Protein AF-0000000086883323 (afdb_homodimer)

Secondary structure (DSSP, 8-state):
-HHHHHHHHHHHHHHHHHHHHHHHHHHHHHHHHHTT--HHHHHSPEETTTTEE--HHHHHHHHHHHHHHHHHHHHHHHHHHHHHHHT--SHHHHHHHHHHHHHTTS-HHHHHHHHIIIIIIIT---SSHHHHHHHHHHHHHHHHHHHHHHHHHTS-HHHHHHHHHTT--HHHHIIIIIHHHHHHHHHHHHHHHHHHHHT--HHHHHHTB-S--SS--SSTTS-B--HHHHHHHHHHHS-GGGHHHHHHHHHHHHHHHHHHHHHHHHHHHHHHHHHHT-/-HHHHHHHHHHHHHHHHHHHHHHHHHHHHHHHHHTT--HHHHHSPEETTTTEE--HHHHHHHHHHHHHHHHHHHHHHHHHHHHHHHT--SHHHHHHHHHHHHHTTS-HHHHHHHHIIIIIIIT---SSHHHHHHHHHHHHHHHHHHHHHHHHHTS-HHHHHHHHHTT--HHHHIIIIIHHHHHHHHHHHHHHHHHHHHT--HHHHHHTB-S--SS--SSTTS-B--HHHHHHHHHHHS-GGGHHHHHHHHHHHHHHHHHHHHHHHHHHHHHHHHHHT-

Organism: NCBI:txid2108365

Radius of gyration: 24.14 Å; Cα contacts (8 Å, |Δi|>4): 924; chains: 2; bounding box: 70×68×60 Å

Structure (mmCIF, N/CA/C/O backbone):
data_AF-0000000086883323-model_v1
#
loop_
_entity.id
_entity.type
_entity.pdbx_description
1 polymer 'Phosphate transport system permease protein PstA'
#
loop_
_atom_site.group_PDB
_atom_site.id
_atom_site.type_symbol
_atom_site.label_atom_id
_atom_site.label_alt_id
_atom_site.label_comp_id
_atom_site.label_asym_id
_atom_site.label_entity_id
_atom_site.label_seq_id
_atom_site.pdbx_PDB_ins_code
_atom_site.Cartn_x
_atom_site.Cartn_y
_atom_site.Cartn_z
_atom_site.occupancy
_atom_site.B_iso_or_equiv
_atom_site.auth_seq_id
_atom_site.auth_comp_id
_atom_site.auth_asym_id
_atom_site.auth_atom_id
_atom_site.pdbx_PDB_model_num
ATOM 1 N N . MET A 1 1 ? -34.719 18.422 16.203 1 59.91 1 MET A N 1
ATOM 2 C CA . MET A 1 1 ? -34.219 17.578 17.281 1 59.91 1 MET A CA 1
ATOM 3 C C . MET A 1 1 ? -34.219 16.109 16.859 1 59.91 1 MET A C 1
ATOM 5 O O . MET A 1 1 ? -33.219 15.422 17.047 1 59.91 1 MET A O 1
ATOM 9 N N . LYS A 1 2 ? -35.344 15.695 16.281 1 63.38 2 LYS A N 1
ATOM 10 C CA . LYS A 1 2 ? -35.531 14.297 15.914 1 63.38 2 LYS A CA 1
ATOM 11 C C . LYS A 1 2 ? -34.594 13.898 14.766 1 63.38 2 LYS A C 1
ATOM 13 O O . LYS A 1 2 ? -33.969 12.836 14.805 1 63.38 2 LYS A O 1
ATOM 18 N N . LYS A 1 3 ? -34.344 14.742 13.852 1 70.69 3 LYS A N 1
ATOM 19 C CA . LYS A 1 3 ? -33.531 14.445 12.688 1 70.69 3 LYS A CA 1
ATOM 20 C C . LYS A 1 3 ? -32.062 14.305 13.086 1 70.69 3 LYS A C 1
ATOM 22 O O . LYS A 1 3 ? -31.344 13.438 12.57 1 70.69 3 LYS A O 1
ATOM 27 N N . ASP A 1 4 ? -31.641 15.055 14.008 1 76.25 4 ASP A N 1
ATOM 28 C CA . ASP A 1 4 ? -30.266 15 14.5 1 76.25 4 ASP A CA 1
ATOM 29 C C . ASP A 1 4 ? -29.984 13.688 15.227 1 76.25 4 ASP A C 1
ATOM 31 O O . ASP A 1 4 ? -28.906 13.109 15.102 1 76.25 4 ASP A O 1
ATOM 35 N N . LEU A 1 5 ? -31.109 13.242 15.82 1 79.75 5 LEU A N 1
ATOM 36 C CA . LEU A 1 5 ? -30.984 11.977 16.547 1 79.75 5 LEU A CA 1
ATOM 37 C C . LEU A 1 5 ? -30.875 10.805 15.57 1 79.75 5 LEU A C 1
ATOM 39 O O . LEU A 1 5 ? -30.078 9.891 15.781 1 79.75 5 LEU A O 1
ATOM 43 N N . ILE A 1 6 ? -31.688 10.922 14.562 1 82.75 6 ILE A N 1
ATOM 44 C CA . ILE A 1 6 ? -31.688 9.852 13.562 1 82.75 6 ILE A CA 1
ATOM 45 C C . ILE A 1 6 ? -30.328 9.789 12.867 1 82.75 6 ILE A C 1
ATOM 47 O O . ILE A 1 6 ? -29.781 8.703 12.68 1 82.75 6 ILE A O 1
ATOM 51 N N . ILE A 1 7 ? -29.828 10.906 12.57 1 82.19 7 ILE A N 1
ATOM 52 C CA . ILE A 1 7 ? -28.547 10.969 11.875 1 82.19 7 ILE A CA 1
ATOM 53 C C . ILE A 1 7 ? -27.438 10.469 12.789 1 82.19 7 ILE A C 1
ATOM 55 O O . ILE A 1 7 ? -26.547 9.719 12.359 1 82.19 7 ILE A O 1
ATOM 59 N N . SER A 1 8 ? -27.562 10.773 13.969 1 81.69 8 SER A N 1
ATOM 60 C CA . SER A 1 8 ? -26.578 10.312 14.938 1 81.69 8 SER A CA 1
ATOM 61 C C . SER A 1 8 ? -26.625 8.789 15.086 1 81.69 8 SER A C 1
ATOM 63 O O . SER A 1 8 ? -25.578 8.148 15.211 1 81.69 8 SER A O 1
ATOM 65 N N . ILE A 1 9 ? -27.828 8.266 15.062 1 85.06 9 ILE A N 1
ATOM 66 C CA . ILE A 1 9 ? -28 6.824 15.188 1 85.06 9 ILE A CA 1
ATOM 67 C C . ILE A 1 9 ? -27.422 6.133 13.953 1 85.06 9 ILE A C 1
ATOM 69 O O . ILE A 1 9 ? -26.766 5.094 14.062 1 85.06 9 ILE A O 1
ATOM 73 N N . ILE A 1 10 ? -27.609 6.715 12.883 1 86.25 10 ILE A N 1
ATOM 74 C CA . ILE A 1 10 ? -27.094 6.164 11.633 1 86.25 10 ILE A CA 1
ATOM 75 C C . ILE A 1 10 ? -25.562 6.141 11.672 1 86.25 10 ILE A C 1
ATOM 77 O O . ILE A 1 10 ? -24.953 5.125 11.352 1 86.25 10 ILE A O 1
ATOM 81 N N . PHE A 1 11 ? -24.984 7.176 12.125 1 85 11 PHE A N 1
ATOM 82 C CA . PHE A 1 11 ? -23.531 7.266 12.234 1 85 11 PHE A CA 1
ATOM 83 C C . PHE A 1 11 ? -23 6.215 13.195 1 85 11 PHE A C 1
ATOM 85 O O . PHE A 1 11 ? -21.984 5.566 12.906 1 85 11 PHE A O 1
ATOM 92 N N . ARG A 1 12 ? -23.719 6.02 14.188 1 83.19 12 ARG A N 1
ATOM 93 C CA . ARG A 1 12 ? -23.281 5.051 15.188 1 83.19 12 ARG A CA 1
ATOM 94 C C . ARG A 1 12 ? -23.375 3.627 14.648 1 83.19 12 ARG A C 1
ATOM 96 O O . ARG A 1 12 ? -22.453 2.828 14.828 1 83.19 12 ARG A O 1
ATOM 103 N N . VAL A 1 13 ? -24.406 3.34 14.031 1 89.44 13 VAL A N 1
ATOM 104 C CA . VAL A 1 13 ? -24.641 1.993 13.516 1 89.44 13 VAL A CA 1
ATOM 105 C C . VAL A 1 13 ? -23.578 1.655 12.477 1 89.44 13 VAL A C 1
ATOM 107 O O . VAL A 1 13 ? -22.984 0.566 12.5 1 89.44 13 VAL A O 1
ATOM 110 N N . ILE A 1 14 ? -23.281 2.557 11.664 1 87.19 14 ILE A N 1
ATOM 111 C CA . ILE A 1 14 ? -22.297 2.338 10.609 1 87.19 14 ILE A CA 1
ATOM 112 C C . ILE A 1 14 ? -20.922 2.16 11.227 1 87.19 14 ILE A C 1
ATOM 114 O O . ILE A 1 14 ? -20.156 1.272 10.82 1 87.19 14 ILE A O 1
ATOM 118 N N . SER A 1 15 ? -20.656 3.004 12.133 1 84.12 15 SER A N 1
ATOM 119 C CA . SER A 1 15 ? -19.359 2.939 12.781 1 84.12 15 SER A CA 1
ATOM 120 C C . SER A 1 15 ? -19.172 1.619 13.523 1 84.12 15 SER A C 1
ATOM 122 O O . SER A 1 15 ? -18.094 1.016 13.469 1 84.12 15 SER A O 1
ATOM 124 N N . TYR A 1 16 ? -20.25 1.183 14.156 1 86.06 16 TYR A N 1
ATOM 125 C CA . TYR A 1 16 ? -20.188 -0.099 14.844 1 86.06 16 TYR A CA 1
ATOM 126 C C . TYR A 1 16 ? -20.016 -1.246 13.859 1 86.06 16 TYR A C 1
ATOM 128 O O . TYR A 1 16 ? -19.281 -2.205 14.133 1 86.06 16 TYR A O 1
ATOM 136 N N . PHE A 1 17 ? -20.625 -1.159 12.789 1 89.06 17 PHE A N 1
ATOM 137 C CA . PHE A 1 17 ? -20.516 -2.172 11.75 1 89.06 17 PHE A CA 1
ATOM 138 C C . PHE A 1 17 ? -19.078 -2.25 11.227 1 89.06 17 PHE A C 1
ATOM 140 O O . PHE A 1 17 ? -18.516 -3.336 11.125 1 89.06 17 PHE A O 1
ATOM 147 N N . VAL A 1 18 ? -18.531 -1.118 10.961 1 86.88 18 VAL A N 1
ATOM 148 C CA . VAL A 1 18 ? -17.172 -1.061 10.453 1 86.88 18 VAL A CA 1
ATOM 149 C C . VAL A 1 18 ? -16.203 -1.631 11.5 1 86.88 18 VAL A C 1
ATOM 151 O O . VAL A 1 18 ? -15.312 -2.41 11.164 1 86.88 18 VAL A O 1
ATOM 154 N N . PHE A 1 19 ? -16.469 -1.278 12.695 1 87.25 19 PHE A N 1
ATOM 155 C CA . PHE A 1 19 ? -15.633 -1.778 13.781 1 87.25 19 PHE A CA 1
ATOM 156 C C . PHE A 1 19 ? -15.719 -3.297 13.875 1 87.25 19 PHE A C 1
ATOM 158 O O . PHE A 1 19 ? -14.703 -3.971 14.062 1 87.25 19 PHE A O 1
ATOM 165 N N . SER A 1 20 ? -16.859 -3.793 13.773 1 89.75 20 SER A N 1
ATOM 166 C CA . SER A 1 20 ? -17.062 -5.234 13.859 1 89.75 20 SER A CA 1
ATOM 167 C C . SER A 1 20 ? -16.344 -5.965 12.727 1 89.75 20 SER A C 1
ATOM 169 O O . SER A 1 20 ? -15.781 -7.035 12.938 1 89.75 20 SER A O 1
ATOM 171 N N . VAL A 1 21 ? -16.375 -5.43 11.547 1 87.06 21 VAL A N 1
ATOM 172 C CA . VAL A 1 21 ? -15.727 -6.035 10.391 1 87.06 21 VAL A CA 1
ATOM 173 C C . VAL A 1 21 ? -14.219 -6.055 10.594 1 87.06 21 VAL A C 1
ATOM 175 O O . VAL A 1 21 ? -13.562 -7.074 10.367 1 87.06 21 VAL A O 1
ATOM 178 N N . ILE A 1 22 ? -13.711 -4.961 11.062 1 86.31 22 ILE A N 1
ATOM 179 C CA . ILE A 1 22 ? -12.273 -4.848 11.289 1 86.31 22 ILE A CA 1
ATOM 180 C C . ILE A 1 22 ? -11.844 -5.836 12.375 1 86.31 22 ILE A C 1
ATOM 182 O O . ILE A 1 22 ? -10.852 -6.551 12.211 1 86.31 22 ILE A O 1
ATOM 186 N N . LEU A 1 23 ? -12.625 -5.906 13.422 1 87.88 23 LEU A N 1
ATOM 187 C CA . LEU A 1 23 ? -12.32 -6.828 14.516 1 87.88 23 LEU A CA 1
ATOM 188 C C . LEU A 1 23 ? -12.391 -8.273 14.039 1 87.88 23 LEU A C 1
ATOM 190 O O . LEU A 1 23 ? -11.617 -9.125 14.5 1 87.88 23 LEU A O 1
ATOM 194 N N . SER A 1 24 ? -13.328 -8.539 13.219 1 89.44 24 SER A N 1
ATOM 195 C CA . SER A 1 24 ? -13.469 -9.906 12.719 1 89.44 24 SER A CA 1
ATOM 196 C C . SER A 1 24 ? -12.234 -10.336 11.938 1 89.44 24 SER A C 1
ATOM 198 O O . SER A 1 24 ? -11.82 -11.5 12.016 1 89.44 24 SER A O 1
ATOM 200 N N . LEU A 1 25 ? -11.664 -9.445 11.148 1 90.38 25 LEU A N 1
ATOM 201 C CA . LEU A 1 25 ? -10.438 -9.75 10.406 1 90.38 25 LEU A CA 1
ATOM 202 C C . LEU A 1 25 ? -9.32 -10.148 11.359 1 90.38 25 LEU A C 1
ATOM 204 O O . LEU A 1 25 ? -8.688 -11.195 11.172 1 90.38 25 LEU A O 1
ATOM 208 N N . PHE A 1 26 ? -9.117 -9.367 12.398 1 89.75 26 PHE A N 1
ATOM 209 C CA . PHE A 1 26 ? -8.062 -9.648 13.359 1 89.75 26 PHE A CA 1
ATOM 210 C C . PHE A 1 26 ? -8.32 -10.961 14.086 1 89.75 26 PHE A C 1
ATOM 212 O O . PHE A 1 26 ? -7.426 -11.805 14.195 1 89.75 26 PHE A O 1
ATOM 219 N N . THR A 1 27 ? -9.531 -11.188 14.523 1 90.19 27 THR A N 1
ATOM 220 C CA . THR A 1 27 ? -9.867 -12.367 15.32 1 90.19 27 THR A CA 1
ATOM 221 C C . THR A 1 27 ? -9.797 -13.633 14.469 1 90.19 27 THR A C 1
ATOM 223 O O . THR A 1 27 ? -9.227 -14.641 14.891 1 90.19 27 THR A O 1
ATOM 226 N N . VAL A 1 28 ? -10.312 -13.547 13.305 1 90.19 28 VAL A N 1
ATOM 227 C CA . VAL A 1 28 ? -10.344 -14.719 12.438 1 90.19 28 VAL A CA 1
ATOM 228 C C . VAL A 1 28 ? -8.922 -15.133 12.062 1 90.19 28 VAL A C 1
ATOM 230 O O . VAL A 1 28 ? -8.57 -16.312 12.148 1 90.19 28 VAL A O 1
ATOM 233 N N . ILE A 1 29 ? -8.109 -14.172 11.695 1 92.75 29 ILE A N 1
ATOM 234 C CA . ILE A 1 29 ? -6.766 -14.477 11.219 1 92.75 29 ILE A CA 1
ATOM 235 C C . ILE A 1 29 ? -5.895 -14.922 12.383 1 92.75 29 ILE A C 1
ATOM 237 O O . ILE A 1 29 ? -5.199 -15.938 12.297 1 92.75 29 ILE A O 1
ATOM 241 N N . ILE A 1 30 ? -5.961 -14.242 13.484 1 93.88 30 ILE A N 1
ATOM 242 C CA . ILE A 1 30 ? -5.078 -14.531 14.602 1 93.88 30 ILE A CA 1
ATOM 243 C C . ILE A 1 30 ? -5.484 -15.852 15.25 1 93.88 30 ILE A C 1
ATOM 245 O O . ILE A 1 30 ? -4.645 -16.734 15.477 1 93.88 30 ILE A O 1
ATOM 249 N N . PHE A 1 31 ? -6.719 -16.156 15.438 1 93.06 31 PHE A N 1
ATOM 250 C CA . PHE A 1 31 ? -7.164 -17.328 16.203 1 93.06 31 PHE A CA 1
ATOM 251 C C . PHE A 1 31 ? -7.145 -18.578 15.336 1 93.06 31 PHE A C 1
ATOM 253 O O . PHE A 1 31 ? -7.07 -19.688 15.852 1 93.06 31 PHE A O 1
ATOM 260 N N . SER A 1 32 ? -7.238 -18.375 14.062 1 91.12 32 SER A N 1
ATOM 261 C CA . SER A 1 32 ? -7.184 -19.531 13.188 1 91.12 32 SER A CA 1
ATOM 262 C C . SER A 1 32 ? -5.777 -20.125 13.133 1 91.12 32 SER A C 1
ATOM 264 O O . SER A 1 32 ? -5.605 -21.312 12.836 1 91.12 32 SER A O 1
ATOM 266 N N . GLY A 1 33 ? -4.812 -19.312 13.375 1 94.19 33 GLY A N 1
ATOM 267 C CA . GLY A 1 33 ? -3.445 -19.766 13.164 1 94.19 33 GLY A CA 1
ATOM 268 C C . GLY A 1 33 ? -2.662 -19.922 14.453 1 94.19 33 GLY A C 1
ATOM 269 O O . GLY A 1 33 ? -1.723 -20.719 14.516 1 94.19 33 GLY A O 1
ATOM 270 N N . ILE A 1 34 ? -3.092 -19.297 15.523 1 94.88 34 ILE A N 1
ATOM 271 C CA . ILE A 1 34 ? -2.283 -19.203 16.734 1 94.88 34 ILE A CA 1
ATOM 272 C C . ILE A 1 34 ? -2.262 -20.562 17.438 1 94.88 34 ILE A C 1
ATOM 274 O O . ILE A 1 34 ? -1.306 -20.891 18.141 1 94.88 34 ILE A O 1
ATOM 278 N N . LYS A 1 35 ? -3.207 -21.438 17.266 1 93.88 35 LYS A N 1
ATOM 279 C CA . LYS A 1 35 ? -3.324 -22.734 17.906 1 93.88 35 LYS A CA 1
ATOM 280 C C . LYS A 1 35 ? -2.23 -23.688 17.438 1 93.88 35 LYS A C 1
ATOM 282 O O . LYS A 1 35 ? -1.912 -24.672 18.109 1 93.88 35 LYS A O 1
ATOM 287 N N . ASN A 1 36 ? -1.611 -23.375 16.266 1 94.31 36 ASN A N 1
ATOM 288 C CA . ASN A 1 36 ? -0.616 -24.266 15.672 1 94.31 36 ASN A CA 1
ATOM 289 C C . ASN A 1 36 ? 0.804 -23.781 15.953 1 94.31 36 ASN A C 1
ATOM 291 O O . ASN A 1 36 ? 1.77 -24.344 15.438 1 94.31 36 ASN A O 1
ATOM 295 N N . PHE A 1 37 ? 0.835 -22.734 16.797 1 96.06 37 PHE A N 1
ATOM 296 C CA . PHE A 1 37 ? 2.158 -22.219 17.141 1 96.06 37 PHE A CA 1
ATOM 297 C C . PHE A 1 37 ? 2.922 -23.219 18 1 96.06 37 PHE A C 1
ATOM 299 O O . PHE A 1 37 ? 2.395 -23.719 19 1 96.06 37 PHE A O 1
ATOM 306 N N . SER A 1 38 ? 4.031 -23.625 17.547 1 95.38 38 SER A N 1
ATOM 307 C CA . SER A 1 38 ? 4.988 -24.469 18.25 1 95.38 38 SER A CA 1
ATOM 308 C C . SER A 1 38 ? 6.422 -24.109 17.875 1 95.38 38 SER A C 1
ATOM 310 O O . SER A 1 38 ? 6.652 -23.344 16.938 1 95.38 38 SER A O 1
ATOM 312 N N . LEU A 1 39 ? 7.336 -24.562 18.641 1 94.94 39 LEU A N 1
ATOM 313 C CA . LEU A 1 39 ? 8.734 -24.312 18.297 1 94.94 39 LEU A CA 1
ATOM 314 C C . LEU A 1 39 ? 9.078 -24.906 16.938 1 94.94 39 LEU A C 1
ATOM 316 O O . LEU A 1 39 ? 9.844 -24.297 16.172 1 94.94 39 LEU A O 1
ATOM 320 N N . ASP A 1 40 ? 8.492 -26.031 16.734 1 93.94 40 ASP A N 1
ATOM 321 C CA . ASP A 1 40 ? 8.727 -26.703 15.469 1 93.94 40 ASP A CA 1
ATOM 322 C C . ASP A 1 40 ? 8.188 -25.875 14.297 1 93.94 40 ASP A C 1
ATOM 324 O O . ASP A 1 40 ? 8.805 -25.812 13.234 1 93.94 40 ASP A O 1
ATOM 328 N N . PHE A 1 41 ? 7.105 -25.234 14.492 1 95.75 41 PHE A N 1
ATOM 329 C CA . PHE A 1 41 ? 6.5 -24.422 13.445 1 95.75 41 PHE A CA 1
ATOM 330 C C . PHE A 1 41 ? 7.43 -23.297 13.039 1 95.75 41 PHE A C 1
ATOM 332 O O . PHE A 1 41 ? 7.555 -22.984 11.852 1 95.75 41 PHE A O 1
ATOM 339 N N . PHE A 1 42 ? 8.156 -22.75 14.023 1 96.12 42 PHE A N 1
ATOM 340 C CA . PHE A 1 42 ? 8.953 -21.547 13.766 1 96.12 42 PHE A CA 1
ATOM 341 C C . PHE A 1 42 ? 10.359 -21.922 13.305 1 96.12 42 PHE A C 1
ATOM 343 O O . PHE A 1 42 ? 11 -21.172 12.578 1 96.12 42 PHE A O 1
ATOM 350 N N . PHE A 1 43 ? 10.812 -23.125 13.68 1 95.12 43 PHE A N 1
ATOM 351 C CA . PHE A 1 43 ? 12.242 -23.344 13.508 1 95.12 43 PHE A CA 1
ATOM 352 C C . PHE A 1 43 ? 12.492 -24.516 12.547 1 95.12 43 PHE A C 1
ATOM 354 O O . PHE A 1 43 ? 13.641 -24.766 12.164 1 95.12 43 PHE A O 1
ATOM 361 N N . GLN A 1 44 ? 11.484 -25.141 12.102 1 93.19 44 GLN A N 1
ATOM 362 C CA . GLN A 1 44 ? 11.672 -26.25 11.172 1 93.19 44 GLN A CA 1
ATOM 363 C C . GLN A 1 44 ? 11.438 -25.812 9.734 1 93.19 44 GLN A C 1
ATOM 365 O O . GLN A 1 44 ? 10.812 -24.781 9.484 1 93.19 44 GLN A O 1
ATOM 370 N N . PHE A 1 45 ? 12.008 -26.656 8.898 1 92.75 45 PHE A N 1
ATOM 371 C CA . PHE A 1 45 ? 11.719 -26.516 7.477 1 92.75 45 PHE A CA 1
ATOM 372 C C . PHE A 1 45 ? 10.359 -27.125 7.145 1 92.75 45 PHE A C 1
ATOM 374 O O . PHE A 1 45 ? 9.859 -27.984 7.875 1 92.75 45 PHE A O 1
ATOM 381 N N . PRO A 1 46 ? 9.719 -26.578 6.109 1 90 46 PRO A N 1
ATOM 382 C CA . PRO A 1 46 ? 8.477 -27.234 5.684 1 90 46 PRO A CA 1
ATOM 383 C C . PRO A 1 46 ? 8.695 -28.688 5.254 1 90 46 PRO A C 1
ATOM 385 O O . PRO A 1 46 ? 9.719 -29 4.645 1 90 46 PRO A O 1
ATOM 388 N N . LYS A 1 47 ? 7.77 -29.484 5.641 1 91.12 47 LYS A N 1
ATOM 389 C CA . LYS A 1 47 ? 7.832 -30.891 5.297 1 91.12 47 LYS A CA 1
ATOM 390 C C . LYS A 1 47 ? 6.543 -31.359 4.613 1 91.12 47 LYS A C 1
ATOM 392 O O . LYS A 1 47 ? 5.512 -30.688 4.723 1 91.12 47 LYS A O 1
ATOM 397 N N . ASP A 1 48 ? 6.594 -32.406 3.861 1 90.62 48 ASP A N 1
ATOM 398 C CA . ASP A 1 48 ? 5.449 -33.125 3.291 1 90.62 48 ASP A CA 1
ATOM 399 C C . ASP A 1 48 ? 4.559 -32.156 2.494 1 90.62 48 ASP A C 1
ATOM 401 O O . ASP A 1 48 ? 3.359 -32.062 2.754 1 90.62 48 ASP A O 1
ATOM 405 N N . MET A 1 49 ? 5.172 -31.406 1.571 1 87.25 49 MET A N 1
ATOM 406 C CA . MET A 1 49 ? 4.453 -30.469 0.707 1 87.25 49 MET A CA 1
ATOM 407 C C . MET A 1 49 ? 3.658 -29.469 1.533 1 87.25 49 MET A C 1
ATOM 409 O O . MET A 1 49 ? 2.463 -29.266 1.302 1 87.25 49 MET A O 1
ATOM 413 N N . MET A 1 50 ? 4.168 -29 2.582 1 88 50 MET A N 1
ATOM 414 C CA . MET A 1 50 ? 3.682 -27.906 3.41 1 88 50 MET A CA 1
ATOM 415 C C . MET A 1 50 ? 2.592 -28.375 4.363 1 88 50 MET A C 1
ATOM 417 O O . MET A 1 50 ? 1.872 -27.562 4.949 1 88 50 MET A O 1
ATOM 421 N N . THR A 1 51 ? 2.4 -29.719 4.523 1 90.56 51 THR A N 1
ATOM 422 C CA . THR A 1 51 ? 1.388 -30.234 5.438 1 90.56 51 THR A CA 1
ATOM 423 C C . THR A 1 51 ? 1.983 -30.469 6.82 1 90.56 51 THR A C 1
ATOM 425 O O . THR A 1 51 ? 1.252 -30.703 7.785 1 90.56 51 THR A O 1
ATOM 428 N N . ALA A 1 52 ? 3.266 -30.422 6.82 1 91.88 52 ALA A N 1
ATOM 429 C CA . ALA A 1 52 ? 3.977 -30.609 8.078 1 91.88 52 ALA A CA 1
ATOM 430 C C . ALA A 1 52 ? 5.234 -29.75 8.133 1 91.88 52 ALA A C 1
ATOM 432 O O . ALA A 1 52 ? 5.574 -29.078 7.164 1 91.88 52 ALA A O 1
ATOM 433 N N . GLY A 1 53 ? 5.785 -29.641 9.367 1 93.31 53 GLY A N 1
ATOM 434 C CA . GLY A 1 53 ? 7 -28.859 9.531 1 93.31 53 GLY A CA 1
ATOM 435 C C . GLY A 1 53 ? 6.734 -27.438 9.977 1 93.31 53 GLY A C 1
ATOM 436 O O . GLY A 1 53 ? 5.871 -27.203 10.828 1 93.31 53 GLY A O 1
ATOM 437 N N . GLY A 1 54 ? 7.66 -26.547 9.367 1 94.19 54 GLY A N 1
ATOM 438 C CA . GLY A 1 54 ? 7.578 -25.188 9.859 1 94.19 54 GLY A CA 1
ATOM 439 C C . GLY A 1 54 ? 7.879 -24.141 8.797 1 94.19 54 GLY A C 1
ATOM 440 O O . GLY A 1 54 ? 7.918 -24.469 7.602 1 94.19 54 GLY A O 1
ATOM 441 N N . ILE A 1 55 ? 7.996 -22.938 9.25 1 95.06 55 ILE A N 1
ATOM 442 C CA . ILE A 1 55 ? 8.086 -21.844 8.297 1 95.06 55 ILE A CA 1
ATOM 443 C C . ILE A 1 55 ? 9.398 -21.094 8.492 1 95.06 55 ILE A C 1
ATOM 445 O O . ILE A 1 55 ? 9.508 -19.906 8.164 1 95.06 55 ILE A O 1
ATOM 449 N N . PHE A 1 56 ? 10.43 -21.703 8.938 1 94.5 56 PHE A N 1
ATOM 450 C CA . PHE A 1 56 ? 11.711 -21.094 9.273 1 94.5 56 PHE A CA 1
ATOM 451 C C . PHE A 1 56 ? 12.297 -20.375 8.062 1 94.5 56 PHE A C 1
ATOM 453 O O . PHE A 1 56 ? 12.703 -19.219 8.156 1 94.5 56 PHE A O 1
ATOM 460 N N . PRO A 1 57 ? 12.367 -21 6.922 1 93.06 57 PRO A N 1
ATOM 461 C CA . PRO A 1 57 ? 12.93 -20.312 5.762 1 93.06 57 PRO A CA 1
ATOM 462 C C . PRO A 1 57 ? 12.133 -19.062 5.383 1 93.06 57 PRO A C 1
ATOM 464 O O . PRO A 1 57 ? 12.719 -18.078 4.918 1 93.06 57 PRO A O 1
ATOM 467 N N . ALA A 1 58 ? 10.828 -19.141 5.574 1 94.69 58 ALA A N 1
ATOM 468 C CA . ALA A 1 58 ? 9.977 -17.984 5.258 1 94.69 58 ALA A CA 1
ATOM 469 C C . ALA A 1 58 ? 10.258 -16.828 6.203 1 94.69 58 ALA A C 1
ATOM 471 O O . ALA A 1 58 ? 10.258 -15.664 5.785 1 94.69 58 ALA A O 1
ATOM 472 N N . ILE A 1 59 ? 10.492 -17.141 7.457 1 95.75 59 ILE A N 1
ATOM 473 C CA . ILE A 1 59 ? 10.828 -16.125 8.445 1 95.75 59 ILE A CA 1
ATOM 474 C C . ILE A 1 59 ? 12.172 -15.484 8.094 1 95.75 59 ILE A C 1
ATOM 476 O O . ILE A 1 59 ? 12.273 -14.258 7.973 1 95.75 59 ILE A O 1
ATOM 480 N N . LEU A 1 60 ? 13.133 -16.281 7.871 1 93.75 60 LEU A N 1
ATOM 481 C CA . LEU A 1 60 ? 14.477 -15.797 7.57 1 93.75 60 LEU A CA 1
ATOM 482 C C . LEU A 1 60 ? 14.492 -15.008 6.266 1 93.75 60 LEU A C 1
ATOM 484 O O . LEU A 1 60 ? 15.133 -13.961 6.18 1 93.75 60 LEU A O 1
ATOM 488 N N . GLY A 1 61 ? 13.844 -15.562 5.309 1 93.81 61 GLY A N 1
ATOM 489 C CA . GLY A 1 61 ? 13.789 -14.875 4.027 1 93.81 61 GLY A CA 1
ATOM 490 C C . GLY A 1 61 ? 13.141 -13.508 4.121 1 93.81 61 GLY A C 1
ATOM 491 O O . GLY A 1 61 ? 13.633 -12.539 3.525 1 93.81 61 GLY A O 1
ATOM 492 N N . SER A 1 62 ? 12.055 -13.43 4.852 1 95.19 62 SER A N 1
ATOM 493 C CA . SER A 1 62 ? 11.367 -12.156 5.035 1 95.19 62 SER A CA 1
ATOM 494 C C . SER A 1 62 ? 12.266 -11.141 5.73 1 95.19 62 SER A C 1
ATOM 496 O O . SER A 1 62 ? 12.344 -9.977 5.316 1 95.19 62 SER A O 1
ATOM 498 N N . PHE A 1 63 ? 12.938 -11.57 6.68 1 95.12 63 PHE A N 1
ATOM 499 C CA . PHE A 1 63 ? 13.789 -10.656 7.438 1 95.12 63 PHE A CA 1
ATOM 500 C C . PHE A 1 63 ? 15.016 -10.258 6.625 1 95.12 63 PHE A C 1
ATOM 502 O O . PHE A 1 63 ? 15.477 -9.117 6.699 1 95.12 63 PHE A O 1
ATOM 509 N N . LEU A 1 64 ? 15.555 -11.18 5.93 1 94.5 64 LEU A N 1
ATOM 510 C CA . LEU A 1 64 ? 16.703 -10.875 5.082 1 94.5 64 LEU A CA 1
ATOM 511 C C . LEU A 1 64 ? 16.344 -9.82 4.035 1 94.5 64 LEU A C 1
ATOM 513 O O . LEU A 1 64 ? 17.078 -8.852 3.848 1 94.5 64 LEU A O 1
ATOM 517 N N . LEU A 1 65 ? 15.266 -10.016 3.385 1 95.56 65 LEU A N 1
ATOM 518 C CA . LEU A 1 65 ? 14.805 -9.055 2.389 1 95.56 65 LEU A CA 1
ATOM 519 C C . LEU A 1 65 ? 14.539 -7.699 3.029 1 95.56 65 LEU A C 1
ATOM 521 O O . LEU A 1 65 ? 14.891 -6.66 2.469 1 95.56 65 LEU A O 1
ATOM 525 N N . LEU A 1 66 ? 13.898 -7.734 4.16 1 95.75 66 LEU A N 1
ATOM 526 C CA . LEU A 1 66 ? 13.578 -6.5 4.871 1 95.75 66 LEU A CA 1
ATOM 527 C C . LEU A 1 66 ? 14.844 -5.727 5.223 1 95.75 66 LEU A C 1
ATOM 529 O O . LEU A 1 66 ? 14.945 -4.531 4.941 1 95.75 66 LEU A O 1
ATOM 533 N N . ILE A 1 67 ? 15.766 -6.41 5.805 1 96.06 67 ILE A N 1
ATOM 534 C CA . ILE A 1 67 ? 17 -5.773 6.273 1 96.06 67 ILE A CA 1
ATOM 535 C C . ILE A 1 67 ? 17.766 -5.199 5.09 1 96.06 67 ILE A C 1
ATOM 537 O O . ILE A 1 67 ? 18.219 -4.051 5.133 1 96.06 67 ILE A O 1
ATOM 541 N N . LEU A 1 68 ? 17.906 -5.938 4.07 1 96.5 68 LEU A N 1
ATOM 542 C CA . LEU A 1 68 ? 18.641 -5.469 2.895 1 96.5 68 LEU A CA 1
ATOM 543 C C . LEU A 1 68 ? 17.922 -4.273 2.258 1 96.5 68 LEU A C 1
ATOM 545 O O . LEU A 1 68 ? 18.578 -3.316 1.833 1 96.5 68 LEU A O 1
ATOM 549 N N . THR A 1 69 ? 16.609 -4.328 2.146 1 97.06 69 THR A N 1
ATOM 550 C CA . THR A 1 69 ? 15.82 -3.227 1.6 1 97.06 69 THR A CA 1
ATOM 551 C C . THR A 1 69 ? 16.016 -1.959 2.426 1 97.06 69 THR A C 1
ATOM 553 O O . THR A 1 69 ? 16.25 -0.88 1.871 1 97.06 69 THR A O 1
ATOM 556 N N . LEU A 1 70 ? 16 -2.141 3.75 1 96.25 70 LEU A N 1
ATOM 557 C CA . LEU A 1 70 ? 16.094 -0.988 4.641 1 96.25 70 LEU A CA 1
ATOM 558 C C . LEU A 1 70 ? 17.5 -0.402 4.629 1 96.25 70 LEU A C 1
ATOM 560 O O . LEU A 1 70 ? 17.672 0.815 4.73 1 96.25 70 LEU A O 1
ATOM 564 N N . ILE A 1 71 ? 18.484 -1.236 4.543 1 96.69 71 ILE A N 1
ATOM 565 C CA . ILE A 1 71 ? 19.875 -0.78 4.488 1 96.69 71 ILE A CA 1
ATOM 566 C C . ILE A 1 71 ? 20.062 0.153 3.297 1 96.69 71 ILE A C 1
ATOM 568 O O . ILE A 1 71 ? 20.797 1.139 3.381 1 96.69 71 ILE A O 1
ATOM 572 N N . ILE A 1 72 ? 19.359 -0.082 2.285 1 95.25 72 ILE A N 1
ATOM 573 C CA . ILE A 1 72 ? 19.5 0.708 1.065 1 95.25 72 ILE A CA 1
ATOM 574 C C . ILE A 1 72 ? 18.562 1.918 1.132 1 95.25 72 ILE A C 1
ATOM 576 O O . ILE A 1 72 ? 19 3.055 0.931 1 95.25 72 ILE A O 1
ATOM 580 N N . SER A 1 73 ? 17.344 1.7 1.481 1 95.12 73 SER A N 1
ATOM 581 C CA . SER A 1 73 ? 16.297 2.713 1.331 1 95.12 73 SER A CA 1
ATOM 582 C C . SER A 1 73 ? 16.359 3.748 2.447 1 95.12 73 SER A C 1
ATOM 584 O O . SER A 1 73 ? 16.031 4.914 2.24 1 95.12 73 SER A O 1
ATOM 586 N N . ILE A 1 74 ? 16.828 3.342 3.648 1 95.25 74 ILE A N 1
ATOM 587 C CA . ILE A 1 74 ? 16.797 4.258 4.781 1 95.25 74 ILE A CA 1
ATOM 588 C C . ILE A 1 74 ? 17.812 5.387 4.555 1 95.25 74 ILE A C 1
ATOM 590 O O . ILE A 1 74 ? 17.438 6.562 4.555 1 95.25 74 ILE A O 1
ATOM 594 N N . PRO A 1 75 ? 19.094 5.117 4.34 1 94.5 75 PRO A N 1
ATOM 595 C CA . PRO A 1 75 ? 20.047 6.203 4.145 1 94.5 75 PRO A CA 1
ATOM 596 C C . PRO A 1 75 ? 19.719 7.078 2.941 1 94.5 75 PRO A C 1
ATOM 598 O O . PRO A 1 75 ? 19.719 8.305 3.047 1 94.5 75 PRO A O 1
ATOM 601 N N . ILE A 1 76 ? 19.391 6.492 1.844 1 94.38 76 ILE A N 1
ATOM 602 C CA . ILE A 1 76 ? 19.109 7.246 0.626 1 94.38 76 ILE A CA 1
ATOM 603 C C . ILE A 1 76 ? 17.812 8.039 0.8 1 94.38 76 ILE A C 1
ATOM 605 O O . ILE A 1 76 ? 17.734 9.203 0.393 1 94.38 76 ILE A O 1
ATOM 609 N N . GLY A 1 77 ? 16.797 7.379 1.378 1 93.69 77 GLY A N 1
ATOM 610 C CA . GLY A 1 77 ? 15.531 8.039 1.615 1 93.69 77 GLY A CA 1
ATOM 611 C C . GLY A 1 77 ? 15.633 9.219 2.564 1 93.69 77 GLY A C 1
ATOM 612 O O . GLY A 1 77 ? 15.062 10.281 2.312 1 93.69 77 GLY A O 1
ATOM 613 N N . ILE A 1 78 ? 16.328 9.039 3.639 1 93.38 78 ILE A N 1
ATOM 614 C CA . ILE A 1 78 ? 16.5 10.094 4.629 1 93.38 78 ILE A CA 1
ATOM 615 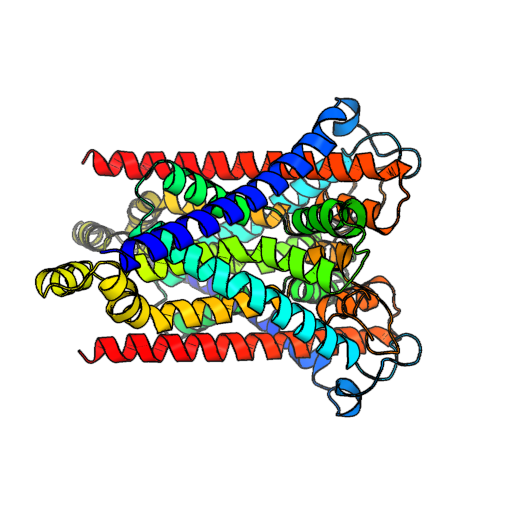C C . ILE A 1 78 ? 17.25 11.273 4.004 1 93.38 78 ILE A C 1
ATOM 617 O O . ILE A 1 78 ? 16.828 12.422 4.137 1 93.38 78 ILE A O 1
ATOM 621 N N . LEU A 1 79 ? 18.328 11 3.316 1 93 79 LEU A N 1
ATOM 622 C CA . LEU A 1 79 ? 19.125 12.062 2.693 1 93 79 LEU A CA 1
ATOM 623 C C . LEU A 1 79 ? 18.297 12.797 1.641 1 93 79 LEU A C 1
ATOM 625 O O . LEU A 1 79 ? 18.391 14.023 1.523 1 93 79 LEU A O 1
ATOM 629 N N . THR A 1 80 ? 17.516 12.07 0.92 1 93.25 80 THR A N 1
ATOM 630 C CA . THR A 1 80 ? 16.672 12.68 -0.096 1 93.25 80 THR A CA 1
ATOM 631 C C . THR A 1 80 ? 15.602 13.555 0.548 1 93.25 80 THR A C 1
ATOM 633 O O . THR A 1 80 ? 15.312 14.656 0.066 1 93.25 80 THR A O 1
ATOM 636 N N . GLY A 1 81 ? 14.992 13.016 1.585 1 93.81 81 GLY A N 1
ATOM 637 C CA . GLY A 1 81 ? 14.008 13.797 2.303 1 93.81 81 GLY A CA 1
ATOM 638 C C . GLY A 1 81 ? 14.562 15.094 2.861 1 93.81 81 GLY A C 1
ATOM 639 O O . GLY A 1 81 ? 13.914 16.141 2.771 1 93.81 81 GLY A O 1
ATOM 640 N N . ILE A 1 82 ? 15.734 15.031 3.426 1 92.94 82 ILE A N 1
ATOM 641 C CA . ILE A 1 82 ? 16.406 16.219 3.955 1 92.94 82 ILE A CA 1
ATOM 642 C C . ILE A 1 82 ? 16.672 17.203 2.822 1 92.94 82 ILE A C 1
ATOM 644 O O . ILE A 1 82 ? 16.406 18.406 2.959 1 92.94 82 ILE A O 1
ATOM 648 N N . PHE A 1 83 ? 17.172 16.703 1.753 1 91.5 83 PHE A N 1
ATOM 649 C CA . PHE A 1 83 ? 17.453 17.547 0.598 1 91.5 83 PHE A CA 1
ATOM 650 C C . PHE A 1 83 ? 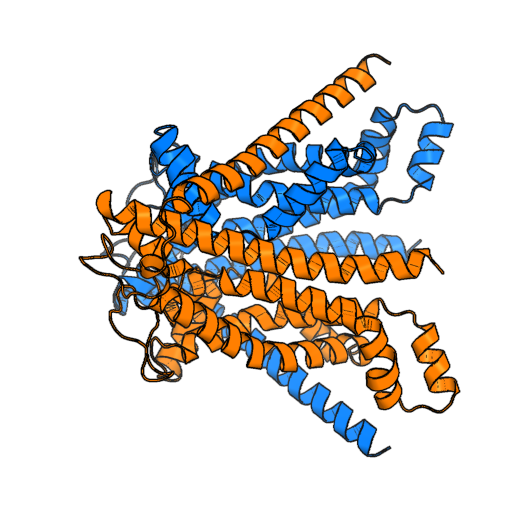16.188 18.266 0.14 1 91.5 83 PHE A C 1
ATOM 652 O O . PHE A 1 83 ? 16.203 19.469 -0.105 1 91.5 83 PHE A O 1
ATOM 659 N N . LEU A 1 84 ? 15.141 17.594 0.058 1 92.38 84 LEU A N 1
ATOM 660 C CA . LEU A 1 84 ? 13.891 18.141 -0.438 1 92.38 84 LEU A CA 1
ATOM 661 C C . LEU A 1 84 ? 13.352 19.219 0.513 1 92.38 84 LEU A C 1
ATOM 663 O O . LEU A 1 84 ? 12.773 20.203 0.073 1 92.38 84 LEU A O 1
ATOM 667 N N . SER A 1 85 ? 13.578 18.984 1.793 1 92.5 85 SER A N 1
ATOM 668 C CA . SER A 1 85 ? 13.062 19.922 2.785 1 92.5 85 SER A CA 1
ATOM 669 C C . SER A 1 85 ? 13.945 21.156 2.893 1 92.5 85 SER A C 1
ATOM 671 O O . SER A 1 85 ? 13.445 22.281 3.047 1 92.5 85 SER A O 1
ATOM 673 N N . GLU A 1 86 ? 15.25 20.953 2.787 1 91.06 86 GLU A N 1
ATOM 674 C CA . GLU A 1 86 ? 16.156 22.031 3.131 1 91.06 86 GLU A CA 1
ATOM 675 C C . GLU A 1 86 ? 16.766 22.672 1.881 1 91.06 86 GLU A C 1
ATOM 677 O O . GLU A 1 86 ? 17.188 23.828 1.905 1 91.06 86 GLU A O 1
ATOM 682 N N . TYR A 1 87 ? 16.797 21.922 0.835 1 87.25 87 TYR A N 1
ATOM 683 C CA . TYR A 1 87 ? 17.469 22.406 -0.361 1 87.25 87 TYR A CA 1
ATOM 684 C C . TYR A 1 87 ? 16.562 22.297 -1.581 1 87.25 87 TYR A C 1
ATOM 686 O O . TYR A 1 87 ? 17 22.562 -2.707 1 87.25 87 TYR A O 1
ATOM 694 N N . GLY A 1 88 ? 15.352 21.906 -1.41 1 84.69 88 GLY A N 1
ATOM 695 C CA . GLY A 1 88 ? 14.492 21.5 -2.512 1 84.69 88 GLY A CA 1
ATOM 696 C C . GLY A 1 88 ? 13.742 22.656 -3.143 1 84.69 88 GLY A C 1
ATOM 697 O O . GLY A 1 88 ? 12.938 22.453 -4.051 1 84.69 88 GLY A O 1
ATOM 698 N N . ASN A 1 89 ? 13.992 23.844 -2.723 1 86.56 89 ASN A N 1
ATOM 699 C CA . ASN A 1 89 ? 13.273 24.984 -3.268 1 86.56 89 ASN A CA 1
ATOM 700 C C . ASN A 1 89 ? 13.859 25.438 -4.602 1 86.56 89 ASN A C 1
ATOM 702 O O . ASN A 1 89 ? 14.312 26.578 -4.73 1 86.56 89 ASN A O 1
ATOM 706 N N . ASN A 1 90 ? 13.984 24.594 -5.598 1 88.25 90 ASN A N 1
ATOM 707 C CA . ASN A 1 90 ? 14.461 24.812 -6.961 1 88.25 90 ASN A CA 1
ATOM 708 C C . ASN A 1 90 ? 13.773 23.875 -7.953 1 88.25 90 ASN A C 1
ATOM 710 O O . ASN A 1 90 ? 12.875 23.125 -7.586 1 88.25 90 ASN A O 1
ATOM 714 N N . ILE A 1 91 ? 14.141 23.969 -9.133 1 86.88 91 ILE A N 1
ATOM 715 C CA . ILE A 1 91 ? 13.484 23.219 -10.211 1 86.88 91 ILE A CA 1
ATOM 716 C C . ILE A 1 91 ? 13.695 21.719 -10.016 1 86.88 91 ILE A C 1
ATOM 718 O O . ILE A 1 91 ? 12.758 20.938 -10.141 1 86.88 91 ILE A O 1
ATOM 722 N N . LEU A 1 92 ? 14.852 21.375 -9.656 1 82.81 92 LEU A N 1
ATOM 723 C CA . LEU A 1 92 ? 15.156 19.969 -9.438 1 82.81 92 LEU A CA 1
ATOM 724 C C . LEU A 1 92 ? 14.367 19.422 -8.258 1 82.81 92 LEU A C 1
ATOM 726 O O . LEU A 1 92 ? 13.867 18.297 -8.312 1 82.81 92 LEU A O 1
ATOM 730 N N . GLY A 1 93 ? 14.398 20.25 -7.223 1 87.56 93 GLY A N 1
ATOM 731 C CA . GLY A 1 93 ? 13.617 19.859 -6.062 1 87.56 93 GLY A CA 1
ATOM 732 C C . GLY A 1 93 ? 12.148 19.641 -6.371 1 87.56 93 GLY A C 1
ATOM 733 O O . GLY A 1 93 ? 11.547 18.672 -5.91 1 87.56 93 GLY A O 1
ATOM 734 N N . SER A 1 94 ? 11.656 20.484 -7.176 1 87.81 94 SER A N 1
ATOM 735 C CA . SER A 1 94 ? 10.25 20.391 -7.547 1 87.81 94 SER A CA 1
ATOM 736 C C . SER A 1 94 ? 9.977 19.141 -8.375 1 87.81 94 SER A C 1
ATOM 738 O O . SER A 1 94 ? 9 18.422 -8.133 1 87.81 94 SER A O 1
ATOM 740 N N . PHE A 1 95 ? 10.82 18.828 -9.25 1 85.81 95 PHE A N 1
ATOM 741 C CA . PHE A 1 95 ? 10.664 17.641 -10.094 1 85.81 95 PHE A CA 1
ATOM 742 C C . PHE A 1 95 ? 10.812 16.375 -9.266 1 85.81 95 PHE A C 1
ATOM 744 O O . PHE A 1 95 ? 10.102 15.391 -9.492 1 85.81 95 PHE A O 1
ATOM 751 N N . LEU A 1 96 ? 11.758 16.391 -8.398 1 87.31 96 LEU A N 1
ATOM 752 C CA . LEU A 1 96 ? 11.961 15.242 -7.531 1 87.31 96 LEU A CA 1
ATOM 753 C C . LEU A 1 96 ? 10.75 15.008 -6.633 1 87.31 96 LEU A C 1
ATOM 755 O O . LEU A 1 96 ? 10.336 13.867 -6.418 1 87.31 96 LEU A O 1
ATOM 759 N N . ASP A 1 97 ? 10.25 16.078 -6.172 1 86.88 97 ASP A N 1
ATOM 760 C CA . ASP A 1 97 ? 9.078 16 -5.312 1 86.88 97 ASP A CA 1
ATOM 761 C C . ASP A 1 97 ? 7.887 15.406 -6.062 1 86.88 97 ASP A C 1
ATOM 763 O O . ASP A 1 97 ? 7.203 14.523 -5.547 1 86.88 97 ASP A O 1
ATOM 767 N N . ILE A 1 98 ? 7.715 15.812 -7.266 1 81.56 98 ILE A N 1
ATOM 768 C CA . ILE A 1 98 ? 6.621 15.32 -8.094 1 81.56 98 ILE A CA 1
ATOM 769 C C . ILE A 1 98 ? 6.84 13.844 -8.414 1 81.56 98 ILE A C 1
ATOM 771 O O . ILE A 1 98 ? 5.898 13.047 -8.367 1 81.56 98 ILE A O 1
ATOM 775 N N . SER A 1 99 ? 8.047 13.562 -8.703 1 83.44 99 SER A N 1
ATOM 776 C CA . SER A 1 99 ? 8.375 12.188 -9.039 1 83.44 99 SER A CA 1
ATOM 777 C C . SER A 1 99 ? 8.125 11.25 -7.859 1 83.44 99 SER A C 1
ATOM 779 O O . SER A 1 99 ? 7.547 10.18 -8.023 1 83.44 99 SER A O 1
ATOM 781 N N . ILE A 1 100 ? 8.5 11.648 -6.715 1 84.75 100 ILE A N 1
ATOM 782 C CA . ILE A 1 100 ? 8.367 10.844 -5.504 1 84.75 100 ILE A CA 1
ATOM 783 C C . ILE A 1 100 ? 6.891 10.68 -5.16 1 84.75 100 ILE A C 1
ATOM 785 O O . ILE A 1 100 ? 6.449 9.578 -4.801 1 84.75 100 ILE A O 1
ATOM 789 N N . THR A 1 101 ? 6.184 11.695 -5.348 1 76.62 101 THR A N 1
ATOM 790 C CA . THR A 1 101 ? 4.758 11.656 -5.031 1 76.62 101 THR A CA 1
ATOM 791 C C . THR A 1 101 ? 4.008 10.781 -6.039 1 76.62 101 THR A C 1
ATOM 793 O O . THR A 1 101 ? 3.084 10.055 -5.668 1 76.62 101 THR A O 1
ATOM 796 N N . SER A 1 102 ? 4.461 10.797 -7.215 1 77.06 102 SER A N 1
ATOM 797 C CA . SER A 1 102 ? 3.814 10 -8.258 1 77.06 102 SER A CA 1
ATOM 798 C C . SER A 1 102 ? 4.129 8.516 -8.102 1 77.06 102 SER A C 1
ATOM 800 O O . SER A 1 102 ? 3.297 7.664 -8.406 1 77.06 102 SER A O 1
ATOM 802 N N . LEU A 1 103 ? 5.289 8.266 -7.68 1 79.25 103 LEU A N 1
ATOM 803 C CA . LEU A 1 103 ? 5.711 6.875 -7.508 1 79.25 103 LEU A CA 1
ATOM 804 C C . LEU A 1 103 ? 4.883 6.188 -6.43 1 79.25 103 LEU A C 1
ATOM 806 O O . LEU A 1 103 ? 4.676 4.973 -6.48 1 79.25 103 LEU A O 1
ATOM 810 N N . SER A 1 104 ? 4.473 6.98 -5.477 1 73.69 104 SER A N 1
ATOM 811 C CA . SER A 1 104 ? 3.695 6.402 -4.383 1 73.69 104 SER A CA 1
ATOM 812 C C . SER A 1 104 ? 2.367 5.848 -4.887 1 73.69 104 SER A C 1
ATOM 814 O O . SER A 1 104 ? 1.74 5.023 -4.215 1 73.69 104 SER A O 1
ATOM 816 N N . GLY A 1 105 ? 1.994 6.168 -6.094 1 77 105 GLY A N 1
ATOM 817 C CA . GLY A 1 105 ? 0.75 5.711 -6.688 1 77 105 GLY A CA 1
ATOM 818 C C . GLY A 1 105 ? 0.937 4.535 -7.629 1 77 105 GLY A C 1
ATOM 819 O O . GLY A 1 105 ? -0.04 3.93 -8.078 1 77 105 GLY A O 1
ATOM 820 N N . VAL A 1 106 ? 2.17 4.148 -7.867 1 88.31 106 VAL A N 1
ATOM 821 C CA . VAL A 1 106 ? 2.467 3.057 -8.789 1 88.31 106 VAL A CA 1
ATOM 822 C C . VAL A 1 106 ? 2.072 1.724 -8.156 1 88.31 106 VAL A C 1
ATOM 824 O O . VAL A 1 106 ? 2.422 1.448 -7.004 1 88.31 106 VAL A O 1
ATOM 827 N N . PRO A 1 107 ? 1.348 0.917 -8.883 1 91.38 107 PRO A N 1
ATOM 828 C CA . PRO A 1 107 ? 0.98 -0.403 -8.359 1 91.38 107 PRO A CA 1
ATOM 829 C C . PRO A 1 107 ? 2.195 -1.269 -8.039 1 91.38 107 PRO A C 1
ATOM 831 O O . PRO A 1 107 ? 3.191 -1.239 -8.766 1 91.38 107 PRO A O 1
ATOM 834 N N . SER A 1 108 ? 2.053 -2.021 -7.012 1 92.31 108 SER A N 1
ATOM 835 C CA . SER A 1 108 ? 3.209 -2.771 -6.535 1 92.31 108 SER A CA 1
ATOM 836 C C . SER A 1 108 ? 3.654 -3.811 -7.559 1 92.31 108 SER A C 1
ATOM 838 O O . SER A 1 108 ? 4.844 -4.109 -7.668 1 92.31 108 SER A O 1
ATOM 840 N N . ILE A 1 109 ? 2.699 -4.379 -8.312 1 95.12 109 ILE A N 1
ATOM 841 C CA . ILE A 1 109 ? 3.021 -5.406 -9.297 1 95.12 109 ILE A CA 1
ATOM 842 C C . ILE A 1 109 ? 3.879 -4.805 -10.406 1 95.12 109 ILE A C 1
ATOM 844 O O . ILE A 1 109 ? 4.688 -5.5 -11.023 1 95.12 109 ILE A O 1
ATOM 848 N N . VAL A 1 110 ? 3.664 -3.578 -10.688 1 94.81 110 VAL A N 1
ATOM 849 C CA . VAL A 1 110 ? 4.449 -2.889 -11.703 1 94.81 110 VAL A CA 1
ATOM 850 C C . VAL A 1 110 ? 5.902 -2.773 -11.25 1 94.81 110 VAL A C 1
ATOM 852 O O . VAL A 1 110 ? 6.824 -2.906 -12.062 1 94.81 110 VAL A O 1
ATOM 855 N N . PHE A 1 111 ? 6.117 -2.537 -9.992 1 94.94 111 PHE A N 1
ATOM 856 C CA . PHE A 1 111 ? 7.469 -2.568 -9.445 1 94.94 111 PHE A CA 1
ATOM 857 C C . PHE A 1 111 ? 8.094 -3.947 -9.633 1 94.94 111 PHE A C 1
ATOM 859 O O . PHE A 1 111 ? 9.281 -4.059 -9.945 1 94.94 111 PHE A O 1
ATOM 866 N N . GLY A 1 112 ? 7.262 -4.926 -9.406 1 94.88 112 GLY A N 1
ATOM 867 C CA . GLY A 1 112 ? 7.73 -6.281 -9.633 1 94.88 112 GLY A CA 1
ATOM 868 C C . GLY A 1 112 ? 8.172 -6.531 -11.062 1 94.88 112 GLY A C 1
ATOM 869 O O . GLY A 1 112 ? 9.242 -7.098 -11.297 1 94.88 112 GLY A O 1
ATOM 870 N N . LEU A 1 113 ? 7.352 -6.133 -11.945 1 94.19 113 LEU A N 1
ATOM 871 C CA . LEU A 1 113 ? 7.68 -6.316 -13.352 1 94.19 113 LEU A CA 1
ATOM 872 C C . LEU A 1 113 ? 8.945 -5.551 -13.727 1 94.19 113 LEU A C 1
ATOM 874 O O . LEU A 1 113 ? 9.766 -6.035 -14.508 1 94.19 113 LEU A O 1
ATOM 878 N N . PHE A 1 114 ? 9.047 -4.352 -13.227 1 94.31 114 PHE A N 1
ATOM 879 C CA . PHE A 1 114 ? 10.258 -3.564 -13.438 1 94.31 114 PHE A CA 1
ATOM 880 C C . PHE A 1 114 ? 11.484 -4.297 -12.898 1 94.31 114 PHE A C 1
ATOM 882 O O . PHE A 1 114 ? 12.508 -4.383 -13.57 1 94.31 114 PHE A O 1
ATOM 889 N N . GLY A 1 115 ? 11.406 -4.742 -11.664 1 94.94 115 GLY A N 1
ATOM 890 C CA . GLY A 1 115 ? 12.516 -5.48 -11.078 1 94.94 115 GLY A CA 1
ATOM 891 C C . GLY A 1 115 ? 12.898 -6.715 -11.867 1 94.94 115 GLY A C 1
ATOM 892 O O . GLY A 1 115 ? 14.078 -7.004 -12.039 1 94.94 115 GLY A O 1
ATOM 893 N N . LEU A 1 116 ? 11.922 -7.441 -12.305 1 93.75 116 LEU A N 1
ATOM 894 C CA . LEU A 1 116 ? 12.164 -8.625 -13.125 1 93.75 116 LEU A CA 1
ATOM 895 C C . LEU A 1 116 ? 12.891 -8.258 -14.414 1 93.75 116 LEU A C 1
ATOM 897 O O . LEU A 1 116 ? 13.898 -8.883 -14.75 1 93.75 116 LEU A O 1
ATOM 901 N N . SER A 1 117 ? 12.414 -7.227 -15.055 1 91.5 117 SER A N 1
ATOM 902 C CA . SER A 1 117 ? 12.953 -6.828 -16.359 1 91.5 117 SER A CA 1
ATOM 903 C C . SER A 1 117 ? 14.328 -6.191 -16.203 1 91.5 117 SER A C 1
ATOM 905 O O . SER A 1 117 ? 15.25 -6.516 -16.953 1 91.5 117 SER A O 1
ATOM 907 N N . PHE A 1 118 ? 14.477 -5.363 -15.227 1 93.06 118 PHE A N 1
ATOM 908 C CA . PHE A 1 118 ? 15.688 -4.559 -15.117 1 93.06 118 PHE A CA 1
ATOM 909 C C . PHE A 1 118 ? 16.75 -5.289 -14.297 1 93.06 118 PHE A C 1
ATOM 911 O O . PHE A 1 118 ? 17.891 -5.43 -14.734 1 93.06 118 PHE A O 1
ATOM 918 N N . PHE A 1 119 ? 16.422 -5.75 -13.141 1 94.75 119 PHE A N 1
ATOM 919 C CA . PHE A 1 119 ? 17.406 -6.348 -12.242 1 94.75 119 PHE A CA 1
ATOM 920 C C . PHE A 1 119 ? 17.609 -7.82 -12.562 1 94.75 119 PHE A C 1
ATOM 922 O O . PHE A 1 119 ? 18.734 -8.258 -12.781 1 94.75 119 PHE A O 1
ATOM 929 N N . SER A 1 120 ? 16.562 -8.578 -12.562 1 94.06 120 SER A N 1
ATOM 930 C CA . SER A 1 120 ? 16.672 -10.023 -12.734 1 94.06 120 SER A CA 1
ATOM 931 C C . SER A 1 120 ? 17.188 -10.383 -14.125 1 94.06 120 SER A C 1
ATOM 933 O O . SER A 1 120 ? 18.094 -11.203 -14.258 1 94.06 120 SER A O 1
ATOM 935 N N . ILE A 1 121 ? 16.625 -9.82 -15.164 1 91.94 121 ILE A N 1
ATOM 936 C CA . ILE A 1 121 ? 16.969 -10.164 -16.547 1 91.94 121 ILE A CA 1
ATOM 937 C C . ILE A 1 121 ? 18.031 -9.203 -17.062 1 91.94 121 ILE A C 1
ATOM 939 O O . ILE A 1 121 ? 19.109 -9.633 -17.5 1 91.94 121 ILE A O 1
ATOM 943 N N . GLY A 1 122 ? 17.797 -7.895 -16.984 1 91.75 122 GLY A N 1
ATOM 944 C CA . GLY A 1 122 ? 18.703 -6.898 -17.531 1 91.75 122 GLY A CA 1
ATOM 945 C C . GLY A 1 122 ? 20.109 -6.973 -16.938 1 91.75 122 GLY A C 1
ATOM 946 O O . GLY A 1 122 ? 21.094 -7.004 -17.672 1 91.75 122 GLY A O 1
ATOM 947 N N . LEU A 1 123 ? 20.203 -7.027 -15.633 1 94.12 123 LEU A N 1
ATOM 948 C CA . LEU A 1 123 ? 21.484 -7.078 -14.953 1 94.12 123 LEU A CA 1
ATOM 949 C C . LEU A 1 123 ? 21.891 -8.516 -14.664 1 94.12 123 LEU A C 1
ATOM 951 O O . LEU A 1 123 ? 22.906 -8.766 -14.008 1 94.12 123 LEU A O 1
ATOM 955 N N . ASN A 1 124 ? 21.078 -9.484 -15.008 1 95.5 124 ASN A N 1
ATOM 956 C CA . ASN A 1 124 ? 21.344 -10.922 -14.883 1 95.5 124 ASN A CA 1
ATOM 957 C C . ASN A 1 124 ? 21.484 -11.336 -13.422 1 95.5 124 ASN A C 1
ATOM 959 O O . ASN A 1 124 ? 22.344 -12.156 -13.094 1 95.5 124 ASN A O 1
ATOM 963 N N . LEU A 1 125 ? 20.719 -10.727 -12.578 1 95 125 LEU A N 1
ATOM 964 C CA . LEU A 1 125 ? 20.734 -11.094 -11.164 1 95 125 LEU A CA 1
ATOM 965 C C . LEU A 1 125 ? 19.781 -12.242 -10.891 1 95 125 LEU A C 1
ATOM 967 O O . LEU A 1 125 ? 19.734 -12.773 -9.781 1 95 125 LEU A O 1
ATOM 971 N N . LYS A 1 126 ? 18.984 -12.617 -11.914 1 94.12 126 LYS A N 1
ATOM 972 C CA . LYS A 1 126 ? 18.016 -13.711 -11.797 1 94.12 126 LYS A CA 1
ATOM 973 C C . LYS A 1 126 ? 17.062 -13.469 -10.641 1 94.12 126 LYS A C 1
ATOM 975 O O . LYS A 1 126 ? 17.062 -12.391 -10.039 1 94.12 126 LYS A O 1
ATOM 980 N N . THR A 1 127 ? 16.109 -14.305 -10.516 1 93.38 127 THR A N 1
ATOM 981 C CA . THR A 1 127 ? 15.258 -14.281 -9.336 1 93.38 127 THR A CA 1
ATOM 982 C C . THR A 1 127 ? 16.078 -14.57 -8.078 1 93.38 127 THR A C 1
ATOM 984 O O . THR A 1 127 ? 16.578 -15.68 -7.898 1 93.38 127 THR A O 1
ATOM 987 N N . SER A 1 128 ? 16.219 -13.492 -7.246 1 96.06 128 SER A N 1
ATOM 988 C CA . SER A 1 128 ? 17.141 -13.602 -6.129 1 96.06 128 SER A CA 1
ATOM 989 C C . SER A 1 128 ? 16.797 -12.617 -5.02 1 96.06 128 SER A C 1
ATOM 991 O O . SER A 1 128 ? 15.969 -11.719 -5.211 1 96.06 128 SER A O 1
ATOM 993 N N . ILE A 1 129 ? 17.453 -12.844 -3.914 1 95.62 129 ILE A N 1
ATOM 994 C CA . ILE A 1 129 ? 17.281 -11.961 -2.764 1 95.62 129 ILE A CA 1
ATOM 995 C C . ILE A 1 129 ? 17.703 -10.547 -3.141 1 95.62 129 ILE A C 1
ATOM 997 O O . ILE A 1 129 ? 17.031 -9.578 -2.787 1 95.62 129 ILE A O 1
ATOM 1001 N N . ILE A 1 130 ? 18.719 -10.422 -3.914 1 96.5 130 ILE A N 1
ATOM 1002 C CA . ILE A 1 130 ? 19.219 -9.109 -4.293 1 96.5 130 ILE A CA 1
ATOM 1003 C C . ILE A 1 130 ? 18.234 -8.422 -5.234 1 96.5 130 ILE A C 1
ATOM 1005 O O . ILE A 1 130 ? 17.938 -7.23 -5.082 1 96.5 130 ILE A O 1
ATOM 1009 N N . SER A 1 131 ? 17.734 -9.18 -6.207 1 96.69 131 SER A N 1
ATOM 1010 C CA . SER A 1 131 ? 16.766 -8.617 -7.129 1 96.69 131 SER A CA 1
ATOM 1011 C C . SER A 1 131 ? 15.508 -8.148 -6.391 1 96.69 131 SER A C 1
ATOM 1013 O O . SER A 1 131 ? 14.992 -7.062 -6.652 1 96.69 131 SER A O 1
ATOM 1015 N N . GLY A 1 132 ? 15.055 -9 -5.457 1 96.62 132 GLY A N 1
ATOM 1016 C CA . GLY A 1 132 ? 13.891 -8.648 -4.66 1 96.62 132 GLY A CA 1
ATOM 1017 C C . GLY A 1 132 ? 14.125 -7.445 -3.762 1 96.62 132 GLY A C 1
ATOM 1018 O O . GLY A 1 132 ? 13.289 -6.547 -3.689 1 96.62 132 GLY A O 1
ATOM 1019 N N . SER A 1 133 ? 15.281 -7.406 -3.145 1 97 133 SER A N 1
ATOM 1020 C CA . SER A 1 133 ? 15.602 -6.316 -2.223 1 97 133 SER A CA 1
ATOM 1021 C C . SER A 1 133 ? 15.742 -4.992 -2.961 1 97 133 SER A C 1
ATOM 1023 O O . SER A 1 133 ? 15.305 -3.949 -2.469 1 97 133 SER A O 1
ATOM 1025 N N . LEU A 1 134 ? 16.359 -5.039 -4.078 1 96.31 134 LEU A N 1
ATOM 1026 C CA . LEU A 1 134 ? 16.516 -3.824 -4.867 1 96.31 134 LEU A CA 1
ATOM 1027 C C . LEU A 1 134 ? 15.164 -3.32 -5.367 1 96.31 134 LEU A C 1
ATOM 1029 O O . LEU A 1 134 ? 14.914 -2.113 -5.387 1 96.31 134 LEU A O 1
ATOM 1033 N N . THR A 1 135 ? 14.328 -4.234 -5.801 1 96.44 135 THR A N 1
ATOM 1034 C CA . THR A 1 135 ? 12.984 -3.875 -6.242 1 96.44 135 THR A CA 1
ATOM 1035 C C . THR A 1 135 ? 12.203 -3.219 -5.109 1 96.44 135 THR A C 1
ATOM 1037 O O . THR A 1 135 ? 11.609 -2.152 -5.293 1 96.44 135 THR A O 1
ATOM 1040 N N . LEU A 1 136 ? 12.273 -3.824 -3.939 1 96.25 136 LEU A N 1
ATOM 1041 C CA . LEU A 1 136 ? 11.594 -3.281 -2.77 1 96.25 136 LEU A CA 1
ATOM 1042 C C . LEU A 1 136 ? 12.188 -1.935 -2.371 1 96.25 136 LEU A C 1
ATOM 1044 O O . LEU A 1 136 ? 11.469 -1.048 -1.904 1 96.25 136 LEU A O 1
ATOM 1048 N N . ALA A 1 137 ? 13.445 -1.817 -2.559 1 95.44 137 ALA A N 1
ATOM 1049 C CA . ALA A 1 137 ? 14.102 -0.559 -2.219 1 95.44 137 ALA A CA 1
ATOM 1050 C C . ALA A 1 137 ? 13.602 0.581 -3.098 1 95.44 137 ALA A C 1
ATOM 1052 O O . ALA A 1 137 ? 13.312 1.675 -2.605 1 95.44 137 ALA A O 1
ATOM 1053 N N . VAL A 1 138 ? 13.477 0.315 -4.348 1 93.38 138 VAL A N 1
ATOM 1054 C CA . VAL A 1 138 ? 12.969 1.316 -5.281 1 93.38 138 VAL A CA 1
ATOM 1055 C C . VAL A 1 138 ? 11.547 1.711 -4.895 1 93.38 138 VAL A C 1
ATOM 1057 O O . VAL A 1 138 ? 11.188 2.887 -4.957 1 93.38 138 VAL A O 1
ATOM 1060 N N . MET A 1 139 ? 10.828 0.738 -4.484 1 93.31 139 MET A N 1
ATOM 1061 C CA . MET A 1 139 ? 9.438 0.964 -4.102 1 93.31 139 MET A CA 1
ATOM 1062 C C . MET A 1 139 ? 9.352 1.751 -2.799 1 93.31 139 MET A C 1
ATOM 1064 O O . MET A 1 139 ? 8.469 2.596 -2.637 1 93.31 139 MET A O 1
ATOM 1068 N N . THR A 1 140 ? 10.25 1.584 -1.921 1 92.94 140 THR A N 1
ATOM 1069 C CA . THR A 1 140 ? 10.195 2.117 -0.565 1 92.94 140 THR A CA 1
ATOM 1070 C C . THR A 1 140 ? 10.844 3.494 -0.498 1 92.94 140 THR A C 1
ATOM 1072 O O . THR A 1 140 ? 10.492 4.316 0.353 1 92.94 140 THR A O 1
ATOM 1075 N N . LEU A 1 141 ? 11.672 3.801 -1.362 1 91.38 141 LEU A N 1
ATOM 1076 C CA . LEU A 1 141 ? 12.469 5.023 -1.342 1 91.38 141 LEU A CA 1
ATOM 1077 C C . LEU A 1 141 ? 11.562 6.258 -1.323 1 91.38 141 LEU A C 1
ATOM 1079 O O . LEU A 1 141 ? 11.727 7.137 -0.475 1 91.38 141 LEU A O 1
ATOM 1083 N N . PRO A 1 142 ? 10.625 6.309 -2.227 1 88.62 142 PRO A N 1
ATOM 1084 C CA . PRO A 1 142 ? 9.766 7.496 -2.221 1 88.62 142 PRO A CA 1
ATOM 1085 C C . PRO A 1 142 ? 8.969 7.637 -0.929 1 88.62 142 PRO A C 1
ATOM 1087 O O . PRO A 1 142 ? 8.703 8.758 -0.483 1 88.62 142 PRO A O 1
ATOM 1090 N N . ILE A 1 143 ? 8.602 6.562 -0.349 1 88 143 ILE A N 1
ATOM 1091 C CA . ILE A 1 143 ? 7.82 6.578 0.883 1 88 143 ILE A CA 1
ATOM 1092 C C . ILE A 1 143 ? 8.664 7.152 2.021 1 88 143 ILE A C 1
ATOM 1094 O O . ILE A 1 143 ? 8.219 8.047 2.74 1 88 143 ILE A O 1
ATOM 1098 N N . ILE A 1 144 ? 9.859 6.676 2.135 1 91.62 144 ILE A N 1
ATOM 1099 C CA . ILE A 1 144 ? 10.742 7.152 3.191 1 91.62 144 ILE A CA 1
ATOM 1100 C C . ILE A 1 144 ? 11.109 8.609 2.939 1 91.62 144 ILE A C 1
ATOM 1102 O O . ILE A 1 144 ? 11.078 9.438 3.855 1 91.62 144 ILE A O 1
ATOM 1106 N N . ALA A 1 145 ? 11.414 8.938 1.74 1 92.19 145 ALA A N 1
ATOM 1107 C CA . ALA A 1 145 ? 11.82 10.297 1.394 1 92.19 145 ALA A CA 1
ATOM 1108 C C . ALA A 1 145 ? 10.703 11.297 1.704 1 92.19 145 ALA A C 1
ATOM 1110 O O . ALA A 1 145 ? 10.953 12.344 2.305 1 92.19 145 ALA A O 1
ATOM 1111 N N . SER A 1 146 ? 9.516 10.984 1.332 1 90.44 146 SER A N 1
ATOM 1112 C CA . SER A 1 146 ? 8.383 11.883 1.552 1 90.44 146 SER A CA 1
ATOM 1113 C C . SER A 1 146 ? 8.094 12.047 3.039 1 90.44 146 SER A C 1
ATOM 1115 O O . SER A 1 146 ? 7.781 13.148 3.496 1 90.44 146 SER A O 1
ATOM 1117 N N . THR A 1 147 ? 8.156 11.016 3.756 1 89.75 147 THR A N 1
ATOM 1118 C CA . THR A 1 147 ? 7.875 11.086 5.188 1 89.75 147 THR A CA 1
ATOM 1119 C C . THR A 1 147 ? 8.953 11.891 5.91 1 89.75 147 THR A C 1
ATOM 1121 O O . THR A 1 147 ? 8.648 12.648 6.836 1 89.75 147 THR A O 1
ATOM 1124 N N . VAL A 1 148 ? 10.141 11.68 5.496 1 92.88 148 VAL A N 1
ATOM 1125 C CA . VAL A 1 148 ? 11.242 12.438 6.09 1 92.88 148 VAL A CA 1
ATOM 1126 C C . VAL A 1 148 ? 11.102 13.914 5.738 1 92.88 148 VAL A C 1
ATOM 1128 O O . VAL A 1 148 ? 11.273 14.781 6.602 1 92.88 148 VAL A O 1
ATOM 1131 N N . LYS A 1 149 ? 10.82 14.141 4.504 1 93.38 149 LYS A N 1
ATOM 1132 C CA . LYS A 1 149 ? 10.594 15.523 4.094 1 93.38 149 LYS A CA 1
ATOM 1133 C C . LYS A 1 149 ? 9.516 16.188 4.953 1 93.38 149 LYS A C 1
ATOM 1135 O O . LYS A 1 149 ? 9.703 17.312 5.434 1 93.38 149 LYS A O 1
ATOM 1140 N N . GLU A 1 150 ? 8.461 15.508 5.176 1 89.38 150 GLU A N 1
ATOM 1141 C CA . GLU A 1 150 ? 7.359 16.031 5.973 1 89.38 150 GLU A CA 1
ATOM 1142 C C . GLU A 1 150 ? 7.777 16.234 7.43 1 89.38 150 GLU A C 1
ATOM 1144 O O . GLU A 1 150 ? 7.414 17.234 8.055 1 89.38 150 GLU A O 1
ATOM 1149 N N . ALA A 1 151 ? 8.484 15.273 7.949 1 92 151 ALA A N 1
ATOM 1150 C CA . ALA A 1 151 ? 8.953 15.344 9.328 1 92 151 ALA A CA 1
ATOM 1151 C C . ALA A 1 151 ? 9.859 16.547 9.539 1 92 151 ALA A C 1
ATOM 1153 O O . ALA A 1 151 ? 9.711 17.297 10.516 1 92 151 ALA A O 1
ATOM 1154 N N . ILE A 1 152 ? 10.727 16.797 8.633 1 94.75 152 ILE A N 1
ATOM 1155 C CA . ILE A 1 152 ? 11.68 17.891 8.727 1 94.75 152 ILE A CA 1
ATOM 1156 C C . ILE A 1 152 ? 10.953 19.219 8.516 1 94.75 152 ILE A C 1
ATOM 1158 O O . ILE A 1 152 ? 11.211 20.203 9.227 1 94.75 152 ILE A O 1
ATOM 1162 N N . SER A 1 153 ? 10.047 19.188 7.609 1 93.5 153 SER A N 1
ATOM 1163 C CA . SER A 1 153 ? 9.297 20.391 7.305 1 93.5 153 SER A CA 1
ATOM 1164 C C . SER A 1 153 ? 8.398 20.797 8.469 1 93.5 153 SER A C 1
ATOM 1166 O O . SER A 1 153 ? 8.031 21.969 8.594 1 93.5 153 SER A O 1
ATOM 1168 N N . SER A 1 154 ? 8.062 19.906 9.25 1 89.81 154 SER A N 1
ATOM 1169 C CA . SER A 1 154 ? 7.168 20.172 10.367 1 89.81 154 SER A CA 1
ATOM 1170 C C . SER A 1 154 ? 7.914 20.859 11.516 1 89.81 154 SER A C 1
ATOM 1172 O O . SER A 1 154 ? 7.289 21.391 12.438 1 89.81 154 SER A O 1
ATOM 1174 N N . VAL A 1 155 ? 9.227 20.844 11.484 1 93.5 155 VAL A N 1
ATOM 1175 C CA . VAL A 1 155 ? 10.031 21.5 12.508 1 93.5 155 VAL A CA 1
ATOM 1176 C C . VAL A 1 155 ? 9.891 23.016 12.375 1 93.5 155 VAL A C 1
ATOM 1178 O O . VAL A 1 155 ? 10.039 23.562 11.281 1 93.5 155 VAL A O 1
ATOM 1181 N N . PRO A 1 156 ? 9.609 23.672 13.445 1 93.81 156 PRO A N 1
ATOM 1182 C CA . PRO A 1 156 ? 9.406 25.109 13.398 1 93.81 156 PRO A CA 1
ATOM 1183 C C . PRO A 1 156 ? 10.617 25.859 12.836 1 93.81 156 PRO A C 1
ATOM 1185 O O . PRO A 1 156 ? 11.758 25.531 13.164 1 93.81 156 PRO A O 1
ATOM 1188 N N . ASN A 1 157 ? 10.336 26.844 12.148 1 93.5 157 ASN A N 1
ATOM 1189 C CA . ASN A 1 157 ? 11.367 27.625 11.461 1 93.5 157 ASN A CA 1
ATOM 1190 C C . ASN A 1 157 ? 12.25 28.375 12.453 1 93.5 157 ASN A C 1
ATOM 1192 O O . ASN A 1 157 ? 13.422 28.641 12.18 1 93.5 157 ASN A O 1
ATOM 1196 N N . PHE A 1 158 ? 11.633 28.672 13.539 1 93.94 158 PHE A N 1
ATOM 1197 C CA . PHE A 1 158 ? 12.391 29.453 14.508 1 93.94 158 PHE A CA 1
ATOM 1198 C C . PHE A 1 158 ? 13.633 28.688 14.961 1 93.94 158 PHE A C 1
ATOM 1200 O O . PHE A 1 158 ? 14.648 29.297 15.289 1 93.94 158 PHE A O 1
ATOM 1207 N N . LEU A 1 159 ? 13.617 27.406 14.945 1 93.88 159 LEU A N 1
ATOM 1208 C CA . LEU A 1 159 ? 14.781 26.609 15.305 1 93.88 159 LEU A CA 1
ATOM 1209 C C . LEU A 1 159 ? 15.891 26.781 14.281 1 93.88 159 LEU A C 1
ATOM 1211 O O . LEU A 1 159 ? 17.062 26.875 14.641 1 93.88 159 LEU A O 1
ATOM 1215 N N . ARG A 1 160 ? 15.477 26.844 13.039 1 93.56 160 ARG A N 1
ATOM 1216 C CA . ARG A 1 160 ? 16.438 27.094 11.969 1 93.56 160 ARG A CA 1
ATOM 1217 C C . ARG A 1 160 ? 17.062 28.484 12.109 1 93.56 160 ARG A C 1
ATOM 1219 O O . ARG A 1 160 ? 18.281 28.641 12.062 1 93.56 160 ARG A O 1
ATOM 1226 N N . GLU A 1 161 ? 16.234 29.438 12.328 1 94.19 161 GLU A N 1
ATOM 1227 C CA . GLU A 1 161 ? 16.656 30.844 12.398 1 94.19 161 GLU A CA 1
ATOM 1228 C C . GLU A 1 161 ? 17.531 31.094 13.617 1 94.19 161 GLU A C 1
ATOM 1230 O O . GLU A 1 161 ? 18.547 31.797 13.523 1 94.19 161 GLU A O 1
ATOM 1235 N N . SER A 1 162 ? 17.094 30.5 14.672 1 94.94 162 SER A N 1
ATOM 1236 C CA . SER A 1 162 ? 17.859 30.672 15.898 1 94.94 162 SER A CA 1
ATOM 1237 C C . SER A 1 162 ? 19.25 30.047 15.781 1 94.94 162 SER A C 1
ATOM 1239 O O . SER A 1 162 ? 20.234 30.625 16.219 1 94.94 162 SER A O 1
ATOM 1241 N N . SER A 1 163 ? 19.328 28.922 15.211 1 93.75 163 SER A N 1
ATOM 1242 C CA . SER A 1 163 ? 20.594 28.234 15.039 1 93.75 163 SER A CA 1
ATOM 1243 C C . SER A 1 163 ? 21.531 29.016 14.125 1 93.75 163 SER A C 1
ATOM 1245 O O . SER A 1 163 ? 22.719 29.172 14.43 1 93.75 163 SER A O 1
ATOM 1247 N N . MET A 1 164 ? 21 29.578 13.141 1 92.62 164 MET A N 1
ATOM 1248 C CA . MET A 1 164 ? 21.797 30.344 12.195 1 92.62 164 MET A CA 1
ATOM 1249 C C . MET A 1 164 ? 22.219 31.688 12.789 1 92.62 164 MET A C 1
ATOM 1251 O O . MET A 1 164 ? 23.328 32.156 12.516 1 92.62 164 MET A O 1
ATOM 1255 N N . ALA A 1 165 ? 21.344 32.219 13.508 1 94.75 165 ALA A N 1
ATOM 1256 C CA . ALA A 1 165 ? 21.641 33.5 14.172 1 94.75 165 ALA A CA 1
ATOM 1257 C C . ALA A 1 165 ? 22.797 33.344 15.156 1 94.75 165 ALA A C 1
ATOM 1259 O O . ALA A 1 165 ? 23.562 34.281 15.383 1 94.75 165 ALA A O 1
ATOM 1260 N N . LEU A 1 166 ? 22.938 32.188 15.711 1 95.31 166 LEU A N 1
ATOM 1261 C CA . LEU A 1 166 ? 24.016 31.875 16.641 1 95.31 166 LEU A CA 1
ATOM 1262 C C . LEU A 1 166 ? 25.312 31.578 15.883 1 95.31 166 LEU A C 1
ATOM 1264 O O . LEU A 1 166 ? 26.344 31.312 16.5 1 95.31 166 LEU A O 1
ATOM 1268 N N . GLY A 1 167 ? 25.281 31.641 14.523 1 93.12 167 GLY A N 1
ATOM 1269 C CA . GLY A 1 167 ? 26.469 31.484 13.711 1 93.12 167 GLY A CA 1
ATOM 1270 C C . GLY A 1 167 ? 26.656 30.078 13.172 1 93.12 167 GLY A C 1
ATOM 1271 O O . GLY A 1 167 ? 27.672 29.766 12.562 1 93.12 167 GLY A O 1
ATOM 1272 N N . ALA A 1 168 ? 25.688 29.281 13.406 1 92.81 168 ALA A N 1
ATOM 1273 C CA . ALA A 1 168 ? 25.797 27.922 12.906 1 92.81 168 ALA A CA 1
ATOM 1274 C C . ALA A 1 168 ? 25.656 27.875 11.383 1 92.81 168 ALA A C 1
ATOM 1276 O O . ALA A 1 168 ? 24.891 28.656 10.805 1 92.81 168 ALA A O 1
ATOM 1277 N N . LYS A 1 169 ? 26.438 26.953 10.828 1 92.81 169 LYS A N 1
ATOM 1278 C CA . LYS A 1 169 ? 26.312 26.703 9.398 1 92.81 169 LYS A CA 1
ATOM 1279 C C . LYS A 1 169 ? 25.047 25.906 9.086 1 92.81 169 LYS A C 1
ATOM 1281 O O . LYS A 1 169 ? 24.484 25.266 9.977 1 92.81 169 LYS A O 1
ATOM 1286 N N . LYS A 1 170 ? 24.578 25.969 7.871 1 90.25 170 LYS A N 1
ATOM 1287 C CA . LYS A 1 170 ? 23.359 25.281 7.465 1 90.25 170 LYS A CA 1
ATOM 1288 C C . LYS A 1 170 ? 23.453 23.781 7.742 1 90.25 170 LYS A C 1
ATOM 1290 O O . LYS A 1 170 ? 22.516 23.188 8.266 1 90.25 170 LYS A O 1
ATOM 1295 N N . THR A 1 171 ? 24.609 23.297 7.453 1 90.06 171 THR A N 1
ATOM 1296 C CA . THR A 1 171 ? 24.797 21.859 7.648 1 90.06 171 THR A CA 1
ATOM 1297 C C . THR A 1 171 ? 24.75 21.5 9.133 1 90.06 171 THR A C 1
ATOM 1299 O O . THR A 1 171 ? 24.188 20.469 9.508 1 90.06 171 THR A O 1
ATOM 1302 N N . GLU A 1 172 ? 25.312 22.328 9.891 1 92.56 172 GLU A N 1
ATOM 1303 C CA . GLU A 1 172 ? 25.266 22.125 11.336 1 92.56 172 GLU A CA 1
ATOM 1304 C C . GLU A 1 172 ? 23.844 22.25 11.867 1 92.56 172 GLU A C 1
ATOM 1306 O O . GLU A 1 172 ? 23.438 21.469 12.742 1 92.56 172 GLU A O 1
ATOM 1311 N N . THR A 1 173 ? 23.203 23.234 11.328 1 94.5 173 THR A N 1
ATOM 1312 C CA . THR A 1 173 ? 21.812 23.438 11.734 1 94.5 173 THR A CA 1
ATOM 1313 C C . THR A 1 173 ? 20.953 22.219 11.383 1 94.5 173 THR A C 1
ATOM 1315 O O . THR A 1 173 ? 20.156 21.766 12.195 1 94.5 173 THR A O 1
ATOM 1318 N N . ILE A 1 174 ? 21.172 21.656 10.273 1 94.06 174 ILE A N 1
ATOM 1319 C CA . ILE A 1 174 ? 20.391 20.516 9.789 1 94.06 174 ILE A CA 1
ATOM 1320 C C . ILE A 1 174 ? 20.672 19.297 10.672 1 94.06 174 ILE A C 1
ATOM 1322 O O . ILE A 1 174 ? 19.734 18.688 11.211 1 94.06 174 ILE A O 1
ATOM 1326 N N . PHE A 1 175 ? 21.875 18.969 10.93 1 93.19 175 PHE A N 1
ATOM 1327 C CA . PHE A 1 175 ? 22.219 17.688 11.531 1 93.19 175 PHE A CA 1
ATOM 1328 C C . PHE A 1 175 ? 22.234 17.781 13.055 1 93.19 175 PHE A C 1
ATOM 1330 O O . PHE A 1 175 ? 22 16.797 13.75 1 93.19 175 PHE A O 1
ATOM 1337 N N . LYS A 1 176 ? 22.406 19 13.562 1 94.5 176 LYS A N 1
ATOM 1338 C CA . LYS A 1 176 ? 22.516 19.141 15.008 1 94.5 176 LYS A CA 1
ATOM 1339 C C . LYS A 1 176 ? 21.219 19.656 15.617 1 94.5 176 LYS A C 1
ATOM 1341 O O . LYS A 1 176 ? 20.984 19.516 16.812 1 94.5 176 LYS A O 1
ATOM 1346 N N . VAL A 1 177 ? 20.406 20.281 14.82 1 95.56 177 VAL A N 1
ATOM 1347 C CA . VAL A 1 177 ? 19.219 20.906 15.383 1 95.56 177 VAL A CA 1
ATOM 1348 C C . VAL A 1 177 ? 17.969 20.281 14.75 1 95.56 177 VAL A C 1
ATOM 1350 O O . VAL A 1 177 ? 17.141 19.672 15.445 1 95.56 177 VAL A O 1
ATOM 1353 N N . ILE A 1 178 ? 17.891 20.312 13.445 1 95.88 178 ILE A N 1
ATOM 1354 C CA . ILE A 1 178 ? 16.656 19.984 12.742 1 95.88 178 ILE A CA 1
ATOM 1355 C C . ILE A 1 178 ? 16.438 18.469 12.773 1 95.88 178 ILE A C 1
ATOM 1357 O O . ILE A 1 178 ? 15.344 18 13.133 1 95.88 178 ILE A O 1
ATOM 1361 N N . VAL A 1 179 ? 17.422 17.688 12.445 1 95.19 179 VAL A N 1
ATOM 1362 C CA . VAL A 1 179 ? 17.297 16.234 12.367 1 95.19 179 VAL A CA 1
ATOM 1363 C C . VAL A 1 179 ? 17 15.672 13.75 1 95.19 179 VAL A C 1
ATOM 1365 O O . VAL A 1 179 ? 16.078 14.875 13.922 1 95.19 179 VAL A O 1
ATOM 1368 N N . PRO A 1 180 ? 17.734 16.156 14.734 1 95.5 180 PRO A N 1
ATOM 1369 C CA . PRO A 1 180 ? 17.406 15.672 16.078 1 95.5 180 PRO A CA 1
ATOM 1370 C C . PRO A 1 180 ? 15.992 16.047 16.516 1 95.5 180 PRO A C 1
ATOM 1372 O O . PRO A 1 180 ? 15.344 15.266 17.219 1 95.5 180 PRO A O 1
ATOM 1375 N N . ALA A 1 181 ? 15.539 17.188 16.109 1 94.5 181 ALA A N 1
ATOM 1376 C CA . ALA A 1 181 ? 14.188 17.625 16.469 1 94.5 181 ALA A CA 1
ATOM 1377 C C . ALA A 1 181 ? 13.133 16.766 15.773 1 94.5 181 ALA A C 1
ATOM 1379 O O . ALA A 1 181 ? 12.023 16.594 16.297 1 94.5 181 ALA A O 1
ATOM 1380 N N . ALA A 1 182 ? 13.469 16.172 14.656 1 95.19 182 ALA A N 1
ATOM 1381 C CA . ALA A 1 182 ? 12.523 15.383 13.859 1 95.19 182 ALA A CA 1
ATOM 1382 C C . ALA A 1 182 ? 12.773 13.891 14.031 1 95.19 182 ALA A C 1
ATOM 1384 O O . ALA A 1 182 ? 12.133 13.07 13.367 1 95.19 182 ALA A O 1
ATOM 1385 N N . LYS A 1 183 ? 13.648 13.516 14.883 1 94.5 183 LYS A N 1
ATOM 1386 C CA . LYS A 1 183 ? 14.148 12.148 14.992 1 94.5 183 LYS A CA 1
ATOM 1387 C C . LYS A 1 183 ? 13.008 11.172 15.297 1 94.5 183 LYS A C 1
ATOM 1389 O O . LYS A 1 183 ? 12.938 10.094 14.711 1 94.5 183 LYS A O 1
ATOM 1394 N N . THR A 1 184 ? 12.172 11.523 16.172 1 93.31 184 THR A N 1
ATOM 1395 C CA . THR A 1 184 ? 11.078 10.648 16.578 1 93.31 184 THR A CA 1
ATOM 1396 C C . THR A 1 184 ? 10.117 10.422 15.414 1 93.31 184 THR A C 1
ATOM 1398 O O . THR A 1 184 ? 9.695 9.289 15.156 1 93.31 184 THR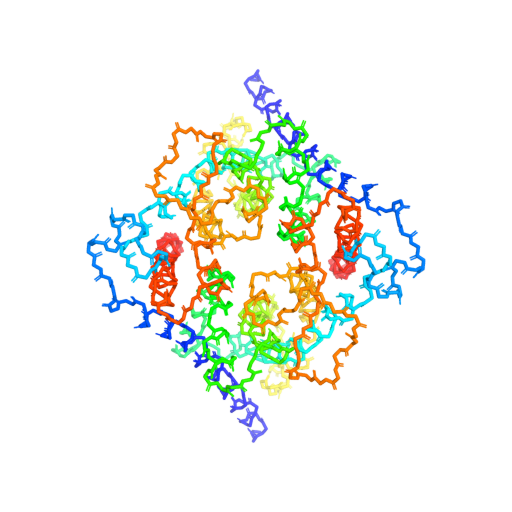 A O 1
ATOM 1401 N N . ARG A 1 185 ? 9.836 11.477 14.711 1 90.81 185 ARG A N 1
ATOM 1402 C CA . ARG A 1 185 ? 8.945 11.359 13.555 1 90.81 185 ARG A CA 1
ATOM 1403 C C . ARG A 1 185 ? 9.578 10.516 12.461 1 90.81 185 ARG A C 1
ATOM 1405 O O . ARG A 1 185 ? 8.906 9.695 11.836 1 90.81 185 ARG A O 1
ATOM 1412 N N . ILE A 1 186 ? 10.781 10.711 12.289 1 93.94 186 ILE A N 1
ATOM 1413 C CA . ILE A 1 186 ? 11.508 9.961 11.266 1 93.94 186 ILE A CA 1
ATOM 1414 C C . ILE A 1 186 ? 11.547 8.477 11.648 1 93.94 186 ILE A C 1
ATOM 1416 O O . ILE A 1 186 ? 11.242 7.613 10.82 1 93.94 186 ILE A O 1
ATOM 1420 N N . THR A 1 187 ? 11.898 8.211 12.906 1 94.06 187 THR A N 1
ATOM 1421 C CA . THR A 1 187 ? 11.984 6.832 13.375 1 94.06 187 THR A CA 1
ATOM 1422 C C . THR A 1 187 ? 10.625 6.145 13.289 1 94.06 187 THR A C 1
ATOM 1424 O O . THR A 1 187 ? 10.539 4.992 12.852 1 94.06 187 THR A O 1
ATOM 1427 N N . THR A 1 188 ? 9.594 6.82 13.641 1 90.06 188 THR A N 1
ATOM 1428 C CA . THR A 1 188 ? 8.242 6.281 13.562 1 90.06 188 THR A CA 1
ATOM 1429 C C . THR A 1 188 ? 7.875 5.945 12.117 1 90.06 188 THR A C 1
ATOM 1431 O O . THR A 1 188 ? 7.309 4.887 11.844 1 90.06 188 THR A O 1
ATOM 1434 N N . SER A 1 189 ? 8.25 6.805 11.305 1 85.75 189 SER A N 1
ATOM 1435 C CA . SER A 1 189 ? 7.945 6.602 9.891 1 85.75 189 SER A CA 1
ATOM 1436 C C . SER A 1 189 ? 8.695 5.402 9.328 1 85.75 189 SER A C 1
ATOM 1438 O O . SER A 1 189 ? 8.156 4.645 8.523 1 85.75 189 SER A O 1
ATOM 1440 N N . VAL A 1 190 ? 9.875 5.246 9.695 1 90.44 190 VAL A N 1
ATOM 1441 C CA . VAL A 1 190 ? 10.695 4.129 9.242 1 90.44 190 VAL A CA 1
ATOM 1442 C C . VAL A 1 190 ? 10.109 2.816 9.766 1 90.44 190 VAL A C 1
ATOM 1444 O O . VAL A 1 190 ? 10.047 1.823 9.039 1 90.44 190 VAL A O 1
ATOM 1447 N N . LEU A 1 191 ? 9.672 2.834 11 1 90.44 191 LEU A N 1
ATOM 1448 C CA . LEU A 1 191 ? 9.062 1.645 11.586 1 90.44 191 LEU A CA 1
ATOM 1449 C C . LEU A 1 191 ? 7.777 1.278 10.859 1 90.44 191 LEU A C 1
ATOM 1451 O O . LEU A 1 191 ? 7.574 0.119 10.484 1 90.44 191 LEU A O 1
ATOM 1455 N N . ILE A 1 192 ? 7.02 2.225 10.633 1 84.44 192 ILE A N 1
ATOM 1456 C CA . ILE A 1 192 ? 5.77 1.99 9.922 1 84.44 192 ILE A CA 1
ATOM 1457 C C . ILE A 1 192 ? 6.066 1.501 8.508 1 84.44 192 ILE A C 1
ATOM 1459 O O . ILE A 1 192 ? 5.441 0.554 8.023 1 84.44 192 ILE A O 1
ATOM 1463 N N . GLY A 1 193 ? 7.027 2.131 7.891 1 87.25 193 GLY A N 1
ATOM 1464 C CA . GLY A 1 193 ? 7.453 1.703 6.566 1 87.25 193 GLY A CA 1
ATOM 1465 C C . GLY A 1 193 ? 7.961 0.273 6.535 1 87.25 193 GLY A C 1
ATOM 1466 O O . GLY A 1 193 ? 7.68 -0.469 5.59 1 87.25 193 GLY A O 1
ATOM 1467 N N . SER A 1 194 ? 8.664 -0.126 7.551 1 91.31 194 SER A N 1
ATOM 1468 C CA . SER A 1 194 ? 9.172 -1.49 7.652 1 91.31 194 SER A CA 1
ATOM 1469 C C . SER A 1 194 ? 8.031 -2.502 7.715 1 91.31 194 SER A C 1
ATOM 1471 O O . SER A 1 194 ? 8.133 -3.592 7.148 1 91.31 194 SER A O 1
ATOM 1473 N N . GLY A 1 195 ? 7.039 -2.17 8.477 1 89.19 195 GLY A N 1
ATOM 1474 C CA . GLY A 1 195 ? 5.859 -3.02 8.539 1 89.19 195 GLY A CA 1
ATOM 1475 C C . GLY A 1 195 ? 5.199 -3.221 7.188 1 89.19 195 GLY A C 1
ATOM 1476 O O . GLY A 1 195 ? 4.727 -4.316 6.879 1 89.19 195 GLY A O 1
ATOM 1477 N N . LYS A 1 196 ? 5.234 -2.213 6.391 1 88.06 196 LYS A N 1
ATOM 1478 C CA . LYS A 1 196 ? 4.637 -2.297 5.062 1 88.06 196 LYS A CA 1
ATOM 1479 C C . LYS A 1 196 ? 5.488 -3.152 4.129 1 88.06 196 LYS A C 1
ATOM 1481 O O . LYS A 1 196 ? 4.957 -3.938 3.342 1 88.06 196 LYS A O 1
ATOM 1486 N N . ILE A 1 197 ? 6.746 -3.016 4.246 1 92.56 197 ILE A N 1
ATOM 1487 C CA . ILE A 1 197 ? 7.684 -3.701 3.361 1 92.56 197 ILE A CA 1
ATOM 1488 C C . ILE A 1 197 ? 7.602 -5.207 3.594 1 92.56 197 ILE A C 1
ATOM 1490 O O . ILE A 1 197 ? 7.566 -5.988 2.639 1 92.56 197 ILE A O 1
ATOM 1494 N N . ILE A 1 198 ? 7.566 -5.574 4.832 1 93.44 198 ILE A N 1
ATOM 1495 C CA . ILE A 1 198 ? 7.559 -6.996 5.141 1 93.44 198 ILE A CA 1
ATOM 1496 C C . ILE A 1 198 ? 6.266 -7.629 4.637 1 93.44 198 ILE A C 1
ATOM 1498 O O . ILE A 1 198 ? 6.207 -8.844 4.414 1 93.44 198 ILE A O 1
ATOM 1502 N N . GLY A 1 199 ? 5.254 -6.848 4.438 1 93.19 199 GLY A N 1
ATOM 1503 C CA . GLY A 1 199 ? 3.955 -7.336 4 1 93.19 199 GLY A CA 1
ATOM 1504 C C . GLY A 1 199 ? 3.783 -7.305 2.492 1 93.19 199 GLY A C 1
ATOM 1505 O O . GLY A 1 199 ? 2.727 -7.676 1.977 1 93.19 199 GLY A O 1
ATOM 1506 N N . GLU A 1 200 ? 4.797 -6.844 1.775 1 92.75 200 GLU A N 1
ATOM 1507 C CA . GLU A 1 200 ? 4.695 -6.785 0.321 1 92.75 200 GLU A CA 1
ATOM 1508 C C . GLU A 1 200 ? 4.793 -8.18 -0.294 1 92.75 200 GLU A C 1
ATOM 1510 O O . GLU A 1 200 ? 5.645 -8.977 0.099 1 92.75 200 GLU A O 1
ATOM 1515 N N . THR A 1 201 ? 3.934 -8.477 -1.272 1 93.94 201 THR A N 1
ATOM 1516 C CA . THR A 1 201 ? 3.859 -9.805 -1.883 1 93.94 201 THR A CA 1
ATOM 1517 C C . THR A 1 201 ? 4.18 -9.727 -3.373 1 93.94 201 THR A C 1
ATOM 1519 O O . THR A 1 201 ? 5.113 -10.375 -3.846 1 93.94 201 THR A O 1
ATOM 1522 N N . ALA A 1 202 ? 3.535 -8.859 -4.07 1 92.88 202 ALA A N 1
ATOM 1523 C CA . ALA A 1 202 ? 3.508 -8.844 -5.531 1 92.88 202 ALA A CA 1
ATOM 1524 C C . ALA A 1 202 ? 4.902 -8.617 -6.102 1 92.88 202 ALA A C 1
ATOM 1526 O O . ALA A 1 202 ? 5.348 -9.359 -6.984 1 92.88 202 ALA A O 1
ATOM 1527 N N . PRO A 1 203 ? 5.637 -7.648 -5.578 1 94.62 203 PRO A N 1
ATOM 1528 C CA . PRO A 1 203 ? 6.969 -7.461 -6.16 1 94.62 203 PRO A CA 1
ATOM 1529 C C . PRO A 1 203 ? 7.883 -8.664 -5.941 1 94.62 203 PRO A C 1
ATOM 1531 O O . PRO A 1 203 ? 8.688 -9 -6.816 1 94.62 203 PRO A O 1
ATOM 1534 N N . ILE A 1 204 ? 7.711 -9.281 -4.832 1 94.19 204 ILE A N 1
ATOM 1535 C CA . ILE A 1 204 ? 8.602 -10.383 -4.465 1 94.19 204 ILE A CA 1
ATOM 1536 C C . ILE A 1 204 ? 8.25 -11.625 -5.285 1 94.19 204 ILE A C 1
ATOM 1538 O O . ILE A 1 204 ? 9.133 -12.391 -5.672 1 94.19 204 ILE A O 1
ATOM 1542 N N . LEU A 1 205 ? 7.035 -11.805 -5.566 1 93.19 205 LEU A N 1
ATOM 1543 C CA . LEU A 1 205 ? 6.598 -12.938 -6.371 1 93.19 205 LEU A CA 1
ATOM 1544 C C . LEU A 1 205 ? 7.312 -12.961 -7.719 1 93.19 205 LEU A C 1
ATOM 1546 O O . LEU A 1 205 ? 7.633 -14.031 -8.242 1 93.19 205 LEU A O 1
ATOM 1550 N N . LEU A 1 206 ? 7.629 -11.805 -8.195 1 93.19 206 LEU A N 1
ATOM 1551 C CA . LEU A 1 206 ? 8.172 -11.727 -9.547 1 93.19 206 LEU A CA 1
ATOM 1552 C C . LEU A 1 206 ? 9.695 -11.641 -9.523 1 93.19 206 LEU A C 1
ATOM 1554 O O . LEU A 1 206 ? 10.352 -11.883 -10.531 1 93.19 206 LEU A O 1
ATOM 1558 N N . THR A 1 207 ? 10.234 -11.352 -8.328 1 94.69 207 THR A N 1
ATOM 1559 C CA . THR A 1 207 ? 11.648 -10.984 -8.391 1 94.69 207 THR A CA 1
ATOM 1560 C C . THR A 1 207 ? 12.461 -11.828 -7.414 1 94.69 207 THR A C 1
ATOM 1562 O O . THR A 1 207 ? 13.68 -11.969 -7.574 1 94.69 207 THR A O 1
ATOM 1565 N N . GLY A 1 208 ? 11.82 -12.32 -6.391 1 90.06 208 GLY A N 1
ATOM 1566 C CA . GLY A 1 208 ? 12.664 -12.898 -5.359 1 90.06 208 GLY A CA 1
ATOM 1567 C C . GLY A 1 208 ? 12.172 -14.25 -4.871 1 90.06 208 GLY A C 1
ATOM 1568 O O . GLY A 1 208 ? 12.883 -14.953 -4.148 1 90.06 208 GLY A O 1
ATOM 1569 N N . ALA A 1 209 ? 11.133 -14.672 -5.293 1 82.81 209 ALA A N 1
ATOM 1570 C CA . ALA A 1 209 ? 10.453 -15.711 -4.523 1 82.81 209 ALA A CA 1
ATOM 1571 C C . ALA A 1 209 ? 10.773 -17.094 -5.074 1 82.81 209 ALA A C 1
ATOM 1573 O O . ALA A 1 209 ? 10.938 -17.266 -6.285 1 82.81 209 ALA A O 1
ATOM 1574 N N . VAL A 1 210 ? 11 -17.953 -4.156 1 81.56 210 VAL A N 1
ATOM 1575 C CA . VAL A 1 210 ? 10.867 -19.391 -4.383 1 81.56 210 VAL A CA 1
ATOM 1576 C C . VAL A 1 210 ? 9.734 -19.953 -3.525 1 81.56 210 VAL A C 1
ATOM 1578 O O . VAL A 1 210 ? 9.516 -19.484 -2.402 1 81.56 210 VAL A O 1
ATOM 1581 N N . PHE A 1 211 ? 9.039 -20.859 -4.016 1 75.75 211 PHE A N 1
ATOM 1582 C CA . PHE A 1 211 ? 7.781 -21.25 -3.4 1 75.75 211 PHE A CA 1
ATOM 1583 C C . PHE A 1 211 ? 7.973 -22.453 -2.48 1 75.75 211 PHE A C 1
ATOM 1585 O O . PHE A 1 211 ? 7.152 -22.703 -1.596 1 75.75 211 PHE A O 1
ATOM 1592 N N . TYR A 1 212 ? 8.945 -23.172 -2.629 1 75.94 212 TYR A N 1
ATOM 1593 C CA . TYR A 1 212 ? 9.234 -24.328 -1.782 1 75.94 212 TYR A CA 1
ATOM 1594 C C . TYR A 1 212 ? 10.734 -24.484 -1.576 1 75.94 212 TYR A C 1
ATOM 1596 O O . TYR A 1 212 ? 11.477 -24.703 -2.535 1 75.94 212 TYR A O 1
ATOM 1604 N N . SER A 1 213 ? 11.156 -24.203 -0.379 1 75.88 213 SER A N 1
ATOM 1605 C CA . SER A 1 213 ? 12.586 -24.344 -0.122 1 75.88 213 SER A CA 1
ATOM 1606 C C . SER A 1 213 ? 12.852 -25.156 1.137 1 75.88 213 SER A C 1
ATOM 1608 O O . SER A 1 213 ? 12.328 -24.844 2.209 1 75.88 213 SER A O 1
ATOM 1610 N N . THR A 1 214 ? 13.609 -26.188 0.987 1 74.75 214 THR A N 1
ATOM 1611 C CA . THR A 1 214 ? 13.984 -27.031 2.119 1 74.75 214 THR A CA 1
ATOM 1612 C C . THR A 1 214 ? 15.398 -26.703 2.59 1 74.75 214 THR A C 1
ATOM 1614 O O . THR A 1 214 ? 16 -27.469 3.35 1 74.75 214 THR A O 1
ATOM 1617 N N . ARG A 1 215 ? 15.914 -25.656 2.006 1 76.62 215 ARG A N 1
ATOM 1618 C CA . ARG A 1 215 ? 17.234 -25.203 2.412 1 76.62 215 ARG A CA 1
ATOM 1619 C C . ARG A 1 215 ? 17.297 -23.672 2.504 1 76.62 215 ARG A C 1
ATOM 1621 O O . ARG A 1 215 ? 16.453 -22.984 1.913 1 76.62 215 ARG A O 1
ATOM 1628 N N . LEU A 1 216 ? 18.188 -23.25 3.346 1 81.44 216 LEU A N 1
ATOM 1629 C CA . LEU A 1 216 ? 18.438 -21.812 3.418 1 81.44 216 LEU A CA 1
ATOM 1630 C C . LEU A 1 216 ? 19.266 -21.328 2.227 1 81.44 216 LEU A C 1
ATOM 1632 O O . LEU A 1 216 ? 20.094 -22.078 1.702 1 81.44 216 LEU A O 1
ATOM 1636 N N . PRO A 1 217 ? 18.984 -20.094 1.82 1 81.06 217 PRO A N 1
ATOM 1637 C CA . PRO A 1 217 ? 19.797 -19.578 0.718 1 81.06 217 PRO A CA 1
ATOM 1638 C C . PRO A 1 217 ? 21.266 -19.453 1.085 1 81.06 217 PRO A C 1
ATOM 1640 O O . PRO A 1 217 ? 21.609 -19.078 2.213 1 81.06 217 PRO A O 1
ATOM 1643 N N . HIS A 1 218 ? 22.031 -19.859 0.196 1 82.31 218 HIS A N 1
ATOM 1644 C CA . HIS A 1 218 ? 23.469 -19.844 0.428 1 82.31 218 HIS A CA 1
ATOM 1645 C C . HIS A 1 218 ? 24.094 -18.531 -0.058 1 82.31 218 HIS A C 1
ATOM 1647 O O . HIS A 1 218 ? 25.25 -18.234 0.257 1 82.31 218 HIS A O 1
ATOM 1653 N N . SER A 1 219 ? 23.359 -17.875 -0.843 1 86.5 219 SER A N 1
ATOM 1654 C CA . SER A 1 219 ? 23.859 -16.625 -1.382 1 86.5 219 SER A CA 1
ATOM 1655 C C . SER A 1 219 ? 22.734 -15.641 -1.646 1 86.5 219 SER A C 1
ATOM 1657 O O . SER A 1 219 ? 21.562 -16.031 -1.733 1 86.5 219 SER A O 1
ATOM 1659 N N . LEU A 1 220 ? 23.109 -14.422 -1.799 1 90.69 220 LEU A N 1
ATOM 1660 C CA . LEU A 1 220 ? 22.141 -13.375 -2.094 1 90.69 220 LEU A CA 1
ATOM 1661 C C . LEU A 1 220 ? 21.625 -13.492 -3.525 1 90.69 220 LEU A C 1
ATOM 1663 O O . LEU A 1 220 ? 20.641 -12.844 -3.889 1 90.69 220 LEU A O 1
ATOM 1667 N N . LYS A 1 221 ? 22.203 -14.383 -4.242 1 91.12 221 LYS A N 1
ATOM 1668 C CA . LYS A 1 221 ? 21.844 -14.555 -5.645 1 91.12 221 LYS A CA 1
ATOM 1669 C C . LYS A 1 221 ? 20.828 -15.68 -5.809 1 91.12 221 LYS A C 1
ATOM 1671 O O . LYS A 1 221 ? 20.469 -16.047 -6.934 1 91.12 221 LYS A O 1
ATOM 1676 N N . GLU A 1 222 ? 20.359 -16.203 -4.719 1 92.31 222 GLU A N 1
ATOM 1677 C CA . GLU A 1 222 ? 19.359 -17.266 -4.727 1 92.31 222 GLU A CA 1
ATOM 1678 C C . GLU A 1 222 ? 17.984 -16.719 -4.312 1 92.31 222 GLU A C 1
ATOM 1680 O O . GLU A 1 222 ? 17.906 -15.719 -3.596 1 92.31 222 GLU A O 1
ATOM 1685 N N . PRO A 1 223 ? 16.969 -17.359 -4.867 1 92.56 223 PRO A N 1
ATOM 1686 C CA . PRO A 1 223 ? 15.625 -16.984 -4.426 1 92.56 223 PRO A CA 1
ATOM 1687 C C . PRO A 1 223 ? 15.336 -17.391 -2.982 1 92.56 223 PRO A C 1
ATOM 1689 O O . PRO A 1 223 ? 16.109 -18.141 -2.385 1 92.56 223 PRO A O 1
ATOM 1692 N N . VAL A 1 224 ? 14.32 -16.844 -2.445 1 90.62 224 VAL A N 1
ATOM 1693 C CA . VAL A 1 224 ? 14.031 -17.094 -1.038 1 90.62 224 VAL A CA 1
ATOM 1694 C C . VAL A 1 224 ? 12.516 -17.203 -0.835 1 90.62 224 VAL A C 1
ATOM 1696 O O . VAL A 1 224 ? 11.742 -16.672 -1.634 1 90.62 224 VAL A O 1
ATOM 1699 N N . MET A 1 225 ? 12.18 -17.938 0.175 1 92.44 225 MET A N 1
ATOM 1700 C CA . MET A 1 225 ? 10.789 -17.969 0.625 1 92.44 225 MET A CA 1
ATOM 1701 C C . MET A 1 225 ? 10.5 -16.844 1.613 1 92.44 225 MET A C 1
ATOM 1703 O O . MET A 1 225 ? 11.32 -16.562 2.494 1 92.44 225 MET A O 1
ATOM 1707 N N . THR A 1 226 ? 9.391 -16.172 1.415 1 94.81 226 THR A N 1
ATOM 1708 C CA . THR A 1 226 ? 8.953 -15.164 2.367 1 94.81 226 THR A CA 1
ATOM 1709 C C . THR A 1 226 ? 7.613 -15.547 2.984 1 94.81 226 THR A C 1
ATOM 1711 O O . THR A 1 226 ? 6.91 -16.422 2.465 1 94.81 226 THR A O 1
ATOM 1714 N N . LEU A 1 227 ? 7.297 -14.891 4.07 1 96.25 227 LEU A N 1
ATOM 1715 C CA . LEU A 1 227 ? 6.035 -15.164 4.75 1 96.25 227 LEU A CA 1
ATOM 1716 C C . LEU A 1 227 ? 4.852 -14.922 3.822 1 96.25 227 LEU A C 1
ATOM 1718 O O . LEU A 1 227 ? 3.918 -15.727 3.775 1 96.25 227 LEU A O 1
ATOM 1722 N N . THR A 1 228 ? 4.906 -13.852 3.066 1 95.56 228 THR A N 1
ATOM 1723 C CA . THR A 1 228 ? 3.781 -13.469 2.221 1 95.56 228 THR A CA 1
ATOM 1724 C C . THR A 1 228 ? 3.666 -14.406 1.019 1 95.56 228 THR A C 1
ATOM 1726 O O . THR A 1 228 ? 2.568 -14.828 0.661 1 95.56 228 THR A O 1
ATOM 1729 N N . THR A 1 229 ? 4.793 -14.75 0.407 1 92.81 229 THR A N 1
ATOM 1730 C CA . THR A 1 229 ? 4.738 -15.656 -0.737 1 92.81 229 THR A CA 1
ATOM 1731 C C . THR A 1 229 ? 4.398 -17.078 -0.292 1 92.81 229 THR A C 1
ATOM 1733 O O . THR A 1 229 ? 3.773 -17.828 -1.035 1 92.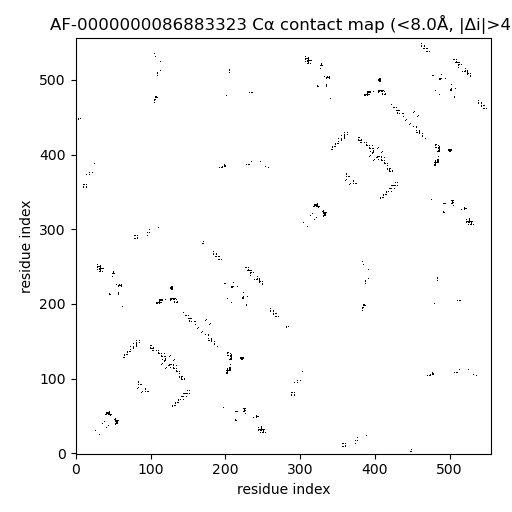81 229 THR A O 1
ATOM 1736 N N . HIS A 1 230 ? 4.812 -17.422 0.934 1 93.69 230 HIS A N 1
ATOM 1737 C CA . HIS A 1 230 ? 4.438 -18.703 1.532 1 93.69 230 HIS A CA 1
ATOM 1738 C C . HIS A 1 230 ? 2.924 -18.812 1.688 1 93.69 230 HIS A C 1
ATOM 1740 O O . HIS A 1 230 ? 2.33 -19.828 1.331 1 93.69 230 HIS A O 1
ATOM 1746 N N . ILE A 1 231 ? 2.312 -17.797 2.193 1 94.38 231 ILE A N 1
ATOM 1747 C CA . ILE A 1 231 ? 0.863 -17.75 2.359 1 94.38 231 ILE A CA 1
ATOM 1748 C C . ILE A 1 231 ? 0.183 -17.875 0.999 1 94.38 231 ILE A C 1
ATOM 1750 O O . ILE A 1 231 ? -0.755 -18.672 0.837 1 94.38 231 ILE A O 1
ATOM 1754 N N . TYR A 1 232 ? 0.677 -17.203 0.102 1 92.38 232 TYR A N 1
ATOM 1755 C CA . TYR A 1 232 ? 0.113 -17.219 -1.243 1 92.38 232 TYR A CA 1
ATOM 1756 C C . TYR A 1 232 ? 0.179 -18.609 -1.854 1 92.38 232 TYR A C 1
ATOM 1758 O O . TYR A 1 232 ? -0.831 -19.125 -2.332 1 92.38 232 TYR A O 1
ATOM 1766 N N . ASN A 1 233 ? 1.332 -19.125 -1.828 1 90.81 233 ASN A N 1
ATOM 1767 C CA . ASN A 1 233 ? 1.56 -20.422 -2.475 1 90.81 233 ASN A CA 1
ATOM 1768 C C . ASN A 1 233 ? 0.679 -21.516 -1.875 1 90.81 233 ASN A C 1
ATOM 1770 O O . ASN A 1 233 ? 0.061 -22.281 -2.605 1 90.81 233 ASN A O 1
ATOM 1774 N N . ILE A 1 234 ? 0.649 -21.562 -0.592 1 91.88 234 ILE A N 1
ATOM 1775 C CA . ILE A 1 234 ? -0.144 -22.594 0.065 1 91.88 234 ILE A CA 1
ATOM 1776 C C . ILE A 1 234 ? -1.624 -22.391 -0.249 1 91.88 234 ILE A C 1
ATOM 1778 O O . ILE A 1 234 ? -2.334 -23.344 -0.578 1 91.88 234 ILE A O 1
ATOM 1782 N N . SER A 1 235 ? -2.096 -21.172 -0.217 1 89.69 235 SER A N 1
ATOM 1783 C CA . SER A 1 235 ? -3.506 -20.859 -0.416 1 89.69 235 SER A CA 1
ATOM 1784 C C . SER A 1 235 ? -3.943 -21.172 -1.846 1 89.69 235 SER A C 1
ATOM 1786 O O . SER A 1 235 ? -5.094 -21.547 -2.082 1 89.69 235 SER A O 1
ATOM 1788 N N . MET A 1 236 ? -3.016 -21.062 -2.746 1 84.12 236 MET A N 1
ATOM 1789 C CA . MET A 1 236 ? -3.371 -21.219 -4.156 1 84.12 236 MET A CA 1
ATOM 1790 C C . MET A 1 236 ? -3.105 -22.641 -4.641 1 84.12 236 MET A C 1
ATOM 1792 O O . MET A 1 236 ? -3.824 -23.156 -5.5 1 84.12 236 MET A O 1
ATOM 1796 N N . ALA A 1 237 ? -2.094 -23.219 -4.129 1 80.5 237 ALA A N 1
ATOM 1797 C CA . ALA A 1 237 ? -1.578 -24.406 -4.824 1 80.5 237 ALA A CA 1
ATOM 1798 C C . ALA A 1 237 ? -1.778 -25.656 -3.99 1 80.5 237 ALA A C 1
ATOM 1800 O O . ALA A 1 237 ? -1.733 -26.781 -4.52 1 80.5 237 ALA A O 1
ATOM 1801 N N . TYR A 1 238 ? -1.971 -25.406 -2.689 1 80.75 238 TYR A N 1
ATOM 1802 C CA . TYR A 1 238 ? -1.959 -26.609 -1.853 1 80.75 238 TYR A CA 1
ATOM 1803 C C . TYR A 1 238 ? -3.357 -26.922 -1.336 1 80.75 238 TYR A C 1
ATOM 1805 O O . TYR A 1 238 ? -4.215 -26.031 -1.267 1 80.75 238 TYR A O 1
ATOM 1813 N N . GLY A 1 239 ? -3.547 -28.141 -1.014 1 80.69 239 GLY A N 1
ATOM 1814 C CA . GLY A 1 239 ? -4.855 -28.641 -0.61 1 80.69 239 GLY A CA 1
ATOM 1815 C C . GLY A 1 239 ? -5.227 -28.25 0.81 1 80.69 239 GLY A C 1
ATOM 1816 O O . GLY A 1 239 ? -4.469 -27.547 1.485 1 80.69 239 GLY A O 1
ATOM 1817 N N . GLU A 1 240 ? -6.34 -28.703 1.197 1 85.31 240 GLU A N 1
ATOM 1818 C CA . GLU A 1 240 ? -6.941 -28.375 2.486 1 85.31 240 GLU A CA 1
ATOM 1819 C C . GLU A 1 240 ? -6.008 -28.734 3.639 1 85.31 240 GLU A C 1
ATOM 1821 O O . GLU A 1 240 ? -5.961 -28.031 4.652 1 85.31 240 GLU A O 1
ATOM 1826 N N . ASN A 1 241 ? -5.207 -29.766 3.443 1 89.88 241 ASN A N 1
ATOM 1827 C CA . ASN A 1 241 ? -4.363 -30.266 4.523 1 89.88 241 ASN A CA 1
ATOM 1828 C C . ASN A 1 241 ? -3.207 -29.312 4.816 1 89.88 241 ASN A C 1
ATOM 1830 O O . ASN A 1 241 ? -2.578 -29.406 5.875 1 89.88 241 ASN A O 1
ATOM 1834 N N . ALA A 1 242 ? -2.947 -28.453 3.863 1 92.12 242 ALA A N 1
ATOM 1835 C CA . ALA A 1 242 ? -1.817 -27.547 4.039 1 92.12 242 ALA A CA 1
ATOM 1836 C C . ALA A 1 242 ? -2.285 -26.172 4.516 1 92.12 242 ALA A C 1
ATOM 1838 O O . ALA A 1 242 ? -1.473 -25.328 4.91 1 92.12 242 ALA A O 1
ATOM 1839 N N . GLN A 1 243 ? -3.592 -26 4.613 1 92.5 243 GLN A N 1
ATOM 1840 C CA . GLN A 1 243 ? -4.148 -24.672 4.836 1 92.5 243 GLN A CA 1
ATOM 1841 C C . GLN A 1 243 ? -3.83 -24.172 6.242 1 92.5 243 GLN A C 1
ATOM 1843 O O . GLN A 1 243 ? -3.705 -22.953 6.461 1 92.5 243 GLN A O 1
ATOM 1848 N N . TRP A 1 244 ? -3.664 -25.094 7.152 1 93.25 244 TRP A N 1
ATOM 1849 C CA . TRP A 1 244 ? -3.336 -24.688 8.516 1 93.25 244 TRP A CA 1
ATOM 1850 C C . TRP A 1 244 ? -2.023 -23.906 8.555 1 93.25 244 TRP A C 1
ATOM 1852 O O . TRP A 1 244 ? -1.869 -22.969 9.336 1 93.25 244 TRP A O 1
ATOM 1862 N N . MET A 1 245 ? -1.107 -24.281 7.742 1 94.38 245 MET A N 1
ATOM 1863 C CA . MET A 1 245 ? 0.206 -23.641 7.711 1 94.38 245 MET A CA 1
ATOM 1864 C C . MET A 1 245 ? 0.104 -22.219 7.199 1 94.38 245 MET A C 1
ATOM 1866 O O . MET A 1 245 ? 0.767 -21.312 7.719 1 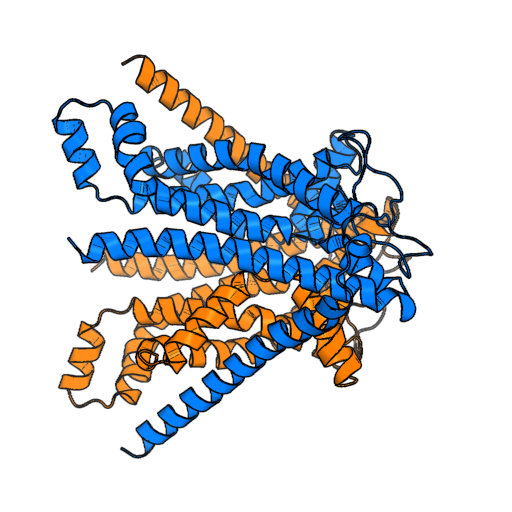94.38 245 MET A O 1
ATOM 1870 N N . ALA A 1 246 ? -0.709 -22.016 6.172 1 94.56 246 ALA A N 1
ATOM 1871 C CA . ALA A 1 246 ? -0.938 -20.672 5.645 1 94.56 246 ALA A CA 1
ATOM 1872 C C . ALA A 1 246 ? -1.615 -19.781 6.688 1 94.56 246 ALA A C 1
ATOM 1874 O O . ALA A 1 246 ? -1.222 -18.641 6.879 1 94.56 246 ALA A O 1
ATOM 1875 N N . LYS A 1 247 ? -2.584 -20.328 7.379 1 95.12 247 LYS A N 1
ATOM 1876 C CA . LYS A 1 247 ? -3.311 -19.594 8.406 1 95.12 247 LYS A CA 1
ATOM 1877 C C . LYS A 1 247 ? -2.4 -19.25 9.578 1 95.12 247 LYS A C 1
ATOM 1879 O O . LYS A 1 247 ? -2.459 -18.125 10.109 1 95.12 247 LYS A O 1
ATOM 1884 N N . SER A 1 248 ? -1.604 -20.141 9.93 1 97.25 248 SER A N 1
ATOM 1885 C CA . SER A 1 248 ? -0.676 -19.906 11.031 1 97.25 248 SER A CA 1
ATOM 1886 C C . SER A 1 248 ? 0.391 -18.891 10.641 1 97.25 248 SER A C 1
ATOM 1888 O O . SER A 1 248 ? 0.771 -18.047 11.453 1 97.25 248 SER A O 1
ATOM 1890 N N . THR A 1 249 ? 0.89 -19.016 9.453 1 96.62 249 THR A N 1
ATOM 1891 C CA . THR A 1 249 ? 1.862 -18.047 8.953 1 96.62 249 THR A CA 1
ATOM 1892 C C . THR A 1 249 ? 1.267 -16.641 8.938 1 96.62 249 THR A C 1
ATOM 1894 O O . THR A 1 249 ? 1.917 -15.688 9.352 1 96.62 249 THR A O 1
ATOM 1897 N N . ALA A 1 250 ? 0.022 -16.547 8.484 1 96.62 250 ALA A N 1
ATOM 1898 C CA . ALA A 1 250 ? -0.673 -15.258 8.445 1 96.62 250 ALA A CA 1
ATOM 1899 C C . ALA A 1 250 ? -0.856 -14.695 9.852 1 96.62 250 ALA A C 1
ATOM 1901 O O . ALA A 1 250 ? -0.711 -13.492 10.062 1 96.62 250 ALA A O 1
ATOM 1902 N N . SER A 1 251 ? -1.182 -15.555 10.734 1 96.62 251 SER A N 1
ATOM 1903 C CA . SER A 1 251 ? -1.32 -15.148 12.125 1 96.62 251 SER A CA 1
ATOM 1904 C C . SER A 1 251 ? -0.015 -14.578 12.672 1 96.62 251 SER A C 1
ATOM 1906 O O . SER A 1 251 ? -0.012 -13.531 13.32 1 96.62 251 SER A O 1
ATOM 1908 N N . PHE A 1 252 ? 1.006 -15.258 12.375 1 96.62 252 PHE A N 1
ATOM 1909 C CA . PHE A 1 252 ? 2.316 -14.789 12.805 1 96.62 252 PHE A CA 1
ATOM 1910 C C . PHE A 1 252 ? 2.641 -13.438 12.188 1 96.62 252 PHE A C 1
ATOM 1912 O O . PHE A 1 252 ? 3.078 -12.516 12.883 1 96.62 252 PHE A O 1
ATOM 1919 N N . LEU A 1 253 ? 2.469 -13.328 10.938 1 95.06 253 LEU A N 1
ATOM 1920 C CA . LEU A 1 253 ? 2.738 -12.086 10.219 1 95.06 253 LEU A CA 1
ATOM 1921 C C . LEU A 1 253 ? 1.932 -10.93 10.812 1 95.06 253 LEU A C 1
ATOM 1923 O O . LEU A 1 253 ? 2.467 -9.844 11.031 1 95.06 253 LEU A O 1
ATOM 1927 N N . MET A 1 254 ? 0.657 -11.195 11.039 1 93.5 254 MET A N 1
ATOM 1928 C CA . MET A 1 254 ? -0.22 -10.172 11.594 1 93.5 254 MET A CA 1
ATOM 1929 C C . MET A 1 254 ? 0.265 -9.734 12.977 1 93.5 254 MET A C 1
ATOM 1931 O O . MET A 1 254 ? 0.306 -8.539 13.273 1 93.5 254 MET A O 1
ATOM 1935 N N . LEU A 1 255 ? 0.59 -10.641 13.797 1 93.56 255 LEU A N 1
ATOM 1936 C CA . LEU A 1 255 ? 1.082 -10.336 15.141 1 93.56 255 LEU A CA 1
ATOM 1937 C C . LEU A 1 255 ? 2.391 -9.555 15.07 1 93.56 255 LEU A C 1
ATOM 1939 O O . LEU A 1 255 ? 2.615 -8.633 15.859 1 93.56 255 LEU A O 1
ATOM 1943 N N . PHE A 1 256 ? 3.207 -9.961 14.156 1 93.06 256 PHE A N 1
ATOM 1944 C CA . PHE A 1 256 ? 4.477 -9.273 13.984 1 93.06 256 PHE A CA 1
ATOM 1945 C C . PHE A 1 256 ? 4.25 -7.82 13.586 1 93.06 256 PHE A C 1
ATOM 1947 O O . PHE A 1 256 ? 4.898 -6.914 14.117 1 93.06 256 PHE A O 1
ATOM 1954 N N . ILE A 1 257 ? 3.385 -7.594 12.711 1 90.56 257 ILE A N 1
ATOM 1955 C CA . ILE A 1 257 ? 3.092 -6.242 12.242 1 90.56 257 ILE A CA 1
ATOM 1956 C C . ILE A 1 257 ? 2.477 -5.43 13.383 1 90.56 257 ILE A C 1
ATOM 1958 O O . ILE A 1 257 ? 2.793 -4.25 13.547 1 90.56 257 ILE A O 1
ATOM 1962 N N . LEU A 1 258 ? 1.551 -6.039 14.094 1 89.56 258 LEU A N 1
ATOM 1963 C CA . LEU A 1 258 ? 0.947 -5.359 15.234 1 89.56 258 LEU A CA 1
ATOM 1964 C C . LEU A 1 258 ? 2.01 -4.965 16.25 1 89.56 258 LEU A C 1
ATOM 1966 O O . LEU A 1 258 ? 1.901 -3.914 16.891 1 89.56 258 LEU A O 1
ATOM 1970 N N . LEU A 1 259 ? 2.988 -5.785 16.391 1 92.19 259 LEU A N 1
ATOM 1971 C CA . LEU A 1 259 ? 4.086 -5.477 17.297 1 92.19 259 LEU A CA 1
ATOM 1972 C C . LEU A 1 259 ? 4.879 -4.27 16.797 1 92.19 259 LEU A C 1
ATOM 1974 O O . LEU A 1 259 ? 5.168 -3.354 17.562 1 92.19 259 LEU A O 1
ATOM 1978 N N . ILE A 1 260 ? 5.234 -4.25 15.547 1 90.56 260 ILE A N 1
ATOM 1979 C CA . ILE A 1 260 ? 5.992 -3.15 14.961 1 90.56 260 ILE A CA 1
ATOM 1980 C C . ILE A 1 260 ? 5.195 -1.854 15.078 1 90.56 260 ILE A C 1
ATOM 1982 O O . ILE A 1 260 ? 5.73 -0.818 15.477 1 90.56 260 ILE A O 1
ATOM 1986 N N . TYR A 1 261 ? 3.955 -1.935 14.742 1 86.56 261 TYR A N 1
ATOM 1987 C CA . TYR A 1 261 ? 3.111 -0.746 14.781 1 86.56 261 TYR A CA 1
ATOM 1988 C C . TYR A 1 261 ? 2.879 -0.29 16.219 1 86.56 261 TYR A C 1
ATOM 1990 O O . TYR A 1 261 ? 2.805 0.91 16.484 1 86.56 261 TYR A O 1
ATOM 1998 N N . GLY A 1 262 ? 2.758 -1.264 17.141 1 88.06 262 GLY A N 1
ATOM 1999 C CA . GLY A 1 262 ? 2.676 -0.912 18.547 1 88.06 262 GLY A CA 1
ATOM 2000 C C . GLY A 1 262 ? 3.891 -0.153 19.047 1 88.06 262 GLY A C 1
ATOM 2001 O O . GLY A 1 262 ? 3.758 0.831 19.781 1 88.06 262 GLY A O 1
ATOM 2002 N N . ILE A 1 263 ? 5.02 -0.53 18.656 1 91.19 263 ILE A N 1
ATOM 2003 C CA . ILE A 1 263 ? 6.262 0.143 19.031 1 91.19 263 ILE A CA 1
ATOM 2004 C C . ILE A 1 263 ? 6.293 1.539 18.406 1 91.19 263 ILE A C 1
ATOM 2006 O O . ILE A 1 263 ? 6.629 2.516 19.078 1 91.19 263 ILE A O 1
ATOM 2010 N N . ALA A 1 264 ? 5.93 1.593 17.172 1 86.81 264 ALA A N 1
ATOM 2011 C CA . ALA A 1 264 ? 5.922 2.873 16.469 1 86.81 264 ALA A CA 1
ATOM 2012 C C . ALA A 1 264 ? 4.973 3.863 17.141 1 86.81 264 ALA A C 1
ATOM 2014 O O . ALA A 1 264 ? 5.328 5.023 17.344 1 86.81 264 ALA A O 1
ATOM 2015 N N . PHE A 1 265 ? 3.83 3.406 17.516 1 82.44 265 PHE A N 1
ATOM 2016 C CA . PHE A 1 265 ? 2.824 4.27 18.125 1 82.44 265 PHE A CA 1
ATOM 2017 C C . PHE A 1 265 ? 3.244 4.691 19.531 1 82.44 265 PHE A C 1
ATOM 2019 O O . PHE A 1 265 ? 2.98 5.82 19.953 1 82.44 265 PHE A O 1
ATOM 2026 N N . ASN A 1 266 ? 3.844 3.809 20.234 1 87.81 266 ASN A N 1
ATOM 2027 C CA . ASN A 1 266 ? 4.336 4.145 21.562 1 87.81 266 ASN A CA 1
ATOM 2028 C C . ASN A 1 266 ? 5.438 5.199 21.5 1 87.81 266 ASN A C 1
ATOM 2030 O O . ASN A 1 266 ? 5.523 6.066 22.375 1 87.81 266 ASN A O 1
ATOM 2034 N N . LEU A 1 267 ? 6.211 5.105 20.516 1 87 267 LEU A N 1
ATOM 2035 C CA . LEU A 1 267 ? 7.258 6.102 20.328 1 87 267 LEU A CA 1
ATOM 2036 C C . LEU A 1 267 ? 6.652 7.469 20.016 1 87 267 LEU A C 1
ATOM 2038 O O . LEU A 1 267 ? 7.141 8.492 20.5 1 87 267 LEU A O 1
ATOM 2042 N N . ARG A 1 268 ? 5.652 7.461 19.281 1 79.69 268 ARG A N 1
ATOM 2043 C CA . ARG A 1 268 ? 4.988 8.703 18.891 1 79.69 268 ARG A CA 1
ATOM 2044 C C . ARG A 1 268 ? 4.297 9.344 20.094 1 79.69 268 ARG A C 1
ATOM 2046 O O . ARG A 1 268 ? 4.309 10.57 20.25 1 79.69 268 ARG A O 1
ATOM 2053 N N . ARG A 1 269 ? 3.686 8.609 20.906 1 78.88 269 ARG A N 1
ATOM 2054 C CA . ARG A 1 269 ? 2.967 9.102 22.078 1 78.88 269 ARG A CA 1
ATOM 2055 C C . ARG A 1 269 ? 3.924 9.742 23.078 1 78.88 269 ARG A C 1
ATOM 2057 O O . ARG A 1 269 ? 3.605 10.773 23.672 1 78.88 269 ARG A O 1
ATOM 2064 N N . LYS A 1 270 ? 4.949 9.117 23.219 1 75.88 270 LYS A N 1
ATOM 2065 C CA . LYS A 1 270 ? 5.922 9.656 24.172 1 75.88 270 LYS A CA 1
ATOM 2066 C C . LYS A 1 270 ? 6.383 11.047 23.75 1 75.88 270 LYS A C 1
ATOM 2068 O O . LYS A 1 270 ? 6.664 11.898 24.594 1 75.88 270 LYS A O 1
ATOM 2073 N N . MET A 1 271 ? 6.301 11.297 22.547 1 68.19 271 MET A N 1
ATOM 2074 C CA . MET A 1 271 ? 6.703 12.602 22.031 1 68.19 271 MET A CA 1
ATOM 2075 C C . MET A 1 271 ? 5.602 13.633 22.25 1 68.19 271 MET A C 1
ATOM 2077 O O . MET A 1 271 ? 5.883 14.773 22.625 1 68.19 271 MET A O 1
ATOM 2081 N N . ASN A 1 272 ? 4.359 13.188 21.844 1 59.81 272 ASN A N 1
ATOM 2082 C CA . ASN A 1 272 ? 3.252 14.117 22.031 1 59.81 272 ASN A CA 1
ATOM 2083 C C . ASN A 1 272 ? 3.004 14.406 23.516 1 59.81 272 ASN A C 1
ATOM 2085 O O . ASN A 1 272 ? 2.543 15.492 23.875 1 59.81 272 ASN A O 1
ATOM 2089 N N . GLY A 1 273 ? 3.059 13.422 24.297 1 52.97 273 GLY A N 1
ATOM 2090 C CA . GLY A 1 273 ? 2.891 13.656 25.719 1 52.97 273 GLY A CA 1
ATOM 2091 C C . GLY A 1 273 ? 3.961 14.555 26.312 1 52.97 273 GLY A C 1
ATOM 2092 O O . GLY A 1 273 ? 3.701 15.305 27.25 1 52.97 273 GLY A O 1
ATOM 2093 N N . LYS A 1 274 ? 5.066 14.492 25.781 1 50.44 274 LYS A N 1
ATOM 2094 C CA . LYS A 1 274 ? 6.09 15.383 26.312 1 50.44 274 LYS A CA 1
ATOM 2095 C C . LYS A 1 274 ? 5.82 16.828 25.906 1 50.44 274 LYS A C 1
ATOM 2097 O O . LYS A 1 274 ? 6.148 17.766 26.656 1 50.44 274 LYS A O 1
ATOM 2102 N N . HIS A 1 275 ? 5.16 16.906 24.844 1 44.84 275 HIS A N 1
ATOM 2103 C CA . HIS A 1 275 ? 4.898 18.297 24.453 1 44.84 275 HIS A CA 1
ATOM 2104 C C . HIS A 1 275 ? 3.707 18.859 25.203 1 44.84 275 HIS A C 1
ATOM 2106 O O . HIS A 1 275 ? 3.498 20.078 25.219 1 44.84 275 HIS A O 1
ATOM 2112 N N . ASN A 1 276 ? 2.707 18.031 25.594 1 38.72 276 ASN A N 1
ATOM 2113 C CA . ASN A 1 276 ? 1.656 18.609 26.406 1 38.72 276 ASN A CA 1
ATOM 2114 C C . ASN A 1 276 ? 2.197 19.078 27.766 1 38.72 276 ASN A C 1
ATOM 2116 O O . ASN A 1 276 ? 1.475 19.719 28.531 1 38.72 276 ASN A O 1
ATOM 2120 N N . ASN A 1 277 ? 3.238 18.5 28.203 1 34.5 277 ASN A N 1
ATOM 2121 C CA . ASN A 1 277 ? 3.705 19.016 29.484 1 34.5 277 ASN A CA 1
ATOM 2122 C C . ASN A 1 277 ? 4.449 20.328 29.328 1 34.5 277 ASN A C 1
ATOM 2124 O O . ASN A 1 277 ? 4.988 20.859 30.297 1 34.5 277 ASN A O 1
ATOM 2128 N N . PHE A 1 278 ? 4.812 20.719 28.125 1 30.41 278 PHE A N 1
ATOM 2129 C CA . PHE A 1 278 ? 5.324 22.078 28.156 1 30.41 278 PHE A CA 1
ATOM 2130 C C . PHE A 1 278 ? 4.234 23.078 27.781 1 30.41 278 PHE A C 1
ATOM 2132 O O . PHE A 1 278 ? 3.365 22.781 26.969 1 30.41 278 PHE A O 1
ATOM 2139 N N . MET B 1 1 ? 33.031 26.359 5.535 1 59.81 1 MET B N 1
ATOM 2140 C CA . MET B 1 1 ? 32.594 26.656 4.18 1 59.81 1 MET B CA 1
ATOM 2141 C C . MET B 1 1 ? 32.656 25.422 3.293 1 59.81 1 MET B C 1
ATOM 2143 O O . MET B 1 1 ? 31.703 25.078 2.592 1 59.81 1 MET B O 1
ATOM 2147 N N . LYS B 1 2 ? 33.844 24.781 3.359 1 62.81 2 LYS B N 1
ATOM 2148 C CA . LYS B 1 2 ? 34.125 23.625 2.496 1 62.81 2 LYS B CA 1
ATOM 2149 C C . LYS B 1 2 ? 33.25 22.438 2.859 1 62.81 2 LYS B C 1
ATOM 2151 O O . LYS B 1 2 ? 32.688 21.781 1.979 1 62.81 2 LYS B O 1
ATOM 2156 N N . LYS B 1 3 ? 32.969 22.219 4.074 1 69.69 3 LYS B N 1
ATOM 2157 C CA . LYS B 1 3 ? 32.188 21.078 4.539 1 69.69 3 LYS B CA 1
ATOM 2158 C C . LYS B 1 3 ? 30.719 21.219 4.125 1 69.69 3 LYS B C 1
ATOM 2160 O O . LYS B 1 3 ? 30.078 20.234 3.746 1 69.69 3 LYS B O 1
ATOM 2165 N N . ASP B 1 4 ? 30.219 22.391 4.121 1 76.12 4 ASP B N 1
ATOM 2166 C CA . ASP B 1 4 ? 28.844 22.656 3.717 1 76.12 4 ASP B CA 1
ATOM 2167 C C . ASP B 1 4 ? 28.641 22.391 2.227 1 76.12 4 ASP B C 1
ATOM 2169 O O . ASP B 1 4 ? 27.609 21.875 1.815 1 76.12 4 ASP B O 1
ATOM 2173 N N . LEU B 1 5 ? 29.781 22.656 1.541 1 79.56 5 LEU B N 1
ATOM 2174 C CA . LEU B 1 5 ? 29.719 22.422 0.101 1 79.56 5 LEU B CA 1
ATOM 2175 C C . LEU B 1 5 ? 29.719 20.938 -0.219 1 79.56 5 LEU B C 1
ATOM 2177 O O . LEU B 1 5 ? 28.984 20.484 -1.094 1 79.56 5 LEU B O 1
ATOM 2181 N N . ILE B 1 6 ? 30.547 20.25 0.525 1 82.19 6 ILE B N 1
ATOM 2182 C CA . ILE B 1 6 ? 30.641 18.812 0.314 1 82.19 6 ILE B CA 1
ATOM 2183 C C . ILE B 1 6 ? 29.312 18.156 0.65 1 82.19 6 ILE B C 1
ATOM 2185 O O . ILE B 1 6 ? 28.828 17.297 -0.097 1 82.19 6 ILE B O 1
ATOM 2189 N N . ILE B 1 7 ? 28.734 18.578 1.691 1 81.81 7 ILE B N 1
ATOM 2190 C CA . ILE B 1 7 ? 27.469 18 2.127 1 81.81 7 ILE B CA 1
ATOM 2191 C C . ILE B 1 7 ? 26.375 18.344 1.123 1 81.81 7 ILE B C 1
ATOM 2193 O O . ILE B 1 7 ? 25.562 17.5 0.776 1 81.81 7 ILE B O 1
ATOM 2197 N N . SER B 1 8 ? 26.469 19.453 0.631 1 81.25 8 SER B N 1
ATOM 2198 C CA . SER B 1 8 ? 25.5 19.875 -0.372 1 81.25 8 SER B CA 1
ATOM 2199 C C . SER B 1 8 ? 25.625 19.047 -1.649 1 81.25 8 SER B C 1
ATOM 2201 O O . SER B 1 8 ? 24.625 18.688 -2.266 1 81.25 8 SER B O 1
ATOM 2203 N N . ILE B 1 9 ? 26.875 18.781 -1.997 1 84.69 9 ILE B N 1
ATOM 2204 C CA . ILE B 1 9 ? 27.125 17.984 -3.199 1 84.69 9 ILE B CA 1
ATOM 2205 C C . ILE B 1 9 ? 26.625 16.562 -2.992 1 84.69 9 ILE B C 1
ATOM 2207 O O . ILE B 1 9 ? 26.031 15.969 -3.895 1 84.69 9 ILE B O 1
ATOM 2211 N N . ILE B 1 10 ? 26.797 16.094 -1.863 1 85.75 10 ILE B N 1
ATOM 2212 C CA . ILE B 1 10 ? 26.359 14.75 -1.537 1 85.75 10 ILE B CA 1
ATOM 2213 C C . ILE B 1 10 ? 24.828 14.672 -1.636 1 85.75 10 ILE B C 1
ATOM 2215 O O . ILE B 1 10 ? 24.281 13.758 -2.254 1 85.75 10 ILE B O 1
ATOM 2219 N N . PHE B 1 11 ? 24.172 15.641 -1.131 1 84.69 11 PHE B N 1
ATOM 2220 C CA . PHE B 1 11 ? 22.719 15.688 -1.179 1 84.69 11 PHE B CA 1
ATOM 2221 C C . PHE B 1 11 ? 22.234 15.758 -2.619 1 84.69 11 PHE B C 1
ATOM 2223 O O . PHE B 1 11 ? 21.266 15.07 -2.984 1 84.69 11 PHE B O 1
ATOM 2230 N N . ARG B 1 12 ? 22.938 16.453 -3.363 1 82.88 12 ARG B N 1
ATOM 2231 C CA . ARG B 1 12 ? 22.547 16.609 -4.758 1 82.88 12 ARG B CA 1
ATOM 2232 C C . ARG B 1 12 ? 22.75 15.312 -5.535 1 82.88 12 ARG B C 1
ATOM 2234 O O . ARG B 1 12 ? 21.875 14.898 -6.305 1 82.88 12 ARG B O 1
ATOM 2241 N N . VAL B 1 13 ? 23.828 14.711 -5.336 1 89 13 VAL B N 1
ATOM 2242 C CA . VAL B 1 13 ? 24.156 13.492 -6.059 1 89 13 VAL B CA 1
ATOM 2243 C C . VAL B 1 13 ? 23.141 12.398 -5.715 1 89 13 VAL B C 1
ATOM 2245 O O . VAL B 1 13 ? 22.641 11.703 -6.602 1 89 13 VAL B O 1
ATOM 2248 N N . ILE B 1 14 ? 22.828 12.312 -4.516 1 86.88 14 ILE B N 1
ATOM 2249 C CA . ILE B 1 14 ? 21.891 11.289 -4.062 1 86.88 14 ILE B CA 1
ATOM 2250 C C . ILE B 1 14 ? 20.5 11.57 -4.633 1 86.88 14 ILE B C 1
ATOM 2252 O O . ILE B 1 14 ? 19.812 10.656 -5.102 1 86.88 14 ILE B O 1
ATOM 2256 N N . SER B 1 15 ? 20.156 12.781 -4.547 1 83.81 15 SER B N 1
ATOM 2257 C CA . SER B 1 15 ? 18.844 13.164 -5.047 1 83.81 15 SER B CA 1
ATOM 2258 C C . SER B 1 15 ? 18.719 12.914 -6.547 1 83.81 15 SER B C 1
ATOM 2260 O O . SER B 1 15 ? 17.688 12.43 -7.02 1 83.81 15 SER B O 1
ATOM 2262 N N . TYR B 1 16 ? 19.812 13.203 -7.23 1 85.88 16 TYR B N 1
ATOM 2263 C CA . TYR B 1 16 ? 19.812 12.953 -8.672 1 85.88 16 TYR B CA 1
ATOM 2264 C C . TYR B 1 16 ? 19.75 11.461 -8.961 1 85.88 16 TYR B C 1
ATOM 2266 O O . TYR B 1 16 ? 19.078 11.031 -9.906 1 85.88 16 TYR B O 1
ATOM 2274 N N . PHE B 1 17 ? 20.391 10.719 -8.211 1 89 17 PHE B N 1
ATOM 2275 C CA . PHE B 1 17 ? 20.375 9.266 -8.367 1 89 17 PHE B CA 1
ATOM 2276 C C . PHE B 1 17 ? 18.969 8.719 -8.148 1 89 17 PHE B C 1
ATOM 2278 O O . PHE B 1 17 ? 18.469 7.926 -8.961 1 89 17 PHE B O 1
ATOM 2285 N N . VAL B 1 18 ? 18.359 9.164 -7.117 1 86.69 18 VAL B N 1
ATOM 2286 C CA . VAL B 1 18 ? 17 8.719 -6.809 1 86.69 18 VAL B CA 1
ATOM 2287 C C . VAL B 1 18 ? 16.047 9.117 -7.938 1 86.69 18 VAL B C 1
ATOM 2289 O O . VAL B 1 18 ? 15.227 8.32 -8.375 1 86.69 18 VAL B O 1
ATOM 2292 N N . PHE B 1 19 ? 16.234 10.289 -8.398 1 87.06 19 PHE B N 1
ATOM 2293 C CA . PHE B 1 19 ? 15.414 10.781 -9.492 1 87.06 19 PHE B CA 1
ATOM 2294 C C . PHE B 1 19 ? 15.609 9.922 -10.734 1 87.06 19 PHE B C 1
ATOM 2296 O O . PHE B 1 19 ? 14.633 9.578 -11.422 1 87.06 19 PHE B O 1
ATOM 2303 N N . SER B 1 20 ? 16.781 9.602 -11.016 1 89.56 20 SER B N 1
ATOM 2304 C CA . SER B 1 20 ? 17.094 8.797 -12.188 1 89.56 20 SER B CA 1
ATOM 2305 C C . SER B 1 20 ? 16.469 7.41 -12.086 1 89.56 20 SER B C 1
ATOM 2307 O O . SER B 1 20 ? 15.969 6.871 -13.07 1 89.56 20 SER B O 1
ATOM 2309 N N . VAL B 1 21 ? 16.5 6.816 -10.938 1 86.94 21 VAL B N 1
ATOM 2310 C CA . VAL B 1 21 ? 15.922 5.492 -10.711 1 86.94 21 VAL B CA 1
ATOM 2311 C C . VAL B 1 21 ? 14.406 5.539 -10.914 1 86.94 21 VAL B C 1
ATOM 2313 O O . VAL B 1 21 ? 13.836 4.68 -11.586 1 86.94 21 VAL B O 1
ATOM 2316 N N . ILE B 1 22 ? 13.812 6.551 -10.375 1 86.25 22 ILE B N 1
ATOM 2317 C CA . ILE B 1 22 ? 12.359 6.699 -10.484 1 86.25 22 ILE B CA 1
ATOM 2318 C C . ILE B 1 22 ? 11.969 6.906 -11.945 1 86.25 22 ILE B C 1
ATOM 2320 O O . ILE B 1 22 ? 11.039 6.27 -12.438 1 86.25 22 ILE B O 1
ATOM 2324 N N . LEU B 1 23 ? 12.719 7.738 -12.617 1 87.81 23 LEU B N 1
ATOM 2325 C CA . LEU B 1 23 ? 12.453 8 -14.023 1 87.81 23 LEU B CA 1
ATOM 2326 C C . LEU B 1 23 ? 12.641 6.742 -14.859 1 87.81 23 LEU B C 1
ATOM 2328 O O . LEU B 1 23 ? 11.914 6.523 -15.836 1 87.81 23 LEU B O 1
ATOM 2332 N N . SER B 1 24 ? 13.617 5.992 -14.531 1 89.44 24 SER B N 1
ATOM 2333 C CA . SER B 1 24 ? 13.867 4.762 -15.273 1 89.44 24 SER B CA 1
ATOM 2334 C C . SER B 1 24 ? 12.688 3.807 -15.172 1 89.44 24 SER B C 1
ATOM 2336 O O . SER B 1 24 ? 12.359 3.113 -16.141 1 89.44 24 SER B O 1
ATOM 2338 N N . LEU B 1 25 ? 12.078 3.697 -13.992 1 90.31 25 LEU B N 1
ATOM 2339 C CA . LEU B 1 25 ? 10.898 2.85 -13.812 1 90.31 25 LEU B CA 1
ATOM 2340 C C . LEU B 1 25 ? 9.781 3.268 -14.758 1 90.31 25 LEU B C 1
ATOM 2342 O O . LEU B 1 25 ? 9.234 2.434 -15.484 1 90.31 25 LEU B O 1
ATOM 2346 N N . PHE B 1 26 ? 9.508 4.555 -14.805 1 89.62 26 PHE B N 1
ATOM 2347 C CA . PHE B 1 26 ? 8.438 5.066 -15.656 1 89.62 26 PHE B CA 1
ATOM 2348 C C . PHE B 1 26 ? 8.766 4.836 -17.125 1 89.62 26 PHE B C 1
ATOM 2350 O O . PHE B 1 26 ? 7.93 4.34 -17.891 1 89.62 26 PHE B O 1
ATOM 2357 N N . THR B 1 27 ? 9.977 5.113 -17.547 1 90.12 27 THR B N 1
ATOM 2358 C CA . THR B 1 27 ? 10.359 5.027 -18.953 1 90.12 27 THR B CA 1
ATOM 2359 C C . THR B 1 27 ? 10.406 3.572 -19.406 1 90.12 27 THR B C 1
ATOM 2361 O O . THR B 1 27 ? 9.891 3.238 -20.469 1 90.12 27 THR B O 1
ATOM 2364 N N . VAL B 1 28 ? 10.945 2.75 -18.594 1 90.19 28 VAL B N 1
ATOM 2365 C CA . VAL B 1 28 ? 11.086 1.348 -18.969 1 90.19 28 VAL B CA 1
ATOM 2366 C C . VAL B 1 28 ? 9.703 0.706 -19.109 1 90.19 28 VAL B C 1
ATOM 2368 O O . VAL B 1 28 ? 9.43 0.013 -20.094 1 90.19 28 VAL B O 1
ATOM 2371 N N . ILE B 1 29 ? 8.836 0.957 -18.156 1 92.69 29 ILE B N 1
ATOM 2372 C CA . ILE B 1 29 ? 7.531 0.304 -18.125 1 92.69 29 ILE B CA 1
ATOM 2373 C C . ILE B 1 29 ? 6.648 0.88 -19.234 1 92.69 29 ILE B C 1
ATOM 2375 O O . ILE B 1 29 ? 6.027 0.134 -20 1 92.69 29 ILE B O 1
ATOM 2379 N N . ILE B 1 30 ? 6.645 2.168 -19.375 1 93.75 30 ILE B N 1
ATOM 2380 C CA . ILE B 1 30 ? 5.742 2.803 -20.344 1 93.75 30 ILE B CA 1
ATOM 2381 C C . ILE B 1 30 ? 6.215 2.52 -21.766 1 93.75 30 ILE B C 1
ATOM 2383 O O . ILE B 1 30 ? 5.43 2.092 -22.609 1 93.75 30 ILE B O 1
ATOM 2387 N N . PHE B 1 31 ? 7.457 2.553 -22.078 1 92.94 31 PHE B N 1
ATOM 2388 C CA . PHE B 1 31 ? 7.949 2.463 -23.453 1 92.94 31 PHE B CA 1
ATOM 2389 C C . PHE B 1 31 ? 8.055 1.008 -23.891 1 92.94 31 PHE B C 1
ATOM 2391 O O . PHE B 1 31 ? 8.039 0.716 -25.094 1 92.94 31 PHE B O 1
ATOM 2398 N N . SER B 1 32 ? 8.18 0.151 -22.938 1 91.06 32 SER B N 1
ATOM 2399 C CA . SER B 1 32 ? 8.234 -1.26 -23.312 1 91.06 32 SER B CA 1
ATOM 2400 C C . SER B 1 32 ? 6.875 -1.765 -23.781 1 91.06 32 SER B C 1
ATOM 2402 O O . SER B 1 32 ? 6.789 -2.738 -24.531 1 91.06 32 SER B O 1
ATOM 2404 N N . GLY B 1 33 ? 5.848 -1.141 -23.312 1 94.12 33 GLY B N 1
ATOM 2405 C CA . GLY B 1 33 ? 4.527 -1.684 -23.578 1 94.12 33 GLY B CA 1
ATOM 2406 C C . GLY B 1 33 ? 3.711 -0.835 -24.531 1 94.12 33 GLY B C 1
ATOM 2407 O O . GLY B 1 33 ? 2.826 -1.345 -25.219 1 94.12 33 GLY B O 1
ATOM 2408 N N . ILE B 1 34 ? 4.055 0.424 -24.703 1 94.81 34 ILE B N 1
ATOM 2409 C CA . ILE B 1 34 ? 3.203 1.364 -25.422 1 94.81 34 ILE B CA 1
ATOM 2410 C C . ILE B 1 34 ? 3.256 1.065 -26.906 1 94.81 34 ILE B C 1
ATOM 2412 O O . ILE B 1 34 ? 2.303 1.35 -27.641 1 94.81 34 ILE B O 1
ATOM 2416 N N . LYS B 1 35 ? 4.262 0.456 -27.438 1 93.81 35 LYS B N 1
ATOM 2417 C CA . LYS B 1 35 ? 4.449 0.16 -28.859 1 93.81 35 LYS B CA 1
ATOM 2418 C C . LYS B 1 35 ? 3.441 -0.878 -29.344 1 93.81 35 LYS B C 1
ATOM 2420 O O . LYS B 1 35 ? 3.17 -0.977 -30.547 1 93.81 35 LYS B O 1
ATOM 2425 N N . ASN B 1 36 ? 2.838 -1.635 -28.391 1 94.25 36 ASN B N 1
ATOM 2426 C CA . ASN B 1 36 ? 1.926 -2.715 -28.75 1 94.25 36 ASN B CA 1
ATOM 2427 C C . ASN B 1 36 ? 0.468 -2.291 -28.594 1 94.25 36 ASN B C 1
ATOM 2429 O O . ASN B 1 36 ? -0.44 -3.111 -28.75 1 94.25 36 ASN B O 1
ATOM 2433 N N . PHE B 1 37 ? 0.333 -0.977 -28.312 1 96.06 37 PHE B N 1
ATOM 2434 C CA . PHE B 1 37 ? -1.032 -0.487 -28.172 1 96.06 37 PHE B CA 1
ATOM 2435 C C . PHE B 1 37 ? -1.755 -0.483 -29.516 1 96.06 37 PHE B C 1
ATOM 2437 O O . PHE B 1 37 ? -1.226 0.018 -30.5 1 96.06 37 PHE B O 1
ATOM 2444 N N . SER B 1 38 ? -2.812 -1.153 -29.578 1 95.38 38 SER B N 1
ATOM 2445 C CA . SER B 1 38 ? -3.732 -1.201 -30.719 1 95.38 38 SER B CA 1
ATOM 2446 C C . SER B 1 38 ? -5.176 -1.36 -30.25 1 95.38 38 SER B C 1
ATOM 2448 O O . SER B 1 38 ? -5.426 -1.636 -29.078 1 95.38 38 SER B O 1
ATOM 2450 N N . LEU B 1 39 ? -6.078 -1.115 -31.109 1 94.88 39 LEU B N 1
ATOM 2451 C CA . LEU B 1 39 ? -7.48 -1.313 -30.734 1 94.88 39 LEU B CA 1
ATOM 2452 C C . LEU B 1 39 ? -7.742 -2.768 -30.359 1 94.88 39 LEU B C 1
ATOM 2454 O O . LEU B 1 39 ? -8.516 -3.045 -29.438 1 94.88 39 LEU B O 1
ATOM 2458 N N . ASP B 1 40 ? -7.078 -3.582 -31.094 1 93.88 40 ASP B N 1
ATOM 2459 C CA . ASP B 1 40 ? -7.223 -5.012 -30.844 1 93.88 40 ASP B CA 1
ATOM 2460 C C . ASP B 1 40 ? -6.699 -5.371 -29.453 1 93.88 40 ASP B C 1
ATOM 2462 O O . ASP B 1 40 ? -7.281 -6.215 -28.766 1 93.88 40 ASP B O 1
ATOM 2466 N N . PHE B 1 41 ? -5.664 -4.762 -29.047 1 95.69 41 PHE B N 1
ATOM 2467 C CA . PHE B 1 41 ? -5.078 -5.035 -27.734 1 95.69 41 PHE B CA 1
ATOM 2468 C C . PHE B 1 41 ? -6.066 -4.711 -26.625 1 95.69 41 PHE B C 1
ATOM 2470 O O . PHE B 1 41 ? -6.172 -5.453 -25.641 1 95.69 41 PHE B O 1
ATOM 2477 N N . PHE B 1 42 ? -6.867 -3.652 -26.844 1 96.12 42 PHE B N 1
ATOM 2478 C CA . PHE B 1 42 ? -7.734 -3.17 -25.781 1 96.12 42 PHE B CA 1
ATOM 2479 C C . PHE B 1 42 ? -9.094 -3.855 -25.828 1 96.12 42 PHE B C 1
ATOM 2481 O O . PHE B 1 42 ? -9.766 -3.998 -24.797 1 96.12 42 PHE B O 1
ATOM 2488 N N . PHE B 1 43 ? -9.484 -4.336 -27 1 95.06 43 PHE B N 1
ATOM 2489 C CA . PHE B 1 43 ? -10.891 -4.715 -27.125 1 95.06 43 PHE B CA 1
ATOM 2490 C C . PHE B 1 43 ? -11.023 -6.199 -27.438 1 95.06 43 PHE B C 1
ATOM 2492 O O . PHE B 1 43 ? -12.133 -6.738 -27.453 1 95.06 43 PHE B O 1
ATOM 2499 N N . GLN B 1 44 ? -9.961 -6.867 -27.609 1 93 44 GLN B N 1
ATOM 2500 C CA . GLN B 1 44 ? -10.039 -8.289 -27.922 1 93 44 GLN B CA 1
ATOM 2501 C C . GLN B 1 44 ? -9.781 -9.133 -26.672 1 93 44 GLN B C 1
ATOM 2503 O O . GLN B 1 44 ? -9.227 -8.641 -25.688 1 93 44 GLN B O 1
ATOM 2508 N N . PHE B 1 45 ? -10.266 -10.336 -26.828 1 92.56 45 PHE B N 1
ATOM 2509 C CA . PHE B 1 45 ? -9.938 -11.352 -25.828 1 92.56 45 PHE B CA 1
ATOM 2510 C C . PHE B 1 45 ? -8.531 -11.891 -26.047 1 92.56 45 PHE B C 1
ATOM 2512 O O . PHE B 1 45 ? -8 -11.812 -27.156 1 92.56 45 PHE B O 1
ATOM 2519 N N . PRO B 1 46 ? -7.895 -12.32 -24.953 1 89.88 46 PRO B N 1
ATOM 2520 C CA . PRO B 1 46 ? -6.598 -12.969 -25.172 1 89.88 46 PRO B CA 1
ATOM 2521 C C . PRO B 1 46 ? -6.703 -14.219 -26.047 1 89.88 46 PRO B C 1
ATOM 2523 O O . PRO B 1 46 ? -7.684 -14.961 -25.953 1 89.88 46 PRO B O 1
ATOM 2526 N N . LYS B 1 47 ? -5.746 -14.344 -26.875 1 90.88 47 LYS B N 1
ATOM 2527 C CA . LYS B 1 47 ? -5.695 -15.492 -27.781 1 90.88 47 LYS B CA 1
ATOM 2528 C C . LYS B 1 47 ? -4.359 -16.219 -27.656 1 90.88 47 LYS B C 1
ATOM 2530 O O . LYS B 1 47 ? -3.379 -15.664 -27.172 1 90.88 47 LYS B O 1
ATOM 2535 N N . ASP B 1 48 ? -4.312 -17.469 -28.016 1 90.38 48 ASP B N 1
ATOM 2536 C CA . ASP B 1 48 ? -3.105 -18.281 -28.172 1 90.38 48 ASP B CA 1
ATOM 2537 C C . ASP B 1 48 ? -2.258 -18.25 -26.906 1 90.38 48 ASP B C 1
ATOM 2539 O O . ASP B 1 48 ? -1.076 -17.906 -26.953 1 90.38 48 ASP B O 1
ATOM 2543 N N . MET B 1 49 ? -2.893 -18.547 -25.75 1 86.88 49 MET B N 1
ATOM 2544 C CA . MET B 1 49 ? -2.209 -18.594 -24.469 1 86.88 49 MET B CA 1
ATOM 2545 C C . MET B 1 49 ? -1.51 -17.266 -24.156 1 86.88 49 MET B C 1
ATOM 2547 O O . MET B 1 49 ? -0.323 -17.25 -23.828 1 86.88 49 MET B O 1
ATOM 2551 N N . MET B 1 50 ? -2.084 -16.203 -24.469 1 87.75 50 MET B N 1
ATOM 2552 C CA . MET B 1 50 ? -1.698 -14.844 -24.109 1 87.75 50 MET B CA 1
ATOM 2553 C C . MET B 1 50 ? -0.607 -14.328 -25.047 1 87.75 50 MET B C 1
ATOM 2555 O O . MET B 1 50 ? 0.044 -13.32 -24.734 1 87.75 50 MET B O 1
ATOM 2559 N N . THR B 1 51 ? -0.343 -15 -26.188 1 90.25 51 THR B N 1
ATOM 2560 C CA . THR B 1 51 ? 0.674 -14.539 -27.125 1 90.25 51 THR B CA 1
ATOM 2561 C C . THR B 1 51 ? 0.053 -13.648 -28.188 1 90.25 51 THR B C 1
ATOM 2563 O O . THR B 1 51 ? 0.769 -12.992 -28.953 1 90.25 51 THR B O 1
ATOM 2566 N N . ALA B 1 52 ? -1.222 -13.703 -28.188 1 91.75 52 ALA B N 1
ATOM 2567 C CA . ALA B 1 52 ? -1.959 -12.883 -29.141 1 91.75 52 ALA B CA 1
ATOM 2568 C C . ALA B 1 52 ? -3.275 -12.398 -28.547 1 91.75 52 ALA B C 1
ATOM 2570 O O . ALA B 1 52 ? -3.629 -12.766 -27.422 1 91.75 52 ALA B O 1
ATOM 2571 N N . GLY B 1 53 ? -3.867 -11.398 -29.25 1 93.25 53 GLY B N 1
ATOM 2572 C CA . GLY B 1 53 ? -5.137 -10.867 -28.781 1 93.25 53 GLY B CA 1
ATOM 2573 C C . GLY B 1 53 ? -4.988 -9.625 -27.922 1 93.25 53 GLY B C 1
ATOM 2574 O O . GLY B 1 53 ? -4.164 -8.75 -28.234 1 93.25 53 GLY B O 1
ATOM 2575 N N . GLY B 1 54 ? -5.965 -9.617 -26.906 1 94.06 54 GLY B N 1
ATOM 2576 C CA . GLY B 1 54 ? -5.992 -8.375 -26.141 1 94.06 54 GLY B CA 1
ATOM 2577 C C . GLY B 1 54 ? -6.324 -8.594 -24.672 1 94.06 54 GLY B C 1
ATOM 2578 O O . GLY B 1 54 ? -6.305 -9.719 -24.188 1 94.06 54 GLY B O 1
ATOM 2579 N N . ILE B 1 55 ? -6.535 -7.496 -24.016 1 94.94 55 ILE B N 1
ATOM 2580 C CA . ILE B 1 55 ? -6.664 -7.559 -22.562 1 94.94 55 ILE B CA 1
ATOM 2581 C C . ILE B 1 55 ? -8.039 -7.039 -22.141 1 94.94 55 ILE B C 1
ATOM 2583 O O . ILE B 1 55 ? -8.219 -6.574 -21.016 1 94.94 55 ILE B O 1
ATOM 2587 N N . PHE B 1 56 ? -9.039 -7.141 -22.938 1 94.44 56 PHE B N 1
ATOM 2588 C CA . PHE B 1 56 ? -10.359 -6.586 -22.703 1 94.44 56 PHE B CA 1
ATOM 2589 C C . PHE B 1 56 ? -10.961 -7.137 -21.422 1 94.44 56 PHE B C 1
ATOM 2591 O O . PHE B 1 56 ? -11.445 -6.375 -20.578 1 94.44 56 PHE B O 1
ATOM 2598 N N . PRO B 1 57 ? -10.938 -8.414 -21.203 1 92.94 57 PRO B N 1
ATOM 2599 C CA . PRO B 1 57 ? -11.5 -8.938 -19.953 1 92.94 57 PRO B CA 1
ATOM 2600 C C . PRO B 1 57 ? -10.789 -8.398 -18.719 1 92.94 57 PRO B C 1
ATOM 2602 O O . PRO B 1 57 ? -11.422 -8.203 -17.672 1 92.94 57 PRO B O 1
ATOM 2605 N N . ALA B 1 58 ? -9.484 -8.203 -18.844 1 94.62 58 ALA B N 1
ATOM 2606 C CA . ALA B 1 58 ? -8.711 -7.684 -17.719 1 94.62 58 ALA B CA 1
ATOM 2607 C C . ALA B 1 58 ? -9.109 -6.242 -17.406 1 94.62 58 ALA B C 1
ATOM 2609 O O . ALA B 1 58 ? -9.18 -5.852 -16.234 1 94.62 58 ALA B O 1
ATOM 2610 N N . ILE B 1 59 ? -9.367 -5.473 -18.438 1 95.69 59 ILE B N 1
ATOM 2611 C CA . ILE B 1 59 ? -9.805 -4.09 -18.266 1 95.69 59 ILE B CA 1
ATOM 2612 C C . ILE B 1 59 ? -11.172 -4.066 -17.594 1 95.69 59 ILE B C 1
ATOM 2614 O O . ILE B 1 59 ? -11.352 -3.408 -16.562 1 95.69 59 ILE B O 1
ATOM 2618 N N . LEU B 1 60 ? -12.07 -4.797 -18.109 1 93.75 60 LEU B N 1
ATOM 2619 C CA . LEU B 1 60 ? -13.43 -4.824 -17.594 1 93.75 60 LEU B CA 1
ATOM 2620 C C . LEU B 1 60 ? -13.461 -5.355 -16.172 1 93.75 60 LEU B C 1
ATOM 2622 O O . LEU B 1 60 ? -14.18 -4.828 -15.312 1 93.75 60 LEU B O 1
ATOM 2626 N N . GLY B 1 61 ? -12.734 -6.418 -15.992 1 93.75 61 GLY B N 1
ATOM 2627 C CA . GLY B 1 61 ? -12.688 -6.988 -14.648 1 93.75 61 GLY B CA 1
ATOM 2628 C C . GLY B 1 61 ? -12.141 -6.023 -13.617 1 93.75 61 GLY B C 1
ATOM 2629 O O . GLY B 1 61 ? -12.68 -5.926 -12.508 1 93.75 61 GLY B O 1
ATOM 2630 N N . SER B 1 62 ? -11.086 -5.328 -13.977 1 95.12 62 SER B N 1
ATOM 2631 C CA . SER B 1 62 ? -10.5 -4.348 -13.07 1 95.12 62 SER B CA 1
ATOM 2632 C C . SER B 1 62 ? -11.484 -3.236 -12.734 1 95.12 62 SER B C 1
ATOM 2634 O O . SER B 1 62 ? -11.625 -2.85 -11.578 1 95.12 62 SER B O 1
ATOM 2636 N N . PHE B 1 63 ? -12.164 -2.803 -13.688 1 95.12 63 PHE B N 1
ATOM 2637 C CA . PHE B 1 63 ? -13.094 -1.704 -13.469 1 95.12 63 PHE B CA 1
ATOM 2638 C C . PHE B 1 63 ? -14.32 -2.178 -12.695 1 95.12 63 PHE B C 1
ATOM 2640 O O . PHE B 1 63 ? -14.852 -1.443 -11.859 1 95.12 63 PHE B O 1
ATOM 2647 N N . LEU B 1 64 ? -14.766 -3.326 -13 1 94.44 64 LEU B N 1
ATOM 2648 C CA . LEU B 1 64 ? -15.906 -3.879 -12.273 1 94.44 64 LEU B CA 1
ATOM 2649 C C . LEU B 1 64 ? -15.586 -4.023 -10.789 1 94.44 64 LEU B C 1
ATOM 2651 O O . LEU B 1 64 ? -16.375 -3.619 -9.938 1 94.44 64 LEU B O 1
ATOM 2655 N N . LEU B 1 65 ? -14.477 -4.578 -10.5 1 95.5 65 LEU B N 1
ATOM 2656 C CA . LEU B 1 65 ? -14.055 -4.73 -9.109 1 95.5 65 LEU B CA 1
ATOM 2657 C C . LEU B 1 65 ? -13.898 -3.369 -8.438 1 95.5 65 LEU B C 1
ATOM 2659 O O . LEU B 1 65 ? -14.305 -3.191 -7.289 1 95.5 65 LEU B O 1
ATOM 2663 N N . LEU B 1 66 ? -13.297 -2.463 -9.156 1 95.75 66 LEU B N 1
ATOM 2664 C CA . LEU B 1 66 ? -13.078 -1.123 -8.617 1 95.75 66 LEU B CA 1
ATOM 2665 C C . LEU B 1 66 ? -14.406 -0.455 -8.273 1 95.75 66 LEU B C 1
ATOM 2667 O O . LEU B 1 66 ? -14.578 0.062 -7.168 1 95.75 66 LEU B O 1
ATOM 2671 N N . ILE B 1 67 ? -15.305 -0.485 -9.203 1 96.06 67 ILE B N 1
ATOM 2672 C CA . ILE B 1 67 ? -16.594 0.192 -9.039 1 96.06 67 ILE B CA 1
ATOM 2673 C C . ILE B 1 67 ? -17.359 -0.432 -7.875 1 96.06 67 ILE B C 1
ATOM 2675 O O . ILE B 1 67 ? -17.875 0.281 -7.016 1 96.06 67 ILE B O 1
ATOM 2679 N N . LEU B 1 68 ? -17.422 -1.697 -7.82 1 96.5 68 LEU B N 1
ATOM 2680 C CA . LEU B 1 68 ? -18.125 -2.375 -6.746 1 96.5 68 LEU B CA 1
ATOM 2681 C C . LEU B 1 68 ? -17.484 -2.084 -5.395 1 96.5 68 LEU B C 1
ATOM 2683 O O . LEU B 1 68 ? -18.188 -1.866 -4.402 1 96.5 68 LEU B O 1
ATOM 2687 N N . THR B 1 69 ? -16.156 -2.113 -5.324 1 97.06 69 THR B N 1
ATOM 2688 C CA . THR B 1 69 ? -15.43 -1.806 -4.098 1 97.06 69 THR B CA 1
ATOM 2689 C C . THR B 1 69 ? -15.742 -0.389 -3.625 1 97.06 69 THR B C 1
ATOM 2691 O O . THR B 1 69 ? -16.016 -0.17 -2.443 1 97.06 69 THR B O 1
ATOM 2694 N N . LEU B 1 70 ? -15.773 0.539 -4.59 1 96.31 70 LEU B N 1
ATOM 2695 C CA . LEU B 1 70 ? -15.977 1.941 -4.246 1 96.31 70 LEU B CA 1
ATOM 2696 C C . LEU B 1 70 ? -17.422 2.195 -3.826 1 96.31 70 LEU B C 1
ATOM 2698 O O . LEU B 1 70 ? -17.672 3.016 -2.941 1 96.31 70 LEU B O 1
ATOM 2702 N N . ILE B 1 71 ? -18.328 1.541 -4.465 1 96.75 71 ILE B N 1
ATOM 2703 C CA . ILE B 1 71 ? -19.734 1.685 -4.121 1 96.75 71 ILE B CA 1
ATOM 2704 C C . ILE B 1 71 ? -19.953 1.314 -2.654 1 96.75 71 ILE B C 1
ATOM 2706 O O . ILE B 1 71 ? -20.766 1.937 -1.961 1 96.75 71 ILE B O 1
ATOM 2710 N N . ILE B 1 72 ? -19.219 0.43 -2.186 1 95.25 72 ILE B N 1
ATOM 2711 C CA . ILE B 1 72 ? -19.359 -0.046 -0.813 1 95.25 72 ILE B CA 1
ATOM 2712 C C . ILE B 1 72 ? -18.516 0.82 0.124 1 95.25 72 ILE B C 1
ATOM 2714 O O . ILE B 1 72 ? -19.016 1.334 1.124 1 95.25 72 ILE B O 1
ATOM 2718 N N . SER B 1 73 ? -17.281 1.043 -0.213 1 95.12 73 SER B N 1
ATOM 2719 C CA . SER B 1 73 ? -16.312 1.623 0.708 1 95.12 73 SER B CA 1
ATOM 2720 C C . SER B 1 73 ? -16.484 3.133 0.822 1 95.12 73 SER B C 1
ATOM 2722 O O . SER B 1 73 ? -16.219 3.717 1.875 1 95.12 73 SER B O 1
ATOM 2724 N N . ILE B 1 74 ? -16.953 3.791 -0.258 1 95.38 74 ILE B N 1
ATOM 2725 C CA . ILE B 1 74 ? -17.031 5.246 -0.245 1 95.38 74 ILE B CA 1
ATOM 2726 C C . ILE B 1 74 ? -18.109 5.699 0.744 1 95.38 74 ILE B C 1
ATOM 2728 O O . ILE B 1 74 ? -17.828 6.449 1.679 1 95.38 74 ILE B O 1
ATOM 2732 N N . PRO B 1 75 ? -19.359 5.27 0.618 1 94.56 75 PRO B N 1
ATOM 2733 C CA . PRO B 1 75 ? -20.391 5.727 1.556 1 94.56 75 PRO B CA 1
ATOM 2734 C C . PRO B 1 75 ? -20.078 5.352 3.002 1 94.56 75 PRO B C 1
ATOM 2736 O O . PRO B 1 75 ? -20.172 6.195 3.898 1 94.56 75 PRO B O 1
ATOM 2739 N N . ILE B 1 76 ? -19.672 4.152 3.24 1 94.38 76 ILE B N 1
ATOM 2740 C CA . ILE B 1 76 ? -19.406 3.686 4.594 1 94.38 76 ILE B CA 1
ATOM 2741 C C . ILE B 1 76 ? -18.172 4.402 5.152 1 94.38 76 ILE B C 1
ATOM 2743 O O . ILE B 1 76 ? -18.156 4.809 6.316 1 94.38 76 ILE B O 1
ATOM 2747 N N . GLY B 1 77 ? -17.141 4.52 4.309 1 93.75 77 GLY B N 1
ATOM 2748 C CA . GLY B 1 77 ? -15.922 5.199 4.719 1 93.75 77 GLY B CA 1
ATOM 2749 C C . GLY B 1 77 ? -16.141 6.664 5.047 1 93.75 77 GLY B C 1
ATOM 2750 O O . GLY B 1 77 ? -15.641 7.164 6.055 1 93.75 77 GLY B O 1
ATOM 2751 N N . ILE B 1 78 ? -16.875 7.344 4.215 1 93.5 78 ILE B N 1
ATOM 2752 C CA . ILE B 1 78 ? -17.141 8.758 4.422 1 93.5 78 ILE B CA 1
ATOM 2753 C C . ILE B 1 78 ? -17.953 8.953 5.707 1 93.5 78 ILE B C 1
ATOM 2755 O O . ILE B 1 78 ? -17.609 9.797 6.539 1 93.5 78 ILE B O 1
ATOM 2759 N N . LEU B 1 79 ? -18.984 8.172 5.879 1 93.06 79 LEU B N 1
ATOM 2760 C CA . LEU B 1 79 ? -19.812 8.281 7.07 1 93.06 79 LEU B CA 1
ATOM 2761 C C . LEU B 1 79 ? -19.016 7.973 8.328 1 93.06 79 LEU B C 1
ATOM 2763 O O . LEU B 1 79 ? -19.188 8.633 9.359 1 93.06 79 LEU B O 1
ATOM 2767 N N . THR B 1 80 ? -18.156 7.016 8.234 1 93.31 80 THR B N 1
ATOM 2768 C CA . THR B 1 80 ? -17.328 6.656 9.375 1 93.31 80 THR B CA 1
ATOM 2769 C C . THR B 1 80 ? -16.328 7.777 9.695 1 93.31 80 THR B C 1
ATOM 2771 O O . THR B 1 80 ? -16.109 8.102 10.859 1 93.31 80 THR B O 1
ATOM 2774 N N . GLY B 1 81 ? -15.727 8.289 8.641 1 93.94 81 GLY B N 1
ATOM 2775 C CA . GLY B 1 81 ? -14.82 9.406 8.844 1 93.94 81 GLY B CA 1
ATOM 2776 C C . GLY B 1 81 ? -15.484 10.609 9.492 1 93.94 81 GLY B C 1
ATOM 2777 O O . GLY B 1 81 ? -14.914 11.234 10.391 1 93.94 81 GLY B O 1
ATOM 2778 N N . ILE B 1 82 ? -16.672 10.93 9.062 1 93.12 82 ILE B N 1
ATOM 2779 C CA . ILE B 1 82 ? -17.438 12.031 9.633 1 93.12 82 ILE B CA 1
ATOM 2780 C C . ILE B 1 82 ? -17.734 11.734 11.102 1 93.12 82 ILE B C 1
ATOM 2782 O O . ILE B 1 82 ? -17.562 12.594 11.969 1 93.12 82 ILE B O 1
ATOM 2786 N N . PHE B 1 83 ? -18.172 10.547 11.359 1 91.81 83 PHE B N 1
ATOM 2787 C CA . PHE B 1 83 ? -18.469 10.148 12.727 1 91.81 83 PHE B CA 1
ATOM 2788 C C . PHE B 1 83 ? -17.25 10.32 13.617 1 91.81 83 PHE B C 1
ATOM 2790 O O . PHE B 1 83 ? -17.344 10.867 14.719 1 91.81 83 PHE B O 1
ATOM 2797 N N . LEU B 1 84 ? -16.141 9.914 13.172 1 92.62 84 LEU B N 1
ATOM 2798 C CA . LEU B 1 84 ? -14.922 9.961 13.961 1 92.62 84 LEU B CA 1
ATOM 2799 C C . LEU B 1 84 ? -14.492 11.398 14.227 1 92.62 84 LEU B C 1
ATOM 2801 O O . LEU B 1 84 ? -13.969 11.711 15.297 1 92.62 84 LEU B O 1
ATOM 2805 N N . SER B 1 85 ? -14.742 12.25 13.242 1 92.69 85 SER B N 1
ATOM 2806 C CA . SER B 1 85 ? -14.32 13.641 13.383 1 92.69 85 SER B CA 1
ATOM 2807 C C . SER B 1 85 ? -15.297 14.43 14.25 1 92.69 85 SER B C 1
ATOM 2809 O O . SER B 1 85 ? -14.875 15.273 15.047 1 92.69 85 SER B O 1
ATOM 2811 N N . GLU B 1 86 ? -16.578 14.117 14.109 1 91.38 86 GLU B N 1
ATOM 2812 C CA . GLU B 1 86 ? -17.578 15 14.719 1 91.38 86 GLU B CA 1
ATOM 2813 C C . GLU B 1 86 ? -18.172 14.359 15.969 1 91.38 86 GLU B C 1
ATOM 2815 O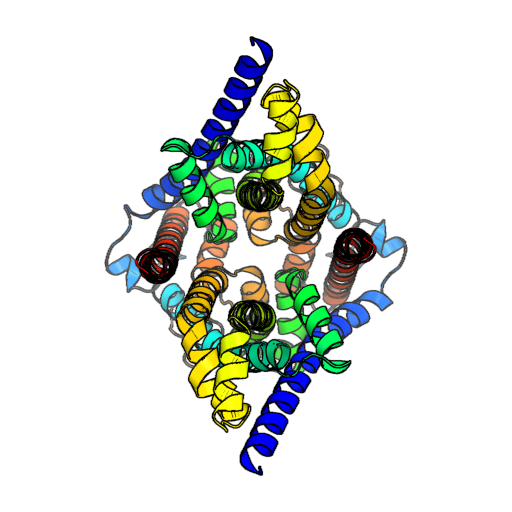 O . GLU B 1 86 ? -18.688 15.07 16.844 1 91.38 86 GLU B O 1
ATOM 2820 N N . TYR B 1 87 ? -18.125 13.086 16.016 1 87.62 87 TYR B N 1
ATOM 2821 C CA . TYR B 1 87 ? -18.781 12.406 17.125 1 87.62 87 TYR B CA 1
ATOM 2822 C C . TYR B 1 87 ? -17.828 11.453 17.828 1 87.62 87 TYR B C 1
ATOM 2824 O O . TYR B 1 87 ? -18.25 10.703 18.719 1 87.62 87 TYR B O 1
ATOM 2832 N N . GLY B 1 88 ? -16.594 11.414 17.453 1 85.12 88 GLY B N 1
ATOM 2833 C CA . GLY B 1 88 ? -15.672 10.359 17.859 1 85.12 88 GLY B CA 1
ATOM 2834 C C . GLY B 1 88 ? -14.984 10.641 19.172 1 85.12 88 GLY B C 1
ATOM 2835 O O . GLY B 1 88 ? -14.133 9.859 19.609 1 85.12 88 GLY B O 1
ATOM 2836 N N . ASN B 1 89 ? -15.328 11.68 19.828 1 86.75 89 ASN B N 1
ATOM 2837 C CA . ASN B 1 89 ? -14.672 12.016 21.078 1 86.75 89 ASN B CA 1
ATOM 2838 C C . ASN B 1 89 ? -15.242 11.211 22.25 1 86.75 89 ASN B C 1
ATOM 2840 O O . ASN B 1 89 ? -15.766 11.789 23.203 1 86.75 89 ASN B O 1
ATOM 2844 N N . ASN B 1 90 ? -15.281 9.898 22.203 1 88.5 90 ASN B N 1
ATOM 2845 C CA . ASN B 1 90 ? -15.719 8.945 23.219 1 88.5 90 ASN B CA 1
ATOM 2846 C C . ASN B 1 90 ? -14.938 7.637 23.125 1 88.5 90 ASN B C 1
ATOM 2848 O O . ASN B 1 90 ? -13.992 7.523 22.344 1 88.5 90 ASN B O 1
ATOM 2852 N N . ILE B 1 91 ? -15.258 6.73 23.906 1 87 91 ILE B N 1
ATOM 2853 C CA . ILE B 1 91 ? -14.523 5.48 24.016 1 87 91 ILE B CA 1
ATOM 2854 C C . ILE B 1 91 ? -14.641 4.691 22.719 1 87 91 ILE B C 1
ATOM 2856 O O . ILE B 1 91 ? -13.648 4.172 22.203 1 87 91 ILE B O 1
ATOM 2860 N N . LEU B 1 92 ? -15.773 4.676 22.172 1 82.94 92 LEU B N 1
ATOM 2861 C CA . LEU B 1 92 ? -15.992 3.955 20.922 1 82.94 92 LEU B CA 1
ATOM 2862 C C . LEU B 1 92 ? -15.203 4.594 19.797 1 82.94 92 LEU B C 1
ATOM 2864 O O . LEU B 1 92 ? -14.617 3.891 18.953 1 82.94 92 LEU B O 1
ATOM 2868 N N . GLY B 1 93 ? -15.328 5.918 19.797 1 87.81 93 GLY B N 1
ATOM 2869 C CA . GLY B 1 93 ? -14.562 6.633 18.797 1 87.81 93 GLY B CA 1
ATOM 2870 C C . GLY B 1 93 ? -13.07 6.359 18.875 1 87.81 93 GLY B C 1
ATOM 2871 O O . GLY B 1 93 ? -12.414 6.164 17.844 1 87.81 93 GLY B O 1
ATOM 2872 N N . SER B 1 94 ? -12.609 6.281 20.047 1 88.06 94 SER B N 1
ATOM 2873 C CA . SER B 1 94 ? -11.188 6.035 20.25 1 88.06 94 SER B CA 1
ATOM 2874 C C . SER B 1 94 ? -10.797 4.633 19.797 1 88.06 94 SER B C 1
ATOM 2876 O O . SER B 1 94 ? -9.789 4.453 19.125 1 88.06 94 SER B O 1
ATOM 2878 N N . PHE B 1 95 ? -11.586 3.693 20.078 1 86.19 95 PHE B N 1
ATOM 2879 C CA . PHE B 1 95 ? -11.32 2.316 19.672 1 86.19 95 PHE B CA 1
ATOM 2880 C C . PHE B 1 95 ? -11.414 2.164 18.172 1 86.19 95 PHE B C 1
ATOM 2882 O O . PHE B 1 95 ? -10.625 1.428 17.562 1 86.19 95 PHE B O 1
ATOM 2889 N N . LEU B 1 96 ? -12.383 2.801 17.609 1 87.56 96 LEU B N 1
ATOM 2890 C CA . LEU B 1 96 ? -12.539 2.746 16.156 1 87.56 96 LEU B CA 1
ATOM 2891 C C . LEU B 1 96 ? -11.344 3.391 15.461 1 87.56 96 LEU B C 1
ATOM 2893 O O . LEU B 1 96 ? -10.867 2.881 14.445 1 87.56 96 LEU B O 1
ATOM 2897 N N . ASP B 1 97 ? -10.938 4.441 16.031 1 87.19 97 ASP B N 1
ATOM 2898 C CA . ASP B 1 97 ? -9.789 5.152 15.477 1 87.19 97 ASP B CA 1
ATOM 2899 C C . ASP B 1 97 ? -8.539 4.277 15.508 1 87.19 97 ASP B C 1
ATOM 2901 O O . ASP B 1 97 ? -7.812 4.18 14.516 1 87.19 97 ASP B O 1
ATOM 2905 N N . ILE B 1 98 ? -8.344 3.609 16.594 1 81.94 98 ILE B N 1
ATOM 2906 C CA . ILE B 1 98 ? -7.191 2.732 16.75 1 81.94 98 ILE B CA 1
ATOM 2907 C C . ILE B 1 98 ? -7.297 1.554 15.781 1 81.94 98 ILE B C 1
ATOM 2909 O O . ILE B 1 98 ? -6.305 1.161 15.164 1 81.94 98 ILE B O 1
ATOM 2913 N N . SER B 1 99 ? -8.477 1.069 15.703 1 83.62 99 SER B N 1
ATOM 2914 C CA . SER B 1 99 ? -8.703 -0.072 14.82 1 83.62 99 SER B CA 1
ATOM 2915 C C . SER B 1 99 ? -8.43 0.292 13.359 1 83.62 99 SER B C 1
ATOM 2917 O O . SER B 1 99 ? -7.777 -0.462 12.641 1 83.62 99 SER B O 1
ATOM 2919 N N . ILE B 1 100 ? -8.883 1.409 12.953 1 85.12 100 ILE B N 1
ATOM 2920 C CA . ILE B 1 100 ? -8.734 1.872 11.578 1 85.12 100 ILE B CA 1
ATOM 2921 C C . ILE B 1 100 ? -7.262 2.135 11.273 1 85.12 100 ILE B C 1
ATOM 2923 O O . ILE B 1 100 ? -6.766 1.765 10.211 1 85.12 100 ILE B O 1
ATOM 2927 N N . THR B 1 101 ? -6.621 2.66 12.203 1 76.88 101 THR B N 1
ATOM 2928 C CA . THR B 1 101 ? -5.211 2.975 12.016 1 76.88 101 THR B CA 1
ATOM 2929 C C . THR B 1 101 ? -4.371 1.7 11.984 1 76.88 101 THR B C 1
ATOM 2931 O O . THR B 1 101 ? -3.42 1.598 11.203 1 76.88 101 THR B O 1
ATOM 2934 N N . SER B 1 102 ? -4.77 0.752 12.719 1 77.44 102 SER B N 1
ATOM 2935 C CA . SER B 1 102 ? -4.039 -0.511 12.766 1 77.44 102 SER B CA 1
ATOM 2936 C C . SER B 1 102 ? -4.27 -1.327 11.5 1 77.44 102 SER B C 1
ATOM 2938 O O . SER B 1 102 ? -3.371 -2.039 11.047 1 77.44 102 SER B O 1
ATOM 2940 N N . LEU B 1 103 ? -5.43 -1.243 11.016 1 79.62 103 LEU B N 1
ATOM 2941 C CA . LEU B 1 103 ? -5.773 -1.994 9.812 1 79.62 103 LEU B CA 1
ATOM 2942 C C . LEU B 1 103 ? -4.949 -1.521 8.617 1 79.62 103 LEU B C 1
ATOM 2944 O O . LEU B 1 103 ? -4.656 -2.303 7.711 1 79.62 103 LEU B O 1
ATOM 2948 N N . SER B 1 104 ? -4.617 -0.262 8.656 1 74.12 104 SER B N 1
ATOM 2949 C CA . SER B 1 104 ? -3.846 0.293 7.551 1 74.12 104 SER B CA 1
ATOM 2950 C C . SER B 1 104 ? -2.463 -0.345 7.465 1 74.12 104 SER B C 1
ATOM 2952 O O . SER B 1 104 ? -1.811 -0.283 6.422 1 74.12 104 SER B O 1
ATOM 2954 N N . GLY B 1 105 ? -2.061 -1.059 8.477 1 77.19 105 GLY B N 1
ATOM 2955 C CA . GLY B 1 105 ? -0.763 -1.714 8.523 1 77.19 105 GLY B CA 1
ATOM 2956 C C . GLY B 1 105 ? -0.829 -3.191 8.188 1 77.19 105 GLY B C 1
ATOM 2957 O O . GLY B 1 105 ? 0.205 -3.844 8.023 1 77.19 105 GLY B O 1
ATOM 2958 N N . VAL B 1 106 ? -2.021 -3.707 8 1 88.38 106 VAL B N 1
ATOM 2959 C CA . VAL B 1 106 ? -2.205 -5.125 7.715 1 88.38 106 VAL B CA 1
ATOM 2960 C C . VAL B 1 106 ? -1.74 -5.43 6.293 1 88.38 106 VAL B C 1
ATOM 2962 O O . VAL B 1 106 ? -2.107 -4.727 5.348 1 88.38 106 VAL B O 1
ATOM 2965 N N . PRO B 1 107 ? -0.938 -6.445 6.141 1 91.56 107 PRO B N 1
ATOM 2966 C CA . PRO B 1 107 ? -0.496 -6.832 4.801 1 91.56 107 PRO B CA 1
ATOM 2967 C C . PRO B 1 107 ? -1.658 -7.199 3.879 1 91.56 107 PRO B C 1
ATOM 2969 O O . PRO B 1 107 ? -2.629 -7.816 4.324 1 91.56 107 PRO B O 1
ATOM 2972 N N . SER B 1 108 ? -1.493 -6.855 2.66 1 92.44 108 SER B N 1
ATOM 2973 C CA . SER B 1 108 ? -2.611 -7.027 1.737 1 92.44 108 SER B CA 1
ATOM 2974 C C . SER B 1 108 ? -2.949 -8.5 1.548 1 92.44 108 SER B C 1
ATOM 2976 O O . SER B 1 108 ? -4.113 -8.852 1.345 1 92.44 108 SER B O 1
ATOM 2978 N N . ILE B 1 109 ? -1.93 -9.375 1.603 1 95.25 109 ILE B N 1
ATOM 2979 C CA . ILE B 1 109 ? -2.145 -10.805 1.403 1 95.25 109 ILE B CA 1
ATOM 2980 C C . ILE B 1 109 ? -3.006 -11.359 2.535 1 95.25 109 ILE B C 1
ATOM 2982 O O . ILE B 1 109 ? -3.746 -12.328 2.344 1 95.25 109 ILE B O 1
ATOM 2986 N N . VAL B 1 110 ? -2.869 -10.797 3.672 1 94.88 110 VAL B N 1
ATOM 2987 C CA . VAL B 1 110 ? -3.664 -11.219 4.82 1 94.88 110 VAL B CA 1
ATOM 2988 C C . VAL B 1 110 ? -5.137 -10.898 4.578 1 94.88 110 VAL B C 1
ATOM 2990 O O . VAL B 1 110 ? -6.02 -11.672 4.949 1 94.88 110 VAL B O 1
ATOM 2993 N N . PHE B 1 111 ? -5.414 -9.781 3.971 1 95.06 111 PHE B N 1
ATOM 2994 C CA . PHE B 1 111 ? -6.781 -9.469 3.562 1 95.06 111 PHE B CA 1
ATOM 2995 C C . PHE B 1 111 ? -7.305 -10.516 2.582 1 95.06 111 PHE B C 1
ATOM 2997 O O . PHE B 1 111 ? -8.469 -10.914 2.65 1 95.06 111 PHE B O 1
ATOM 3004 N N . GLY B 1 112 ? -6.414 -10.883 1.701 1 94.94 112 GLY B N 1
ATOM 3005 C CA . GLY B 1 112 ? -6.777 -11.93 0.766 1 94.94 112 GLY B CA 1
ATOM 3006 C C . GLY B 1 112 ? -7.16 -13.234 1.449 1 94.94 112 GLY B C 1
ATOM 3007 O O . GLY B 1 112 ? -8.18 -13.844 1.112 1 94.94 112 GLY B O 1
ATOM 3008 N N . LEU B 1 113 ? -6.336 -13.617 2.34 1 94.25 113 LEU B N 1
ATOM 3009 C CA . LEU B 1 113 ? -6.602 -14.859 3.062 1 94.25 113 LEU B CA 1
ATOM 3010 C C . LEU B 1 113 ? -7.902 -14.758 3.852 1 94.25 113 LEU B C 1
ATOM 3012 O O . LEU B 1 113 ? -8.664 -15.727 3.928 1 94.25 113 LEU B O 1
ATOM 3016 N N . PHE B 1 114 ? -8.109 -13.625 4.473 1 94.38 114 PHE B N 1
ATOM 3017 C CA . PHE B 1 114 ? -9.367 -13.391 5.18 1 94.38 114 PHE B CA 1
ATOM 3018 C C . PHE B 1 114 ? -10.555 -13.508 4.23 1 94.38 114 PHE B C 1
ATOM 3020 O O . PHE B 1 114 ? -11.547 -14.164 4.551 1 94.38 114 PHE B O 1
ATOM 3027 N N . GLY B 1 115 ? -10.477 -12.82 3.125 1 95 115 GLY B N 1
ATOM 3028 C CA . GLY B 1 115 ? -11.547 -12.891 2.145 1 95 115 GLY B CA 1
ATOM 3029 C C . GLY B 1 115 ? -11.82 -14.305 1.656 1 95 115 GLY B C 1
ATOM 3030 O O . GLY B 1 115 ? -12.977 -14.703 1.503 1 95 115 GLY B O 1
ATOM 3031 N N . LEU B 1 116 ? -10.789 -15.031 1.392 1 93.81 116 LEU B N 1
ATOM 3032 C CA . LEU B 1 116 ? -10.914 -16.422 0.967 1 93.81 116 LEU B CA 1
ATOM 3033 C C . LEU B 1 116 ? -11.625 -17.25 2.029 1 93.81 116 LEU B C 1
ATOM 3035 O O . LEU B 1 116 ? -12.578 -17.969 1.723 1 93.81 116 LEU B O 1
ATOM 3039 N N . SER B 1 117 ? -11.195 -17.078 3.25 1 91.69 117 SER B N 1
ATOM 3040 C CA . SER B 1 117 ? -11.719 -17.875 4.352 1 91.69 117 SER B CA 1
ATOM 3041 C C . SER B 1 117 ? -13.141 -17.469 4.711 1 91.69 117 SER B C 1
ATOM 3043 O O . SER B 1 117 ? -14.008 -18.312 4.898 1 91.69 117 SER B O 1
ATOM 3045 N N . PHE B 1 118 ? -13.367 -16.203 4.754 1 93.06 118 PHE B N 1
ATOM 3046 C CA . PHE B 1 118 ? -14.633 -15.703 5.273 1 93.06 118 PHE B CA 1
ATOM 3047 C C . PHE B 1 118 ? -15.672 -15.578 4.16 1 93.06 118 PHE B C 1
ATOM 3049 O O . PHE B 1 118 ? -16.781 -16.094 4.285 1 93.06 118 PHE B O 1
ATOM 3056 N N . PHE B 1 119 ? -15.359 -14.938 3.082 1 94.75 119 PHE B N 1
ATOM 3057 C CA . PHE B 1 119 ? -16.328 -14.672 2.025 1 94.75 119 PHE B CA 1
ATOM 3058 C C . PHE B 1 119 ? -16.422 -15.852 1.067 1 94.75 119 PHE B C 1
ATOM 3060 O O . PHE B 1 119 ? -17.516 -16.375 0.82 1 94.75 119 PHE B O 1
ATOM 3067 N N . SER B 1 120 ? -15.32 -16.25 0.51 1 94.12 120 SER B N 1
ATOM 3068 C CA . SER B 1 120 ? -15.328 -17.281 -0.519 1 94.12 120 SER B CA 1
ATOM 3069 C C . SER B 1 120 ? -15.773 -18.625 0.049 1 94.12 120 SER B C 1
ATOM 3071 O O . SER B 1 120 ? -16.609 -19.312 -0.544 1 94.12 120 SER B O 1
ATOM 3073 N N . ILE B 1 121 ? -15.211 -19.062 1.158 1 92 121 ILE B N 1
ATOM 3074 C CA . ILE B 1 121 ? -15.484 -20.375 1.731 1 92 121 ILE B CA 1
ATOM 3075 C C . ILE B 1 121 ? -16.594 -20.25 2.773 1 92 121 ILE B C 1
ATOM 3077 O O . ILE B 1 121 ? -17.625 -20.938 2.676 1 92 121 ILE B O 1
ATOM 3081 N N . GLY B 1 122 ? -16.453 -19.375 3.764 1 91.81 122 GLY B N 1
ATOM 3082 C CA . GLY B 1 122 ? -17.406 -19.234 4.852 1 91.81 122 GLY B CA 1
ATOM 3083 C C . GLY B 1 122 ? -18.812 -18.922 4.375 1 91.81 122 GLY B C 1
ATOM 3084 O O . GLY B 1 122 ? -19.781 -19.578 4.773 1 91.81 122 GLY B O 1
ATOM 3085 N N . LEU B 1 123 ? -18.953 -17.938 3.512 1 94.12 123 LEU B N 1
ATOM 3086 C CA . LEU B 1 123 ? -20.25 -17.531 3.006 1 94.12 123 LEU B CA 1
ATOM 3087 C C . LEU B 1 123 ? -20.562 -18.219 1.683 1 94.12 123 LEU B C 1
ATOM 3089 O O . LEU B 1 123 ? -21.578 -17.938 1.053 1 94.12 123 LEU B O 1
ATOM 3093 N N . ASN B 1 124 ? -19.688 -19.031 1.169 1 95.44 124 ASN B N 1
ATOM 3094 C CA . ASN B 1 124 ? -19.844 -19.844 -0.036 1 95.44 124 ASN B CA 1
ATOM 3095 C C . ASN B 1 124 ? -20.016 -18.969 -1.276 1 95.44 124 ASN B C 1
ATOM 3097 O O . ASN B 1 124 ? -20.828 -19.281 -2.156 1 95.44 124 ASN B O 1
ATOM 3101 N N . LEU B 1 125 ? -19.328 -17.875 -1.298 1 94.94 125 LEU B N 1
ATOM 3102 C CA . LEU B 1 125 ? -19.375 -17 -2.465 1 94.94 125 LEU B CA 1
ATOM 3103 C C . LEU B 1 125 ? -18.344 -17.438 -3.502 1 94.94 125 LEU B C 1
ATOM 3105 O O . LEU B 1 125 ? -18.297 -16.891 -4.609 1 94.94 125 LEU B O 1
ATOM 3109 N N . LYS B 1 126 ? -17.484 -18.406 -3.135 1 94.12 126 LYS B N 1
ATOM 3110 C CA . LYS B 1 126 ? -16.453 -18.922 -4.027 1 94.12 126 LYS B CA 1
ATOM 3111 C C . LYS B 1 126 ? -15.547 -17.812 -4.531 1 94.12 126 LYS B C 1
ATOM 3113 O O . LYS B 1 126 ? -15.641 -16.672 -4.059 1 94.12 126 LYS B O 1
ATOM 3118 N N . THR B 1 127 ? -14.555 -18.172 -5.234 1 93.31 127 THR B N 1
ATOM 3119 C CA . THR B 1 127 ? -13.742 -17.172 -5.922 1 93.31 127 THR B CA 1
ATOM 3120 C C . THR B 1 127 ? -14.578 -16.422 -6.957 1 93.31 127 THR B C 1
ATOM 3122 O O . THR B 1 127 ? -15.008 -17 -7.953 1 93.31 127 THR B O 1
ATOM 3125 N N . SER B 1 128 ? -14.82 -15.109 -6.629 1 96 128 SER B N 1
ATOM 3126 C CA . SER B 1 128 ? -15.781 -14.367 -7.438 1 96 128 SER B CA 1
ATOM 3127 C C . SER B 1 128 ? -15.539 -12.867 -7.352 1 96 128 SER B C 1
ATOM 3129 O O . SER B 1 128 ? -14.773 -12.406 -6.5 1 96 128 SER B O 1
ATOM 3131 N N . ILE B 1 129 ? -16.203 -12.188 -8.242 1 95.56 129 ILE B N 1
ATOM 3132 C CA . ILE B 1 129 ? -16.156 -10.727 -8.258 1 95.56 129 ILE B CA 1
ATOM 3133 C C . ILE B 1 129 ? -16.656 -10.172 -6.926 1 95.56 129 ILE B C 1
ATOM 3135 O O . ILE B 1 129 ? -16.062 -9.25 -6.371 1 95.56 129 ILE B O 1
ATOM 3139 N N . ILE B 1 130 ? -17.641 -10.773 -6.379 1 96.5 130 ILE B N 1
ATOM 3140 C CA . ILE B 1 130 ? -18.219 -10.289 -5.133 1 96.5 130 ILE B CA 1
ATOM 3141 C C . ILE B 1 130 ? -17.25 -10.531 -3.979 1 96.5 130 ILE B C 1
ATOM 3143 O O . ILE B 1 130 ? -17.047 -9.656 -3.133 1 96.5 130 ILE B O 1
ATOM 3147 N N . SER B 1 131 ? -16.672 -11.727 -3.951 1 96.69 131 SER B N 1
ATOM 3148 C CA . SER B 1 131 ? -15.703 -12.031 -2.904 1 96.69 131 SER B CA 1
ATOM 3149 C C . SER B 1 131 ? -14.508 -11.086 -2.965 1 96.69 131 SER B C 1
ATOM 3151 O O . SER B 1 131 ? -14.062 -10.578 -1.934 1 96.69 131 SER B O 1
ATOM 3153 N N . GLY B 1 132 ? -14.031 -10.852 -4.195 1 96.62 132 GLY B N 1
ATOM 3154 C CA . GLY B 1 132 ? -12.922 -9.938 -4.379 1 96.62 132 GLY B CA 1
ATOM 3155 C C . GLY B 1 132 ? -13.266 -8.5 -4.008 1 96.62 132 GLY B C 1
ATOM 3156 O O . GLY B 1 132 ? -12.492 -7.832 -3.326 1 96.62 132 GLY B O 1
ATOM 3157 N N . SER B 1 133 ? -14.445 -8.062 -4.395 1 97 133 SER B N 1
ATOM 3158 C CA . SER B 1 133 ? -14.859 -6.691 -4.129 1 97 133 SER B CA 1
ATOM 3159 C C . SER B 1 133 ? -15.07 -6.453 -2.639 1 97 133 SER B C 1
ATOM 3161 O O . SER B 1 133 ? -14.727 -5.395 -2.119 1 97 133 SER B O 1
ATOM 3163 N N . LEU B 1 134 ? -15.641 -7.402 -1.998 1 96.31 134 LEU B N 1
ATOM 3164 C CA . LEU B 1 134 ? -15.859 -7.277 -0.561 1 96.31 134 LEU B CA 1
ATOM 3165 C C . LEU B 1 134 ? -14.531 -7.266 0.188 1 96.31 134 LEU B C 1
ATOM 3167 O O . LEU B 1 134 ? -14.359 -6.512 1.15 1 96.31 134 LEU B O 1
ATOM 3171 N N . THR B 1 135 ? -13.625 -8.117 -0.229 1 96.44 135 THR B N 1
ATOM 3172 C CA . THR B 1 135 ? -12.297 -8.148 0.371 1 96.44 135 THR B CA 1
ATOM 3173 C C . THR B 1 135 ? -11.594 -6.797 0.205 1 96.44 135 THR B C 1
ATOM 3175 O O . THR B 1 135 ? -11.07 -6.242 1.173 1 96.44 135 THR B O 1
ATOM 3178 N N . LEU B 1 136 ? -11.664 -6.262 -0.994 1 96.19 136 LEU B N 1
ATOM 3179 C CA . LEU B 1 136 ? -11.055 -4.965 -1.276 1 96.19 136 LEU B CA 1
ATOM 3180 C C . LEU B 1 136 ? -11.758 -3.857 -0.493 1 96.19 136 LEU B C 1
ATOM 3182 O O . LEU B 1 136 ? -11.117 -2.893 -0.067 1 96.19 136 LEU B O 1
ATOM 3186 N N . ALA B 1 137 ? -13.016 -4.023 -0.332 1 95.44 137 ALA B N 1
ATOM 3187 C CA . ALA B 1 137 ? -13.773 -3.021 0.418 1 95.44 137 ALA B CA 1
ATOM 3188 C C . ALA B 1 137 ? -13.32 -2.971 1.874 1 95.44 137 ALA B C 1
ATOM 3190 O O . ALA B 1 137 ? -13.133 -1.888 2.434 1 95.44 137 ALA B O 1
ATOM 3191 N N . VAL B 1 138 ? -13.141 -4.105 2.447 1 93.38 138 VAL B N 1
ATOM 3192 C CA . VAL B 1 138 ? -12.672 -4.18 3.828 1 93.38 138 VAL B CA 1
ATOM 3193 C C . VAL B 1 138 ? -11.297 -3.533 3.945 1 93.38 138 VAL B C 1
ATOM 3195 O O . VAL B 1 138 ? -11.016 -2.824 4.914 1 93.38 138 VAL B O 1
ATOM 3198 N N . MET B 1 139 ? -10.523 -3.766 2.949 1 93.38 139 MET B N 1
ATOM 3199 C CA . MET B 1 139 ? -9.164 -3.236 2.936 1 93.38 139 MET B CA 1
ATOM 3200 C C . MET B 1 139 ? -9.172 -1.723 2.746 1 93.38 139 MET B C 1
ATOM 3202 O O . MET B 1 139 ? -8.352 -1.015 3.336 1 93.38 139 MET B O 1
ATOM 3206 N N . THR B 1 140 ? -10.086 -1.195 2.043 1 93.06 140 THR B N 1
ATOM 3207 C CA . THR B 1 140 ? -10.102 0.201 1.62 1 93.06 140 THR B CA 1
ATOM 3208 C C . THR B 1 140 ? -10.859 1.061 2.631 1 93.06 140 THR B C 1
ATOM 3210 O O . THR B 1 140 ? -10.594 2.26 2.752 1 93.06 140 THR B O 1
ATOM 3213 N N . LEU B 1 141 ? -11.68 0.517 3.385 1 91.56 141 LEU B N 1
ATOM 3214 C CA . LEU B 1 141 ? -12.555 1.236 4.301 1 91.56 141 LEU B CA 1
ATOM 3215 C C . LEU B 1 141 ? -11.742 2.076 5.281 1 91.56 141 LEU B C 1
ATOM 3217 O O . LEU B 1 141 ? -12 3.273 5.441 1 91.56 141 LEU B O 1
ATOM 3221 N N . PRO B 1 142 ? -10.781 1.466 5.922 1 88.88 142 PRO B N 1
ATOM 3222 C CA . PRO B 1 142 ? -10 2.264 6.875 1 88.88 142 PRO B CA 1
ATOM 3223 C C . PRO B 1 142 ? -9.258 3.42 6.207 1 88.88 142 PRO B C 1
ATOM 3225 O O . PRO B 1 142 ? -9.086 4.48 6.816 1 88.88 142 PRO B O 1
ATOM 3228 N N . ILE B 1 143 ? -8.852 3.232 5.012 1 88.25 143 ILE B N 1
ATOM 3229 C CA . ILE B 1 143 ? -8.109 4.258 4.285 1 88.25 143 ILE B CA 1
ATOM 3230 C C . ILE B 1 143 ? -9.031 5.445 3.998 1 88.25 143 ILE B C 1
ATOM 3232 O O . ILE B 1 143 ? -8.672 6.594 4.266 1 88.25 143 ILE B O 1
ATOM 3236 N N . ILE B 1 144 ? -10.188 5.164 3.518 1 91.81 144 ILE B N 1
ATOM 3237 C CA . ILE B 1 144 ? -11.141 6.223 3.203 1 91.81 144 ILE B CA 1
ATOM 3238 C C . ILE B 1 144 ? -11.602 6.906 4.492 1 91.81 144 ILE B C 1
ATOM 3240 O O . ILE B 1 144 ? -11.656 8.133 4.566 1 91.81 144 ILE B O 1
ATOM 3244 N N . ALA B 1 145 ? -11.883 6.148 5.484 1 92.31 145 ALA B N 1
ATOM 3245 C CA . ALA B 1 145 ? -12.367 6.691 6.75 1 92.31 145 ALA B CA 1
ATOM 3246 C C . ALA B 1 145 ? -11.336 7.629 7.375 1 92.31 145 ALA B C 1
ATOM 3248 O O . ALA B 1 145 ? -11.672 8.734 7.812 1 92.31 145 ALA B O 1
ATOM 3249 N N . SER B 1 146 ? -10.117 7.223 7.402 1 90.56 146 SER B N 1
ATOM 3250 C CA . SER B 1 146 ? -9.055 8.023 8 1 90.56 146 SER B CA 1
ATOM 3251 C C . SER B 1 146 ? -8.828 9.312 7.215 1 90.56 146 SER B C 1
ATOM 3253 O O . SER B 1 146 ? -8.602 10.375 7.805 1 90.56 146 SER B O 1
ATOM 3255 N N . THR B 1 147 ? -8.852 9.227 5.957 1 89.88 147 THR B N 1
ATOM 3256 C CA . THR B 1 147 ? -8.625 10.414 5.133 1 89.88 147 THR B CA 1
ATOM 3257 C C . THR B 1 147 ? -9.781 11.398 5.281 1 89.88 147 THR B C 1
ATOM 3259 O O . THR B 1 147 ? -9.562 12.617 5.305 1 89.88 147 THR B O 1
ATOM 3262 N N . VAL B 1 148 ? -10.938 10.867 5.336 1 92.94 148 VAL B N 1
ATOM 3263 C CA . VAL B 1 148 ? -12.102 11.727 5.523 1 92.94 148 VAL B CA 1
ATOM 3264 C C . VAL B 1 148 ? -12.055 12.375 6.902 1 92.94 148 VAL B C 1
ATOM 3266 O O . VAL B 1 148 ? -12.312 13.57 7.043 1 92.94 148 VAL B O 1
ATOM 3269 N N . LYS B 1 149 ? -11.734 11.57 7.859 1 93.56 149 LYS B N 1
ATOM 3270 C CA . LYS B 1 149 ? -11.586 12.117 9.203 1 93.56 149 LYS B CA 1
ATOM 3271 C C . LYS B 1 149 ? -10.594 13.273 9.219 1 93.56 149 LYS B C 1
ATOM 3273 O O . LYS B 1 149 ? -10.867 14.328 9.789 1 93.56 149 LYS B O 1
ATOM 3278 N N . GLU B 1 150 ? -9.5 13.102 8.586 1 89.62 150 GLU B N 1
ATOM 3279 C CA . GLU B 1 150 ? -8.461 14.125 8.531 1 89.62 150 GLU B CA 1
ATOM 3280 C C . GLU B 1 150 ? -8.938 15.359 7.77 1 89.62 150 GLU B C 1
ATOM 3282 O O . GLU B 1 150 ? -8.664 16.484 8.172 1 89.62 150 GLU B O 1
ATOM 3287 N N . ALA B 1 151 ? -9.602 15.125 6.676 1 92.19 151 ALA B N 1
ATOM 3288 C CA . ALA B 1 151 ? -10.117 16.219 5.859 1 92.19 151 ALA B CA 1
ATOM 3289 C C . ALA B 1 151 ? -11.117 17.062 6.645 1 92.19 151 ALA B C 1
ATOM 3291 O O . ALA B 1 151 ? -11.055 18.297 6.617 1 92.19 151 ALA B O 1
ATOM 3292 N N . ILE B 1 152 ? -11.969 16.438 7.367 1 94.81 152 ILE B N 1
ATOM 3293 C CA . ILE B 1 152 ? -13 17.125 8.133 1 94.81 152 ILE B CA 1
ATOM 3294 C C . ILE B 1 152 ? -12.359 17.828 9.328 1 94.81 152 ILE B C 1
ATOM 3296 O O . ILE B 1 152 ? -12.711 18.969 9.641 1 94.81 152 ILE B O 1
ATOM 3300 N N . SER B 1 153 ? -11.422 17.156 9.891 1 93.56 153 SER B N 1
ATOM 3301 C CA . SER B 1 153 ? -10.75 17.734 11.055 1 93.56 153 SER B CA 1
ATOM 3302 C C . SER B 1 153 ? -9.914 18.953 10.672 1 93.56 153 SER B C 1
ATOM 3304 O O . SER B 1 153 ? -9.633 19.797 11.516 1 93.56 153 SER B O 1
ATOM 3306 N N . SER B 1 154 ? -9.539 19.016 9.5 1 89.81 154 SER B N 1
ATOM 3307 C CA . SER B 1 154 ? -8.703 20.125 9.047 1 89.81 154 SER B CA 1
ATOM 3308 C C . SER B 1 154 ? -9.531 21.391 8.828 1 89.81 154 SER B C 1
ATOM 3310 O O . SER B 1 154 ? -8.977 22.484 8.695 1 89.81 154 SER B O 1
ATOM 3312 N N . VAL B 1 155 ? -10.836 21.281 8.797 1 93.62 155 VAL B N 1
ATOM 3313 C CA . VAL B 1 155 ? -11.711 22.438 8.648 1 93.62 155 VAL B CA 1
ATOM 3314 C C . VAL B 1 155 ? -11.672 23.281 9.922 1 93.62 155 VAL B C 1
ATOM 3316 O O . VAL B 1 155 ? -11.828 22.75 11.023 1 93.62 155 VAL B O 1
ATOM 3319 N N . PRO B 1 156 ? -11.461 24.531 9.773 1 93.81 156 PRO B N 1
ATOM 3320 C CA . PRO B 1 156 ? -11.359 25.406 10.945 1 93.81 156 PRO B CA 1
ATOM 3321 C C . PRO B 1 156 ? -12.602 25.344 11.836 1 93.81 156 PRO B C 1
ATOM 3323 O O . PRO B 1 156 ? -13.727 25.328 11.336 1 93.81 156 PRO B O 1
ATOM 3326 N N . ASN B 1 157 ? -12.367 25.438 13.055 1 93.62 157 ASN B N 1
ATOM 3327 C CA . ASN B 1 157 ? -13.43 25.297 14.047 1 93.62 157 ASN B CA 1
ATOM 3328 C C . ASN B 1 157 ? -14.383 26.484 14 1 93.62 157 ASN B C 1
ATOM 3330 O O . ASN B 1 157 ? -15.562 26.359 14.336 1 93.62 157 ASN B O 1
ATOM 3334 N N . PHE B 1 158 ? -13.828 27.562 13.578 1 93.94 158 PHE B N 1
ATOM 3335 C CA . PHE B 1 158 ? -14.664 28.75 13.57 1 93.94 158 PHE B CA 1
ATOM 3336 C C . PHE B 1 158 ? -15.867 28.562 12.648 1 93.94 158 PHE B C 1
ATOM 3338 O O . PHE B 1 158 ? -16.938 29.125 12.891 1 93.94 158 PHE B O 1
ATOM 3345 N N . LEU B 1 159 ? -15.773 27.766 11.656 1 93.94 159 LEU B N 1
ATOM 3346 C CA . LEU B 1 159 ? -16.891 27.469 10.773 1 93.94 159 LEU B CA 1
ATOM 3347 C C . LEU B 1 159 ? -17.984 26.703 11.5 1 93.94 159 LEU B C 1
ATOM 3349 O O . LEU B 1 159 ? -19.172 26.969 11.312 1 93.94 159 LEU B O 1
ATOM 3353 N N . ARG B 1 160 ? -17.531 25.797 12.336 1 93.62 160 ARG B N 1
ATOM 3354 C CA . ARG B 1 160 ? -18.469 25.047 13.164 1 93.62 160 ARG B CA 1
ATOM 3355 C C . ARG B 1 160 ? -19.188 25.969 14.141 1 93.62 160 ARG B C 1
ATOM 3357 O O . ARG B 1 160 ? -20.422 25.938 14.242 1 93.62 160 ARG B O 1
ATOM 3364 N N . GLU B 1 161 ? -18.438 26.781 14.789 1 94.25 161 GLU B N 1
ATOM 3365 C CA . GLU B 1 161 ? -18.938 27.672 15.82 1 94.25 161 GLU B CA 1
ATOM 3366 C C . GLU B 1 161 ? -19.891 28.719 15.234 1 94.25 161 GLU B C 1
ATOM 3368 O O . GLU B 1 161 ? -20.938 29 15.805 1 94.25 161 GLU B O 1
ATOM 3373 N N . SER B 1 162 ? -19.438 29.219 14.133 1 95 162 SER B N 1
ATOM 3374 C CA . SER B 1 162 ? -20.25 30.234 13.484 1 95 162 SER B CA 1
ATOM 3375 C C . SER B 1 162 ? -21.578 29.656 13.016 1 95 162 SER B C 1
ATOM 3377 O O . SER B 1 162 ? -22.625 30.297 13.172 1 95 162 SER B O 1
ATOM 3379 N N . SER B 1 163 ? -21.578 28.516 12.484 1 93.81 163 SER B N 1
ATOM 3380 C CA . SER B 1 163 ? -22.781 27.859 12.008 1 93.81 163 SER B CA 1
ATOM 3381 C C . SER B 1 163 ? -23.75 27.578 13.156 1 93.81 163 SER B C 1
ATOM 3383 O O . SER B 1 163 ? -24.953 27.844 13.062 1 93.81 163 SER B O 1
ATOM 3385 N N . MET B 1 164 ? -23.219 27.188 14.227 1 92.69 164 MET B N 1
ATOM 3386 C CA . MET B 1 164 ? -24.047 26.859 15.391 1 92.69 164 MET B CA 1
ATOM 3387 C C . MET B 1 164 ? -24.562 28.125 16.062 1 92.69 164 MET B C 1
ATOM 3389 O O . MET B 1 164 ? -25.688 28.141 16.578 1 92.69 164 MET B O 1
ATOM 3393 N N . ALA B 1 165 ? -23.734 29.078 16.062 1 94.75 165 ALA B N 1
ATOM 3394 C CA . ALA B 1 165 ? -24.141 30.359 16.641 1 94.75 165 ALA B CA 1
ATOM 3395 C C . ALA B 1 165 ? -25.312 30.953 15.867 1 94.75 165 ALA B C 1
ATOM 3397 O O . ALA B 1 165 ? -26.156 31.672 16.438 1 94.75 165 ALA B O 1
ATOM 3398 N N . LEU B 1 166 ? -25.391 30.672 14.617 1 95.31 166 LEU B N 1
ATOM 3399 C CA . LEU B 1 166 ? -26.484 31.141 13.773 1 95.31 166 LEU B CA 1
ATOM 3400 C C . LEU B 1 166 ? -27.719 30.281 13.961 1 95.31 166 LEU B C 1
ATOM 3402 O O . LEU B 1 166 ? -28.766 30.547 13.352 1 95.31 166 LEU B O 1
ATOM 3406 N N . GLY B 1 167 ? -27.656 29.25 14.859 1 93.19 167 GLY B N 1
ATOM 3407 C CA . GLY B 1 167 ? -28.812 28.453 15.203 1 93.19 167 GLY B CA 1
ATOM 3408 C C . GLY B 1 167 ? -28.891 27.141 14.43 1 93.19 167 GLY B C 1
ATOM 3409 O O . GLY B 1 167 ? -29.859 26.406 14.531 1 93.19 167 GLY B O 1
ATOM 3410 N N . ALA B 1 168 ? -27.875 26.891 13.688 1 92.94 168 ALA B N 1
ATOM 3411 C CA . ALA B 1 168 ? -27.875 25.656 12.922 1 92.94 168 ALA B CA 1
ATOM 3412 C C . ALA B 1 168 ? -27.688 24.453 13.844 1 92.94 168 ALA B C 1
ATOM 3414 O O . ALA B 1 168 ? -26.953 24.516 14.836 1 92.94 168 ALA B O 1
ATOM 3415 N N . LYS B 1 169 ? -28.391 23.375 13.43 1 92.94 169 LYS B N 1
ATOM 3416 C CA . LYS B 1 169 ? -28.203 22.125 14.133 1 92.94 169 LYS B CA 1
ATOM 3417 C C . LYS B 1 169 ? -26.875 21.469 13.742 1 92.94 169 LYS B C 1
ATOM 3419 O O . LYS B 1 169 ? -26.297 21.797 12.703 1 92.94 169 LYS B O 1
ATOM 3424 N N . LYS B 1 170 ? -26.375 20.594 14.562 1 90.5 170 LYS B N 1
ATOM 3425 C CA . LYS B 1 170 ? -25.094 19.938 14.312 1 90.5 170 LYS B CA 1
ATOM 3426 C C . LYS B 1 170 ? -25.094 19.219 12.969 1 90.5 170 LYS B C 1
ATOM 3428 O O . LYS B 1 170 ? -24.141 19.312 12.203 1 90.5 170 LYS B O 1
ATOM 3433 N N . THR B 1 171 ? -26.203 18.594 12.734 1 90.44 171 THR B N 1
ATOM 3434 C CA . THR B 1 171 ? -26.312 17.859 11.484 1 90.44 171 THR B CA 1
ATOM 3435 C C . THR B 1 171 ? -26.281 18.797 10.289 1 90.44 171 THR B C 1
ATOM 3437 O O . THR B 1 171 ? -25.672 18.484 9.266 1 90.44 171 THR B O 1
ATOM 3440 N N . GLU B 1 172 ? -26.922 19.875 10.445 1 92.75 172 GLU B N 1
ATOM 3441 C CA . GLU B 1 172 ? -26.906 20.875 9.383 1 92.75 172 GLU B CA 1
ATOM 3442 C C . GLU B 1 172 ? -25.516 21.453 9.188 1 92.75 172 GLU B C 1
ATOM 3444 O O . GLU B 1 172 ? -25.094 21.688 8.055 1 92.75 172 GLU B O 1
ATOM 3449 N N . THR B 1 173 ? -24.906 21.688 10.328 1 94.69 173 THR B N 1
ATOM 3450 C CA . THR B 1 173 ? -23.562 22.234 10.281 1 94.69 173 THR B CA 1
ATOM 3451 C C . THR B 1 173 ? -22.609 21.25 9.57 1 94.69 173 THR B C 1
ATOM 3453 O O . THR B 1 173 ? -21.812 21.672 8.734 1 94.69 173 THR B O 1
ATOM 3456 N N . ILE B 1 174 ? -22.75 20.016 9.812 1 94.25 174 ILE B N 1
ATOM 3457 C CA . ILE B 1 174 ? -21.891 18.984 9.242 1 94.25 174 ILE B CA 1
ATOM 3458 C C . ILE B 1 174 ? -22.109 18.906 7.734 1 94.25 174 ILE B C 1
ATOM 3460 O O . ILE B 1 174 ? -21.156 19.016 6.957 1 94.25 174 ILE B O 1
ATOM 3464 N N . PHE B 1 175 ? -23.312 18.828 7.281 1 93.31 175 PHE B N 1
ATOM 3465 C CA . PHE B 1 175 ? -23.594 18.484 5.895 1 93.31 175 PHE B CA 1
ATOM 3466 C C . PHE B 1 175 ? -23.656 19.734 5.027 1 93.31 175 PHE B C 1
ATOM 3468 O O . PHE B 1 175 ? -23.375 19.672 3.826 1 93.31 175 PHE B O 1
ATOM 3475 N N . LYS B 1 176 ? -23.922 20.875 5.648 1 94.69 176 LYS B N 1
ATOM 3476 C CA . LYS B 1 176 ? -24.094 22.078 4.848 1 94.69 176 LYS B CA 1
ATOM 3477 C C . LYS B 1 176 ? -22.844 22.969 4.918 1 94.69 176 LYS B C 1
ATOM 3479 O O . LYS B 1 176 ? -22.641 23.828 4.062 1 94.69 176 LYS B O 1
ATOM 3484 N N . VAL B 1 177 ? -22.047 22.781 5.918 1 95.56 177 VAL B N 1
ATOM 3485 C CA . VAL B 1 177 ? -20.922 23.688 6.094 1 95.56 177 VAL B CA 1
ATOM 3486 C C . VAL B 1 177 ? -19.609 22.891 6.047 1 95.56 177 VAL B C 1
ATOM 3488 O O . VAL B 1 177 ? -18.781 23.109 5.164 1 95.56 177 VAL B O 1
ATOM 3491 N N . ILE B 1 178 ? -19.5 21.906 6.891 1 96 178 ILE B N 1
ATOM 3492 C CA . ILE B 1 178 ? -18.219 21.234 7.105 1 96 178 ILE B CA 1
ATOM 3493 C C . ILE B 1 178 ? -17.906 20.328 5.914 1 96 178 ILE B C 1
ATOM 3495 O O . ILE B 1 178 ? -16.797 20.391 5.359 1 96 178 ILE B O 1
ATOM 3499 N N . VAL B 1 179 ? -18.828 19.516 5.477 1 95.25 179 VAL B N 1
ATOM 3500 C CA . VAL B 1 179 ? -18.609 18.562 4.395 1 95.25 179 VAL B CA 1
ATOM 3501 C C . VAL B 1 179 ? -18.312 19.312 3.096 1 95.25 179 VAL B C 1
ATOM 3503 O O . VAL B 1 179 ? -17.344 19.016 2.4 1 95.25 179 VAL B O 1
ATOM 3506 N N . PRO B 1 180 ? -19.109 20.328 2.84 1 95.62 180 PRO B N 1
ATOM 3507 C CA . PRO B 1 180 ? -18.797 21.109 1.637 1 95.62 180 PRO B CA 1
ATOM 3508 C C . PRO B 1 180 ? -17.422 21.766 1.695 1 95.62 180 PRO B C 1
ATOM 3510 O O . PRO B 1 180 ? -16.75 21.875 0.673 1 95.62 180 PRO B O 1
ATOM 3513 N N . ALA B 1 181 ? -17.031 22.203 2.859 1 94.56 181 ALA B N 1
ATOM 3514 C CA . ALA B 1 181 ? -15.727 22.844 3.029 1 94.56 181 ALA B CA 1
ATOM 3515 C C . ALA B 1 181 ? -14.594 21.844 2.816 1 94.56 181 ALA B C 1
ATOM 3517 O O . ALA B 1 181 ? -13.5 22.219 2.4 1 94.56 181 ALA B O 1
ATOM 3518 N N . ALA B 1 182 ? -14.852 20.562 3.037 1 95.25 182 ALA B N 1
ATOM 3519 C CA . ALA B 1 182 ? -13.828 19.531 2.945 1 95.25 182 ALA B CA 1
ATOM 3520 C C . ALA B 1 182 ? -13.984 18.719 1.662 1 95.25 182 ALA B C 1
ATOM 3522 O O . ALA B 1 182 ? -13.266 17.734 1.447 1 95.25 182 ALA B O 1
ATOM 3523 N N . LYS B 1 183 ? -14.867 19.094 0.808 1 94.5 183 LYS B N 1
ATOM 3524 C CA . LYS B 1 183 ? -15.266 18.297 -0.344 1 94.5 183 LYS B CA 1
ATOM 3525 C C . LYS B 1 183 ? -14.078 18.016 -1.259 1 94.5 183 LYS B C 1
ATOM 3527 O O . LYS B 1 183 ? -13.914 16.891 -1.734 1 94.5 183 LYS B O 1
ATOM 3532 N N . THR B 1 184 ? -13.305 18.969 -1.512 1 93.31 184 THR B N 1
ATOM 3533 C CA . THR B 1 184 ? -12.164 18.812 -2.414 1 93.31 184 THR B CA 1
ATOM 3534 C C . THR B 1 184 ? -11.148 17.844 -1.835 1 93.31 184 THR B C 1
ATOM 3536 O O . THR B 1 184 ? -10.641 16.969 -2.547 1 93.31 184 THR B O 1
ATOM 3539 N N . ARG B 1 185 ? -10.914 17.969 -0.559 1 90.88 185 ARG B N 1
ATOM 3540 C CA . ARG B 1 185 ? -9.969 17.062 0.097 1 90.88 185 ARG B CA 1
ATOM 3541 C C . ARG B 1 185 ? -10.5 15.633 0.103 1 90.88 185 ARG B C 1
ATOM 3543 O O . ARG B 1 185 ? -9.75 14.688 -0.13 1 90.88 185 ARG B O 1
ATOM 3550 N N . ILE B 1 186 ? -11.711 15.531 0.318 1 93.94 186 ILE B N 1
ATOM 3551 C CA . ILE B 1 186 ? -12.344 14.211 0.346 1 93.94 186 ILE B CA 1
ATOM 3552 C C . ILE B 1 186 ? -12.297 13.586 -1.047 1 93.94 186 ILE B C 1
ATOM 3554 O O . ILE B 1 186 ? -11.898 12.43 -1.201 1 93.94 186 ILE B O 1
ATOM 3558 N N . THR B 1 187 ? -12.672 14.383 -2.059 1 94.06 187 THR B N 1
ATOM 3559 C CA . THR B 1 187 ? -12.68 13.891 -3.432 1 94.06 187 THR B CA 1
ATOM 3560 C C . THR B 1 187 ? -11.273 13.492 -3.873 1 94.06 187 THR B C 1
ATOM 3562 O O . THR B 1 187 ? -11.094 12.445 -4.504 1 94.06 187 THR B O 1
ATOM 3565 N N . THR B 1 188 ? -10.305 14.266 -3.533 1 90.12 188 THR B N 1
ATOM 3566 C CA . THR B 1 188 ? -8.914 13.969 -3.863 1 90.12 188 THR B CA 1
ATOM 3567 C C . THR B 1 188 ? -8.477 12.664 -3.219 1 90.12 188 THR B C 1
ATOM 3569 O O . THR B 1 188 ? -7.832 11.828 -3.863 1 90.12 188 THR B O 1
ATOM 3572 N N . SER B 1 189 ? -8.875 12.531 -2.041 1 85.88 189 SER B N 1
ATOM 3573 C CA . SER B 1 189 ? -8.5 11.328 -1.313 1 85.88 189 SER B CA 1
ATOM 3574 C C . SER B 1 189 ? -9.156 10.086 -1.922 1 85.88 189 SER B C 1
ATOM 3576 O O . SER B 1 189 ? -8.531 9.023 -1.996 1 85.88 189 SER B O 1
ATOM 3578 N N . VAL B 1 190 ? -10.328 10.188 -2.309 1 90.56 190 VAL B N 1
ATOM 3579 C CA . VAL B 1 190 ? -11.055 9.078 -2.922 1 90.56 190 VAL B CA 1
ATOM 3580 C C . VAL B 1 190 ? -10.398 8.711 -4.258 1 90.56 190 VAL B C 1
ATOM 3582 O O . VAL B 1 190 ? -10.25 7.535 -4.578 1 90.56 190 VAL B O 1
ATOM 3585 N N . LEU B 1 191 ? -10.023 9.727 -5.004 1 90.5 191 LEU B N 1
ATOM 3586 C CA . LEU B 1 191 ? -9.352 9.484 -6.281 1 90.5 191 LEU B CA 1
ATOM 3587 C C . LEU B 1 191 ? -8.023 8.781 -6.074 1 90.5 191 LEU B C 1
ATOM 3589 O O . LEU B 1 191 ? -7.73 7.785 -6.742 1 90.5 191 LEU B O 1
ATOM 3593 N N . ILE B 1 192 ? -7.316 9.25 -5.172 1 84.5 192 ILE B N 1
ATOM 3594 C CA . ILE B 1 192 ? -6.031 8.633 -4.875 1 84.5 192 ILE B CA 1
ATOM 3595 C C . ILE B 1 192 ? -6.246 7.199 -4.387 1 84.5 192 ILE B C 1
ATOM 3597 O O . ILE B 1 192 ? -5.543 6.281 -4.809 1 84.5 192 ILE B O 1
ATOM 3601 N N . GLY B 1 193 ? -7.23 7.051 -3.541 1 87.38 193 GLY B N 1
ATOM 3602 C CA . GLY B 1 193 ? -7.578 5.723 -3.064 1 87.38 193 GLY B CA 1
ATOM 3603 C C . GLY B 1 193 ? -7.988 4.773 -4.176 1 87.38 193 GLY B C 1
ATOM 3604 O O . GLY B 1 193 ? -7.625 3.598 -4.16 1 87.38 193 GLY B O 1
ATOM 3605 N N . SER B 1 194 ? -8.695 5.266 -5.148 1 91.31 194 SER B N 1
ATOM 3606 C CA . SER B 1 194 ? -9.109 4.465 -6.293 1 91.31 194 SER B CA 1
ATOM 3607 C C . SER B 1 194 ? -7.914 3.963 -7.086 1 91.31 194 SER B C 1
ATOM 3609 O O . SER B 1 194 ? -7.918 2.834 -7.586 1 91.31 194 SER B O 1
ATOM 3611 N N . GLY B 1 195 ? -6.969 4.824 -7.266 1 89.12 195 GLY B N 1
ATOM 3612 C CA . GLY B 1 195 ? -5.738 4.426 -7.93 1 89.12 195 GLY B CA 1
ATOM 3613 C C . GLY B 1 195 ? -5.023 3.289 -7.223 1 89.12 195 GLY B C 1
ATOM 3614 O O . GLY B 1 195 ? -4.473 2.398 -7.875 1 89.12 195 GLY B O 1
ATOM 3615 N N . LYS B 1 196 ? -5.102 3.297 -5.941 1 88.06 196 LYS B N 1
ATOM 3616 C CA . LYS B 1 196 ? -4.453 2.248 -5.164 1 88.06 196 LYS B CA 1
ATOM 3617 C C . LYS B 1 196 ? -5.215 0.93 -5.273 1 88.06 196 LYS B C 1
ATOM 3619 O O . LYS B 1 196 ? -4.605 -0.137 -5.379 1 88.06 196 LYS B O 1
ATOM 3624 N N . ILE B 1 197 ? -6.488 1.027 -5.273 1 92.62 197 ILE B N 1
ATOM 3625 C CA . ILE B 1 197 ? -7.348 -0.153 -5.289 1 92.62 197 ILE B CA 1
ATOM 3626 C C . ILE B 1 197 ? -7.168 -0.902 -6.609 1 92.62 197 ILE B C 1
ATOM 3628 O O . ILE B 1 197 ? -7.039 -2.129 -6.621 1 92.62 197 ILE B O 1
ATOM 3632 N N . ILE B 1 198 ? -7.156 -0.166 -7.66 1 93.38 198 ILE B N 1
ATOM 3633 C CA . ILE B 1 198 ? -7.066 -0.807 -8.969 1 93.38 198 ILE B CA 1
ATOM 3634 C C . ILE B 1 198 ? -5.715 -1.504 -9.109 1 93.38 198 ILE B C 1
ATOM 3636 O O . ILE B 1 198 ? -5.566 -2.428 -9.914 1 93.38 198 ILE B O 1
ATOM 3640 N N . GLY B 1 199 ? -4.746 -1.097 -8.336 1 93.12 199 GLY B N 1
ATOM 3641 C CA . GLY B 1 199 ? -3.404 -1.649 -8.406 1 93.12 199 GLY B CA 1
ATOM 3642 C C . GLY B 1 199 ? -3.182 -2.799 -7.441 1 93.12 199 GLY B C 1
ATOM 3643 O O . GLY B 1 199 ? -2.082 -3.354 -7.375 1 93.12 199 GLY B O 1
ATOM 3644 N N . GLU B 1 200 ? -4.207 -3.154 -6.672 1 92.75 200 GLU B N 1
ATOM 3645 C CA . GLU B 1 200 ? -4.059 -4.25 -5.719 1 92.75 200 GLU B CA 1
ATOM 3646 C C . GLU B 1 200 ? -4.035 -5.602 -6.43 1 92.75 200 GLU B C 1
ATOM 3648 O O . GLU B 1 200 ? -4.836 -5.848 -7.332 1 92.75 200 GLU B O 1
ATOM 3653 N N . THR B 1 201 ? -3.125 -6.496 -6.023 1 93.88 201 THR B N 1
ATOM 3654 C CA . THR B 1 201 ? -2.938 -7.789 -6.676 1 93.88 201 THR B CA 1
ATOM 3655 C C . THR B 1 201 ? -3.209 -8.93 -5.699 1 93.88 201 THR B C 1
ATOM 3657 O O . THR B 1 201 ? -4.082 -9.766 -5.941 1 93.88 201 THR B O 1
ATOM 3660 N N . ALA B 1 202 ? -2.602 -8.883 -4.559 1 92.75 202 ALA B N 1
ATOM 3661 C CA . ALA B 1 202 ? -2.525 -10.008 -3.637 1 92.75 202 ALA B CA 1
ATOM 3662 C C . ALA B 1 202 ? -3.914 -10.414 -3.148 1 92.75 202 ALA B C 1
ATOM 3664 O O . ALA B 1 202 ? -4.273 -11.594 -3.197 1 92.75 202 ALA B O 1
ATOM 3665 N N . PRO B 1 203 ? -4.73 -9.461 -2.746 1 94.62 203 PRO B N 1
ATOM 3666 C CA . PRO B 1 203 ? -6.051 -9.891 -2.279 1 94.62 203 PRO B CA 1
ATOM 3667 C C . PRO B 1 203 ? -6.891 -10.531 -3.383 1 94.62 203 PRO B C 1
ATOM 3669 O O . PRO B 1 203 ? -7.637 -11.477 -3.129 1 94.62 203 PRO B O 1
ATOM 3672 N N . ILE B 1 204 ? -6.711 -10.039 -4.555 1 94.19 204 ILE B N 1
ATOM 3673 C CA . ILE B 1 204 ? -7.535 -10.492 -5.668 1 94.19 204 ILE B CA 1
ATOM 3674 C C . ILE B 1 204 ? -7.074 -11.875 -6.117 1 94.19 204 ILE B C 1
ATOM 3676 O O . ILE B 1 204 ? -7.895 -12.711 -6.504 1 94.19 204 ILE B O 1
ATOM 3680 N N . LEU B 1 205 ? -5.84 -12.125 -6.051 1 93.19 205 LEU B N 1
ATOM 3681 C CA . LEU B 1 205 ? -5.301 -13.422 -6.422 1 93.19 205 LEU B CA 1
ATOM 3682 C C . LEU B 1 205 ? -5.969 -14.539 -5.625 1 93.19 205 LEU B C 1
ATOM 3684 O O . LEU B 1 205 ? -6.195 -15.633 -6.148 1 93.19 205 LEU B O 1
ATOM 3688 N N . LEU B 1 206 ? -6.352 -14.219 -4.438 1 93.31 206 LEU B N 1
ATOM 3689 C CA . LEU B 1 206 ? -6.852 -15.266 -3.547 1 93.31 206 LEU B CA 1
ATOM 3690 C C . LEU B 1 206 ? -8.375 -15.297 -3.549 1 93.31 206 LEU B C 1
ATOM 3692 O O . LEU B 1 206 ? -8.984 -16.281 -3.127 1 93.31 206 LEU B O 1
ATOM 3696 N N . THR B 1 207 ? -8.969 -14.219 -4.082 1 94.75 207 THR B N 1
ATOM 3697 C CA . THR B 1 207 ? -10.398 -14.141 -3.807 1 94.75 207 THR B CA 1
ATOM 3698 C C . THR B 1 207 ? -11.195 -13.961 -5.098 1 94.75 207 THR B C 1
ATOM 3700 O O . THR B 1 207 ? -12.391 -14.242 -5.145 1 94.75 207 THR B O 1
ATOM 3703 N N . GLY B 1 208 ? -10.547 -13.422 -6.098 1 90 208 GLY B N 1
ATOM 3704 C CA . GLY B 1 208 ? -11.383 -13.031 -7.219 1 90 208 GLY B CA 1
ATOM 3705 C C . GLY B 1 208 ? -10.82 -13.453 -8.562 1 90 208 GLY B C 1
ATOM 3706 O O . GLY B 1 208 ? -11.5 -13.367 -9.586 1 90 208 GLY B O 1
ATOM 3707 N N . ALA B 1 209 ? -9.742 -13.977 -8.594 1 82.56 209 ALA B N 1
ATOM 3708 C CA . ALA B 1 209 ? -9.016 -13.977 -9.867 1 82.56 209 ALA B CA 1
ATOM 3709 C C . ALA B 1 209 ? -9.219 -15.289 -10.617 1 82.56 209 ALA B C 1
ATOM 3711 O O . ALA B 1 209 ? -9.344 -16.344 -10 1 82.56 209 ALA B O 1
ATOM 3712 N N . VAL B 1 210 ? -9.406 -15.125 -11.867 1 81.44 210 VAL B N 1
ATOM 3713 C CA . VAL B 1 210 ? -9.172 -16.188 -12.844 1 81.44 210 VAL B CA 1
ATOM 3714 C C . VAL B 1 210 ? -8.039 -15.781 -13.781 1 81.44 210 VAL B C 1
ATOM 3716 O O . VAL B 1 210 ? -7.887 -14.602 -14.117 1 81.44 210 VAL B O 1
ATOM 3719 N N . PHE B 1 211 ? -7.289 -16.688 -14.164 1 75.25 211 PHE B N 1
ATOM 3720 C CA . PHE B 1 211 ? -6.023 -16.359 -14.812 1 75.25 211 PHE B CA 1
ATOM 3721 C C . PHE B 1 211 ? -6.16 -16.406 -16.328 1 75.25 211 PHE B C 1
ATOM 3723 O O . PHE B 1 211 ? -5.352 -15.82 -17.047 1 75.25 211 PHE B O 1
ATOM 3730 N N . TYR B 1 212 ? -7.07 -17.016 -16.844 1 75.06 212 TYR B N 1
ATOM 3731 C CA . TYR B 1 212 ? -7.305 -17.094 -18.281 1 75.06 212 TYR B CA 1
ATOM 3732 C C . TYR B 1 212 ? -8.797 -17.125 -18.578 1 75.06 212 TYR B C 1
ATOM 3734 O O . TYR B 1 212 ? -9.492 -18.062 -18.188 1 75.06 212 TYR B O 1
ATOM 3742 N N . SER B 1 213 ? -9.273 -16.031 -19.109 1 75.75 213 SER B N 1
ATOM 3743 C CA . SER B 1 213 ? -10.703 -16 -19.422 1 75.75 213 SER B CA 1
ATOM 3744 C C . SER B 1 213 ? -10.945 -15.531 -20.859 1 75.75 213 SER B C 1
ATOM 3746 O O . SER B 1 213 ? -10.484 -14.461 -21.25 1 75.75 213 SER B O 1
ATOM 3748 N N . THR B 1 214 ? -11.625 -16.344 -21.609 1 74.69 214 THR B N 1
ATOM 3749 C CA . THR B 1 214 ? -11.977 -15.992 -22.984 1 74.69 214 THR B CA 1
ATOM 3750 C C . THR B 1 214 ? -13.422 -15.516 -23.062 1 74.69 214 THR B C 1
ATOM 3752 O O . THR B 1 214 ? -13.984 -15.422 -24.156 1 74.69 214 THR B O 1
ATOM 3755 N N . ARG B 1 215 ? -14.008 -15.367 -21.891 1 76.25 215 ARG B N 1
ATOM 3756 C CA . ARG B 1 215 ? -15.375 -14.859 -21.844 1 76.25 215 ARG B CA 1
ATOM 3757 C C . ARG B 1 215 ? -15.531 -13.859 -20.703 1 76.25 215 ARG B C 1
ATOM 3759 O O . ARG B 1 215 ? -14.734 -13.836 -19.766 1 76.25 215 ARG B O 1
ATOM 3766 N N . LEU B 1 216 ? -16.484 -12.992 -20.906 1 81.38 216 LEU B N 1
ATOM 3767 C CA . LEU B 1 216 ? -16.828 -12.07 -19.828 1 81.38 216 LEU B CA 1
ATOM 3768 C C . LEU B 1 216 ? -17.641 -12.773 -18.75 1 81.38 216 LEU B C 1
ATOM 3770 O O . LEU B 1 216 ? -18.391 -13.703 -19.047 1 81.38 216 LEU B O 1
ATOM 3774 N N . PRO B 1 217 ? -17.438 -12.305 -17.516 1 80.94 217 PRO B N 1
ATOM 3775 C CA . PRO B 1 217 ? -18.25 -12.906 -16.453 1 80.94 217 PRO B CA 1
ATOM 3776 C C . PRO B 1 217 ? -19.75 -12.648 -16.641 1 80.94 217 PRO B C 1
ATOM 3778 O O . PRO B 1 217 ? -20.141 -11.562 -17.062 1 80.94 217 PRO B O 1
ATOM 3781 N N . HIS B 1 218 ? -20.438 -13.648 -16.422 1 82.25 218 HIS B N 1
ATOM 3782 C CA . HIS B 1 218 ? -21.875 -13.555 -16.609 1 82.25 218 HIS B CA 1
ATOM 3783 C C . HIS B 1 218 ? -22.578 -13.164 -15.305 1 82.25 218 HIS B C 1
ATOM 3785 O O . HIS B 1 218 ? -23.75 -12.82 -15.305 1 82.25 218 HIS B O 1
ATOM 3791 N N . SER B 1 219 ? -21.859 -13.328 -14.273 1 86.25 219 SER B N 1
ATOM 3792 C CA . SER B 1 219 ? -22.422 -13 -12.969 1 86.25 219 SER B CA 1
ATOM 3793 C C . SER B 1 219 ? -21.359 -12.516 -12 1 86.25 219 SER B C 1
ATOM 3795 O O . SER B 1 219 ? -20.156 -12.75 -12.211 1 86.25 219 SER B O 1
ATOM 3797 N N . LEU B 1 220 ? -21.812 -11.906 -10.969 1 90.5 220 LEU B N 1
ATOM 3798 C CA . LEU B 1 220 ? -20.906 -11.414 -9.93 1 90.5 220 LEU B CA 1
ATOM 3799 C C . LEU B 1 220 ? -20.344 -12.57 -9.117 1 90.5 220 LEU B C 1
ATOM 3801 O O . LEU B 1 220 ? -19.391 -12.391 -8.352 1 90.5 220 LEU B O 1
ATOM 3805 N N . LYS B 1 221 ? -20.828 -13.734 -9.383 1 90.75 221 LYS B N 1
ATOM 3806 C CA . LYS B 1 221 ? -20.406 -14.906 -8.625 1 90.75 221 LYS B CA 1
ATOM 3807 C C . LYS B 1 221 ? -19.312 -15.664 -9.367 1 90.75 221 LYS B C 1
ATOM 3809 O O . LYS B 1 221 ? -18.891 -16.75 -8.945 1 90.75 221 LYS B O 1
ATOM 3814 N N . GLU B 1 222 ? -18.859 -15.109 -10.453 1 92.12 222 GLU B N 1
ATOM 3815 C CA . GLU B 1 222 ? -17.781 -15.695 -11.234 1 92.12 222 GLU B CA 1
ATOM 3816 C C . GLU B 1 222 ? -16.469 -14.938 -11.023 1 92.12 222 GLU B C 1
ATOM 3818 O O . GLU B 1 222 ? -16.469 -13.758 -10.688 1 92.12 222 GLU B O 1
ATOM 3823 N N . PRO B 1 223 ? -15.383 -15.703 -11.156 1 92.44 223 PRO B N 1
ATOM 3824 C CA . PRO B 1 223 ? -14.078 -15.031 -11.086 1 92.44 223 PRO B CA 1
ATOM 3825 C C . PRO B 1 223 ? -13.82 -14.133 -12.297 1 92.44 223 PRO B C 1
ATOM 3827 O O . PRO B 1 223 ? -14.562 -14.18 -13.281 1 92.44 223 PRO B O 1
ATOM 3830 N N . VAL B 1 224 ? -12.859 -13.305 -12.172 1 90.38 224 VAL B N 1
ATOM 3831 C CA . VAL B 1 224 ? -12.602 -12.336 -13.234 1 90.38 224 VAL B CA 1
ATOM 3832 C C . VAL B 1 224 ? -11.094 -12.141 -13.391 1 90.38 224 VAL B C 1
ATOM 3834 O O . VAL B 1 224 ? -10.328 -12.383 -12.461 1 90.38 224 VAL B O 1
ATOM 3837 N N . MET B 1 225 ? -10.734 -11.773 -14.586 1 92.31 225 MET B N 1
ATOM 3838 C CA . MET B 1 225 ? -9.367 -11.352 -14.859 1 92.31 225 MET B CA 1
ATOM 3839 C C . MET B 1 225 ? -9.188 -9.867 -14.586 1 92.31 225 MET B C 1
ATOM 3841 O O . MET B 1 225 ? -10.055 -9.062 -14.938 1 92.31 225 MET B O 1
ATOM 3845 N N . THR B 1 226 ? -8.125 -9.539 -13.898 1 94.75 226 THR B N 1
ATOM 3846 C CA . THR B 1 226 ? -7.793 -8.133 -13.688 1 94.75 226 THR B CA 1
ATOM 3847 C C . THR B 1 226 ? -6.445 -7.797 -14.32 1 94.75 226 THR B C 1
ATOM 3849 O O . THR B 1 226 ? -5.672 -8.695 -14.656 1 94.75 226 THR B O 1
ATOM 3852 N N . LEU B 1 227 ? -6.211 -6.52 -14.477 1 96.19 227 LEU B N 1
ATOM 3853 C CA . LEU B 1 227 ? -4.957 -6.07 -15.078 1 96.19 227 LEU B CA 1
ATOM 3854 C C . LEU B 1 227 ? -3.764 -6.566 -14.266 1 96.19 227 LEU B C 1
ATOM 3856 O O . LEU B 1 227 ? -2.775 -7.035 -14.836 1 96.19 227 LEU B O 1
ATOM 3860 N N . THR B 1 228 ? -3.867 -6.504 -12.953 1 95.38 228 THR B N 1
ATOM 3861 C CA . THR B 1 228 ? -2.744 -6.852 -12.094 1 95.38 228 THR B CA 1
ATOM 3862 C C . THR B 1 228 ? -2.527 -8.359 -12.07 1 95.38 228 THR B C 1
ATOM 3864 O O . THR B 1 228 ? -1.39 -8.828 -12.148 1 95.38 228 THR B O 1
ATOM 3867 N N . THR B 1 229 ? -3.611 -9.133 -12 1 92.69 229 THR B N 1
ATOM 3868 C CA . THR B 1 229 ? -3.461 -10.586 -11.992 1 92.69 229 THR B CA 1
ATOM 3869 C C . THR B 1 229 ? -3.039 -11.086 -13.367 1 92.69 229 THR B C 1
ATOM 3871 O O . THR B 1 229 ? -2.334 -12.094 -13.477 1 92.69 229 THR B O 1
ATOM 3874 N N . HIS B 1 230 ? -3.463 -10.375 -14.406 1 93.56 230 HIS B N 1
ATOM 3875 C CA . HIS B 1 230 ? -3.02 -10.664 -15.766 1 93.56 230 HIS B CA 1
ATOM 3876 C C . HIS B 1 230 ? -1.508 -10.508 -15.898 1 93.56 230 HIS B C 1
ATOM 3878 O O . HIS B 1 230 ? -0.834 -11.375 -16.453 1 93.56 230 HIS B O 1
ATOM 3884 N N . ILE B 1 231 ? -0.984 -9.445 -15.406 1 94.25 231 ILE B N 1
ATOM 3885 C CA . ILE B 1 231 ? 0.452 -9.188 -15.43 1 94.25 231 ILE B CA 1
ATOM 3886 C C . ILE B 1 231 ? 1.184 -10.281 -14.656 1 94.25 231 ILE B C 1
ATOM 3888 O O . ILE B 1 231 ? 2.178 -10.828 -15.141 1 94.25 231 ILE B O 1
ATOM 3892 N N . TYR B 1 232 ? 0.685 -10.602 -13.57 1 92.19 232 TYR B N 1
ATOM 3893 C CA . TYR B 1 232 ? 1.291 -11.617 -12.727 1 92.19 232 TYR B CA 1
ATOM 3894 C C . TYR B 1 232 ? 1.341 -12.969 -13.438 1 92.19 232 TYR B C 1
ATOM 3896 O O . TYR B 1 232 ? 2.398 -13.594 -13.516 1 92.19 232 TYR B O 1
ATOM 3904 N N . ASN B 1 233 ? 0.223 -13.344 -13.906 1 90.69 233 ASN B N 1
ATOM 3905 C CA . ASN B 1 233 ? 0.107 -14.664 -14.516 1 90.69 233 ASN B CA 1
ATOM 3906 C C . ASN B 1 233 ? 1.041 -14.812 -15.711 1 90.69 233 ASN B C 1
ATOM 3908 O O . ASN B 1 233 ? 1.732 -15.82 -15.844 1 90.69 233 ASN B O 1
ATOM 3912 N N . ILE B 1 234 ? 1.036 -13.836 -16.547 1 91.62 234 ILE B N 1
ATOM 3913 C CA . ILE B 1 234 ? 1.879 -13.906 -17.734 1 91.62 234 ILE B CA 1
ATOM 3914 C C . ILE B 1 234 ? 3.35 -13.922 -17.328 1 91.62 234 ILE B C 1
ATOM 3916 O O . ILE B 1 234 ? 4.137 -14.727 -17.844 1 91.62 234 ILE B O 1
ATOM 3920 N N . SER B 1 235 ? 3.729 -13.117 -16.391 1 89.5 235 SER B N 1
ATOM 3921 C CA . SER B 1 235 ? 5.121 -12.984 -15.969 1 89.5 235 SER B CA 1
ATOM 3922 C C . SER B 1 235 ? 5.621 -14.258 -15.305 1 89.5 235 SER B C 1
ATOM 3924 O O . SER B 1 235 ? 6.805 -14.594 -15.414 1 89.5 235 SER B O 1
ATOM 3926 N N . MET B 1 236 ? 4.723 -14.969 -14.703 1 83.88 236 MET B N 1
ATOM 3927 C CA . MET B 1 236 ? 5.133 -16.141 -13.93 1 83.88 236 MET B CA 1
ATOM 3928 C C . MET B 1 236 ? 4.98 -17.422 -14.75 1 83.88 236 MET B C 1
ATOM 3930 O O . MET B 1 236 ? 5.762 -18.359 -14.586 1 83.88 236 MET B O 1
ATOM 3934 N N . ALA B 1 237 ? 4.004 -17.453 -15.562 1 80.06 237 ALA B N 1
ATOM 3935 C CA . ALA B 1 237 ? 3.596 -18.75 -16.062 1 80.06 237 ALA B CA 1
ATOM 3936 C C . ALA B 1 237 ? 3.854 -18.859 -17.562 1 80.06 237 ALA B C 1
ATOM 3938 O O . ALA B 1 237 ? 3.91 -19.969 -18.109 1 80.06 237 ALA B O 1
ATOM 3939 N N . TYR B 1 238 ? 3.969 -17.672 -18.172 1 80.19 238 TYR B N 1
ATOM 3940 C CA . TYR B 1 238 ? 4.012 -17.766 -19.625 1 80.19 238 TYR B CA 1
ATOM 3941 C C . TYR B 1 238 ? 5.41 -17.453 -20.141 1 80.19 238 TYR B C 1
ATOM 3943 O O . TYR B 1 238 ? 6.203 -16.797 -19.469 1 80.19 238 TYR B O 1
ATOM 3951 N N . GLY B 1 239 ? 5.672 -17.969 -21.281 1 80.19 239 GLY B N 1
ATOM 3952 C CA . GLY B 1 239 ? 6.992 -17.875 -21.875 1 80.19 239 GLY B CA 1
ATOM 3953 C C . GLY B 1 239 ? 7.293 -16.5 -22.453 1 80.19 239 GLY B C 1
ATOM 3954 O O . GLY B 1 239 ? 6.473 -15.578 -22.344 1 80.19 239 GLY B O 1
ATOM 3955 N N . GLU B 1 240 ? 8.414 -16.391 -23.016 1 84.88 240 GLU B N 1
ATOM 3956 C CA . GLU B 1 240 ? 8.953 -15.141 -23.531 1 84.88 240 GLU B CA 1
ATOM 3957 C C . GLU B 1 240 ? 8.016 -14.523 -24.562 1 84.88 240 GLU B C 1
ATOM 3959 O O . GLU B 1 240 ? 7.887 -13.297 -24.656 1 84.88 240 GLU B O 1
ATOM 3964 N N . ASN B 1 241 ? 7.289 -15.359 -25.281 1 89.5 241 ASN B N 1
ATOM 3965 C CA . ASN B 1 241 ? 6.445 -14.883 -26.359 1 89.5 241 ASN B CA 1
ATOM 3966 C C . ASN B 1 241 ? 5.219 -14.141 -25.844 1 89.5 241 ASN B C 1
ATOM 3968 O O . ASN B 1 241 ? 4.559 -13.414 -26.594 1 89.5 241 ASN B O 1
ATOM 3972 N N . ALA B 1 242 ? 4.938 -14.367 -24.578 1 91.81 242 ALA B N 1
ATOM 3973 C CA . ALA B 1 242 ? 3.746 -13.742 -24.016 1 91.81 242 ALA B CA 1
ATOM 3974 C C . ALA B 1 242 ? 4.105 -12.492 -23.234 1 91.81 242 ALA B C 1
ATOM 3976 O O . ALA B 1 242 ? 3.227 -11.719 -22.844 1 91.81 242 ALA B O 1
ATOM 3977 N N . GLN B 1 243 ? 5.387 -12.219 -23.125 1 92.25 243 GLN B N 1
ATOM 3978 C CA . GLN B 1 243 ? 5.844 -11.18 -22.203 1 92.25 243 GLN B CA 1
ATOM 3979 C C . GLN B 1 243 ? 5.449 -9.797 -22.703 1 92.25 243 GLN B C 1
ATOM 3981 O O . GLN B 1 243 ? 5.234 -8.883 -21.906 1 92.25 243 GLN B O 1
ATOM 3986 N N . TRP B 1 244 ? 5.316 -9.672 -23.984 1 93.06 244 TRP B N 1
ATOM 3987 C CA . TRP B 1 244 ? 4.918 -8.375 -24.531 1 93.06 244 TRP B CA 1
ATOM 3988 C C . TRP B 1 244 ? 3.553 -7.961 -24 1 93.06 244 TRP B C 1
ATOM 3990 O O . TRP B 1 244 ? 3.309 -6.773 -23.766 1 93.06 244 TRP B O 1
ATOM 4000 N N . MET B 1 245 ? 2.695 -8.898 -23.828 1 94.31 245 MET B N 1
ATOM 4001 C CA . MET B 1 245 ? 1.342 -8.609 -23.359 1 94.31 245 MET B CA 1
ATOM 4002 C C . MET B 1 245 ? 1.36 -8.117 -21.906 1 94.31 245 MET B C 1
ATOM 4004 O O . MET B 1 245 ? 0.621 -7.199 -21.562 1 94.31 245 MET B O 1
ATOM 4008 N N . ALA B 1 246 ? 2.191 -8.734 -21.078 1 94.44 246 ALA B N 1
ATOM 4009 C CA . ALA B 1 246 ? 2.342 -8.297 -19.703 1 94.44 246 ALA B CA 1
ATOM 4010 C C . ALA B 1 246 ? 2.922 -6.887 -19.625 1 94.44 246 ALA B C 1
ATOM 4012 O O . ALA B 1 246 ? 2.443 -6.047 -18.859 1 94.44 246 ALA B O 1
ATOM 4013 N N . LYS B 1 247 ? 3.904 -6.621 -20.453 1 95 247 LYS B N 1
ATOM 4014 C CA . LYS B 1 247 ? 4.543 -5.309 -20.5 1 95 247 LYS B CA 1
ATOM 4015 C C . LYS B 1 247 ? 3.572 -4.238 -20.984 1 95 247 LYS B C 1
ATOM 4017 O O . LYS B 1 247 ? 3.539 -3.131 -20.453 1 95 247 LYS B O 1
ATOM 4022 N N . SER B 1 248 ? 2.828 -4.578 -21.938 1 97.19 248 SER B N 1
ATOM 4023 C CA . SER B 1 248 ? 1.849 -3.635 -22.469 1 97.19 248 SER B CA 1
ATOM 4024 C C . SER B 1 248 ? 0.728 -3.3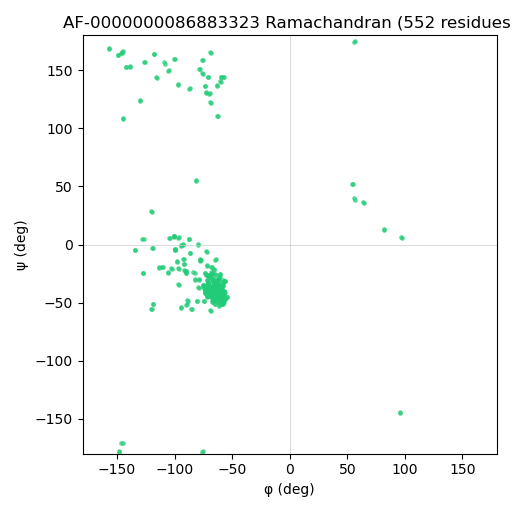79 -21.453 1 97.19 248 SER B C 1
ATOM 4026 O O . SER B 1 248 ? 0.261 -2.248 -21.312 1 97.19 248 SER B O 1
ATOM 4028 N N . THR B 1 249 ? 0.281 -4.426 -20.844 1 96.56 249 THR B N 1
ATOM 4029 C CA . THR B 1 249 ? -0.737 -4.281 -19.797 1 96.56 249 THR B CA 1
ATOM 4030 C C . THR B 1 249 ? -0.239 -3.381 -18.672 1 96.56 249 THR B C 1
ATOM 4032 O O . THR B 1 249 ? -0.967 -2.504 -18.203 1 96.56 249 THR B O 1
ATOM 4035 N N . ALA B 1 250 ? 1.009 -3.59 -18.266 1 96.56 250 ALA B N 1
ATOM 4036 C CA . ALA B 1 250 ? 1.614 -2.775 -17.219 1 96.56 250 ALA B CA 1
ATOM 4037 C C . ALA B 1 250 ? 1.712 -1.313 -17.641 1 96.56 250 ALA B C 1
ATOM 4039 O O . ALA B 1 250 ? 1.478 -0.408 -16.844 1 96.56 250 ALA B O 1
ATOM 4040 N N . SER B 1 251 ? 2.064 -1.135 -18.859 1 96.56 251 SER B N 1
ATOM 4041 C CA . SER B 1 251 ? 2.131 0.215 -19.406 1 96.56 251 SER B CA 1
ATOM 4042 C C . SER B 1 251 ? 0.772 0.905 -19.344 1 96.56 251 SER B C 1
ATOM 4044 O O . SER B 1 251 ? 0.677 2.062 -18.922 1 96.56 251 SER B O 1
ATOM 4046 N N . PHE B 1 252 ? -0.193 0.188 -19.734 1 96.56 252 PHE B N 1
ATOM 4047 C CA . PHE B 1 252 ? -1.548 0.726 -19.672 1 96.56 252 PHE B CA 1
ATOM 4048 C C . PHE B 1 252 ? -1.943 1.06 -18.25 1 96.56 252 PHE B C 1
ATOM 4050 O O . PHE B 1 252 ? -2.467 2.143 -17.969 1 96.56 252 PHE B O 1
ATOM 4057 N N . LEU B 1 253 ? -1.734 0.159 -17.375 1 95.06 253 LEU B N 1
ATOM 4058 C CA . LEU B 1 253 ? -2.062 0.354 -15.961 1 95.06 253 LEU B CA 1
ATOM 4059 C C . LEU B 1 253 ? -1.356 1.586 -15.406 1 95.06 253 LEU B C 1
ATOM 4061 O O . LEU B 1 253 ? -1.97 2.396 -14.703 1 95.06 253 LEU B O 1
ATOM 4065 N N . MET B 1 254 ? -0.082 1.688 -15.703 1 93.44 254 MET B N 1
ATOM 4066 C CA . MET B 1 254 ? 0.706 2.822 -15.227 1 93.44 254 MET B CA 1
ATOM 4067 C C . MET B 1 254 ? 0.147 4.137 -15.766 1 93.44 254 MET B C 1
ATOM 4069 O O . MET B 1 254 ? 0.014 5.109 -15.016 1 93.44 254 MET B O 1
ATOM 4073 N N . LEU B 1 255 ? -0.137 4.195 -17 1 93.56 255 LEU B N 1
ATOM 4074 C CA . LEU B 1 255 ? -0.695 5.398 -17.609 1 93.56 255 LEU B CA 1
ATOM 4075 C C . LEU B 1 255 ? -2.051 5.738 -17 1 93.56 255 LEU B C 1
ATOM 4077 O O . LEU B 1 255 ? -2.363 6.91 -16.781 1 93.56 255 LEU B O 1
ATOM 4081 N N . PHE B 1 256 ? -2.814 4.719 -16.781 1 93 256 PHE B N 1
ATOM 4082 C CA . PHE B 1 256 ? -4.125 4.922 -16.172 1 93 256 PHE B CA 1
ATOM 4083 C C . PHE B 1 256 ? -3.982 5.527 -14.773 1 93 256 PHE B C 1
ATOM 4085 O O . PHE B 1 256 ? -4.707 6.461 -14.422 1 93 256 PHE B O 1
ATOM 4092 N N . ILE B 1 257 ? -3.104 5.035 -14.023 1 90.56 257 ILE B N 1
ATOM 4093 C CA . ILE B 1 257 ? -2.887 5.531 -12.672 1 90.56 257 ILE B CA 1
ATOM 4094 C C . ILE B 1 257 ? -2.365 6.965 -12.719 1 90.56 257 ILE B C 1
ATOM 4096 O O . ILE B 1 257 ? -2.766 7.805 -11.906 1 90.56 257 ILE B O 1
ATOM 4100 N N . LEU B 1 258 ? -1.422 7.203 -13.617 1 89.56 258 LEU B N 1
ATOM 4101 C CA . LEU B 1 258 ? -0.905 8.562 -13.773 1 89.56 258 LEU B CA 1
ATOM 4102 C C . LEU B 1 258 ? -2.025 9.531 -14.133 1 89.56 258 LEU B C 1
ATOM 4104 O O . LEU B 1 258 ? -2.012 10.688 -13.703 1 89.56 258 LEU B O 1
ATOM 4108 N N . LEU B 1 259 ? -2.953 9.055 -14.891 1 92.06 259 LEU B N 1
ATOM 4109 C CA . LEU B 1 259 ? -4.102 9.883 -15.242 1 92.06 259 LEU B CA 1
ATOM 4110 C C . LEU B 1 259 ? -4.953 10.188 -14.023 1 92.06 259 LEU B C 1
ATOM 4112 O O . LEU B 1 259 ? -5.328 11.344 -13.789 1 92.06 259 LEU B O 1
ATOM 4116 N N . ILE B 1 260 ? -5.27 9.203 -13.234 1 90.44 260 ILE B N 1
ATOM 4117 C CA . ILE B 1 260 ? -6.082 9.375 -12.039 1 90.44 260 ILE B CA 1
ATOM 4118 C C . ILE B 1 260 ? -5.375 10.32 -11.07 1 90.44 260 ILE B C 1
ATOM 4120 O O . ILE B 1 260 ? -5.992 11.234 -10.523 1 90.44 260 ILE B O 1
ATOM 4124 N N . TYR B 1 261 ? -4.121 10.086 -10.883 1 86.62 261 TYR B N 1
ATOM 4125 C CA . TYR B 1 261 ? -3.357 10.914 -9.953 1 86.62 261 TYR B CA 1
ATOM 4126 C C . TYR B 1 261 ? -3.207 12.336 -10.484 1 86.62 261 TYR B C 1
ATOM 4128 O O . TYR B 1 261 ? -3.223 13.297 -9.711 1 86.62 261 TYR B O 1
ATOM 4136 N N . GLY B 1 262 ? -3.055 12.469 -11.812 1 88 262 GLY B N 1
ATOM 4137 C CA . GLY B 1 262 ? -3.041 13.797 -12.414 1 88 262 GLY B CA 1
ATOM 4138 C C . GLY B 1 262 ? -4.32 14.578 -12.172 1 88 262 GLY B C 1
ATOM 4139 O O . GLY B 1 262 ? -4.277 15.766 -11.852 1 88 262 GLY B O 1
ATOM 4140 N N . ILE B 1 263 ? -5.41 13.961 -12.258 1 91 263 ILE B N 1
ATOM 4141 C CA . ILE B 1 263 ? -6.703 14.578 -12 1 91 263 ILE B CA 1
ATOM 4142 C C . ILE B 1 263 ? -6.812 14.961 -10.523 1 91 263 ILE B C 1
ATOM 4144 O O . ILE B 1 263 ? -7.23 16.078 -10.195 1 91 263 ILE B O 1
ATOM 4148 N N . ALA B 1 264 ? -6.41 14.039 -9.695 1 86.62 264 ALA B N 1
ATOM 4149 C CA . ALA B 1 264 ? -6.469 14.281 -8.258 1 86.62 264 ALA B CA 1
ATOM 4150 C C . ALA B 1 264 ? -5.609 15.477 -7.867 1 86.62 264 ALA B C 1
ATOM 4152 O O . ALA B 1 264 ? -6.047 16.344 -7.102 1 86.62 264 ALA B O 1
ATOM 4153 N N . PHE B 1 265 ? -4.449 15.578 -8.43 1 82.44 265 PHE B N 1
ATOM 4154 C CA . PHE B 1 265 ? -3.523 16.656 -8.094 1 82.44 265 PHE B CA 1
ATOM 4155 C C . PHE B 1 265 ? -4.02 17.984 -8.648 1 82.44 265 PHE B C 1
ATOM 4157 O O . PHE B 1 265 ? -3.848 19.031 -8.016 1 82.44 265 PHE B O 1
ATOM 4164 N N . ASN B 1 266 ? -4.582 17.953 -9.805 1 87.75 266 ASN B N 1
ATOM 4165 C CA . ASN B 1 266 ? -5.141 19.172 -10.383 1 87.75 266 ASN B CA 1
ATOM 4166 C C . ASN B 1 266 ? -6.312 19.703 -9.555 1 87.75 266 ASN B C 1
ATOM 4168 O O . ASN B 1 266 ? -6.488 20.906 -9.422 1 87.75 266 ASN B O 1
ATOM 4172 N N . LEU B 1 267 ? -7.035 18.812 -9.039 1 87 267 LEU B N 1
ATOM 4173 C CA . LEU B 1 267 ? -8.141 19.203 -8.172 1 87 267 LEU B CA 1
ATOM 4174 C C . LEU B 1 267 ? -7.625 19.844 -6.891 1 87 267 LEU B C 1
ATOM 4176 O O . LEU B 1 267 ? -8.203 20.828 -6.41 1 87 267 LEU B O 1
ATOM 4180 N N . ARG B 1 268 ? -6.605 19.328 -6.406 1 79.75 268 ARG B N 1
ATOM 4181 C CA . ARG B 1 268 ? -6.016 19.844 -5.176 1 79.75 268 ARG B CA 1
ATOM 4182 C C . ARG B 1 268 ? -5.406 21.234 -5.395 1 79.75 268 ARG B C 1
ATOM 4184 O O . ARG B 1 268 ? -5.512 22.094 -4.531 1 79.75 268 ARG B O 1
ATOM 4191 N N . ARG B 1 269 ? -4.77 21.453 -6.445 1 78.94 269 ARG B N 1
ATOM 4192 C CA . ARG B 1 269 ? -4.121 22.719 -6.766 1 78.94 269 ARG B CA 1
ATOM 4193 C C . ARG B 1 269 ? -5.152 23.844 -6.918 1 78.94 269 ARG B C 1
ATOM 4195 O O . ARG B 1 269 ? -4.926 24.969 -6.469 1 78.94 269 ARG B O 1
ATOM 4202 N N . LYS B 1 270 ? -6.129 23.484 -7.539 1 75.81 270 LYS B N 1
ATOM 4203 C CA . LYS B 1 270 ? -7.164 24.5 -7.738 1 75.81 270 LYS B CA 1
ATOM 4204 C C . LYS B 1 270 ? -7.707 25 -6.402 1 75.81 270 LYS B C 1
ATOM 4206 O O . LYS B 1 270 ? -8.07 26.172 -6.273 1 75.81 270 LYS B O 1
ATOM 4211 N N . MET B 1 271 ? -7.602 24.219 -5.461 1 68 271 MET B N 1
ATOM 4212 C CA . MET B 1 271 ? -8.078 24.594 -4.133 1 68 271 MET B CA 1
ATOM 4213 C C . MET B 1 271 ? -7.062 25.484 -3.42 1 68 271 MET B C 1
ATOM 4215 O O . MET B 1 271 ? -7.43 26.453 -2.76 1 68 271 MET B O 1
ATOM 4219 N N . ASN B 1 272 ? -5.781 24.969 -3.48 1 59.78 272 ASN B N 1
ATOM 4220 C CA . ASN B 1 272 ? -4.746 25.75 -2.824 1 59.78 272 ASN B CA 1
ATOM 4221 C C . ASN B 1 272 ? -4.562 27.109 -3.508 1 59.78 272 ASN B C 1
ATOM 4223 O O . ASN B 1 272 ? -4.188 28.094 -2.861 1 59.78 272 ASN B O 1
ATOM 4227 N N . GLY B 1 273 ? -4.566 27.094 -4.773 1 52.72 273 GLY B N 1
ATOM 4228 C CA . GLY B 1 273 ? -4.457 28.375 -5.465 1 52.72 273 GLY B CA 1
ATOM 4229 C C . GLY B 1 273 ? -5.605 29.312 -5.164 1 52.72 273 GLY B C 1
ATOM 4230 O O . GLY B 1 273 ? -5.426 30.547 -5.164 1 52.72 273 GLY B O 1
ATOM 4231 N N . LYS B 1 274 ? -6.68 28.797 -4.918 1 50.16 274 LYS B N 1
ATOM 4232 C CA . LYS B 1 274 ? -7.777 29.688 -4.582 1 50.16 274 LYS B CA 1
ATOM 4233 C C . LYS B 1 274 ? -7.594 30.297 -3.193 1 50.16 274 LYS B C 1
ATOM 4235 O O . LYS B 1 274 ? -8.016 31.422 -2.938 1 50.16 274 LYS B O 1
ATOM 4240 N N . HIS B 1 275 ? -6.883 29.547 -2.443 1 44.56 275 HIS B N 1
ATOM 4241 C CA . HIS B 1 275 ? -6.699 30.125 -1.112 1 44.56 275 HIS B CA 1
ATOM 4242 C C . HIS B 1 275 ? -5.578 31.156 -1.105 1 44.56 275 HIS B C 1
ATOM 4244 O O . HIS B 1 275 ? -5.41 31.891 -0.131 1 44.56 275 HIS B O 1
ATOM 4250 N N . ASN B 1 276 ? -4.543 30.984 -1.98 1 38.41 276 ASN B N 1
ATOM 4251 C CA . ASN B 1 276 ? -3.562 32.062 -2.002 1 38.41 276 ASN B CA 1
ATOM 4252 C C . ASN B 1 276 ? -4.176 33.375 -2.486 1 38.41 276 ASN B C 1
ATOM 4254 O O . ASN B 1 276 ? -3.518 34.406 -2.484 1 38.41 276 ASN B O 1
ATOM 4258 N N . ASN B 1 277 ? -5.191 33.281 -3.252 1 34.56 277 ASN B N 1
ATOM 4259 C CA . ASN B 1 277 ? -5.738 34.562 -3.67 1 34.56 277 ASN B CA 1
ATOM 4260 C C . ASN B 1 277 ? -6.562 35.219 -2.561 1 34.56 277 ASN B C 1
ATOM 4262 O O . ASN B 1 277 ? -7.172 36.281 -2.766 1 34.56 277 ASN B O 1
ATOM 4266 N N . PHE B 1 278 ? -6.91 34.5 -1.523 1 30.48 278 PHE B N 1
ATOM 4267 C CA . PHE B 1 278 ? -7.512 35.344 -0.497 1 30.48 278 PHE B CA 1
ATOM 4268 C C . PHE B 1 278 ? -6.477 35.75 0.546 1 30.48 278 PHE B C 1
ATOM 4270 O O . PHE B 1 278 ? -5.566 34.969 0.858 1 30.48 278 PHE B O 1
#

Nearest PDB structures (foldseek):
  3tuz-assembly2_F  TM=7.888E-01  e=8.503E-05  Escherichia coli K-12
  8y5f-assembly1_C  TM=7.341E-01  e=1.227E-04  Escherichia coli
  7cad-assembly1_B  TM=6.690E-01  e=1.284E-04  Mycolicibacterium smegmatis MC2 155
  8hpr-assembly1_B  TM=7.885E-01  e=8.407E-04  Mycolicibacterium smegmatis MC2 155
  4ymw-assembly1_C  TM=6.961E-01  e=5.566E-04  Caldanaerobacter subterraneus subsp. tengcongensis MB4

Sequence (556 aa):
MKKDLIISIIFRVISYFVFSVILSLFTVIIFSGIKNFSLDFFFQFPKDMMTAGGIFPAILGSFLLLILTLIISIPIGILTGIFLSEYGNNILGSFLDISITSLSGVPSIVFGLFGLSFFSIGLNLKTSIISGSLTLAVMTLPIIASTVKEAISSVPNFLRESSMALGAKKTETIFKVIVPAAKTRITTSVLIGSGKIIGETAPILLTGAVFYSTRLPHSLKEPVMTLTTHIYNISMAYGENAQWMAKSTASFLMLFILLIYGIAFNLRRKMNGKHNNFMKKDLIISIIFRVISYFVFSVILSLFTVIIFSGIKNFSLDFFFQFPKDMMTAGGIFPAILGSFLLLILTLIISIPIGILTGIFLSEYGNNILGSFLDISITSLSGVPSIVFGLFGLSFFSIGLNLKTSIISGSLTLAVMTLPIIASTVKEAISSVPNFLRESSMALGAKKTETIFKVIVPAAKTRITTSVLIGSGKIIGETAPILLTGAVFYSTRLPHSLKEPVMTLTTHIYNISMAYGENAQWMAKSTASFLMLFILLIYGIAFNLRRKMNGKHNNF

Foldseek 3Di:
DVVVVVVVVVVVVVVVVVVVVVVCVLCVLQVLQVVPDDPQQQCWAQDDQQLDTYCPQQAVLLVLLLVLLCVQQVVLLLVLLLCLQQVLPDDVSVVVLVVLVVLLVDDLLVLLVCLCVCPCPVVVLNQFSVSLSVSLNVSLNSQLSNQSNVLLNVPDCVLVVVCVVVVDDNVCSCPVTRCVVSVLSSVLSSLLSSLVSSQDDNNNVRRAADAHDNDHDPDRSHHTHHLNSPLVCCVPPNDPSNNNSSSNSSSVSVVVSVVSNVVSVVSVVVVVVVVVVD/DVVVVVVVVVVVVVVVVVVVVVVCVLCVLQVLQVVPDDPQQQCWAQDDQQLDTHCPQQAVLLVLLLVLLCVQQVVLLLVLLLCLQQVLPDDVSVVVLVVLVVLLVDDLLVLLVCLCVCPCPVVVLNQFSVSLSVSLNVSLNSQLSNQSNVLLNVPDCVLVVVCVVVVDDNVCSVPVTRCVSSVLSSVLSSLLSSLVSSQDDNNNVRRAADAHDNDHDPDRSHHTHHLNSPLVCCVPPNDPSNNNSSSNSSNVSVVVSVVSNVVSVVSVVVVVVVVVVD

InterPro domains:
  IPR000515 ABC transporter type 1, transmembrane domain MetI-like [PF00528] (77-271)
  IPR000515 ABC transporter type 1, transmembrane domain MetI-like [PS50928] (59-265)
  IPR000515 ABC transporter type 1, transmembrane domain MetI-like [cd06261] (77-209)
  IPR005672 Phosphate transport system permease protein PstA [TIGR00974] (8-271)
  IPR035906 MetI-like superfamily [G3DSA:1.10.3720.10] (5-272)
  IPR035906 MetI-like superfam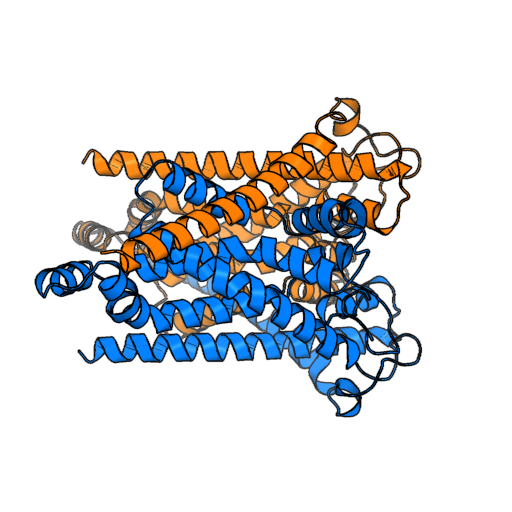ily [SSF161098] (19-260)

pLDDT: mean 89.29, std 9.46, range [30.41, 97.25]

Solvent-accessible surface area (backbone atoms only — not comparable to full-atom values): 27021 Å² total; per-residue (Å²): 113,67,66,52,49,52,52,49,50,50,38,48,52,50,39,50,50,52,43,50,54,55,49,46,53,54,50,53,42,36,63,65,6,54,81,67,68,45,71,53,30,57,68,25,50,48,30,80,89,46,54,38,59,20,46,24,48,18,54,51,32,34,50,51,36,43,52,54,17,45,66,53,22,47,61,54,8,45,46,35,5,48,33,48,55,76,64,16,93,45,71,65,29,49,50,44,51,50,50,33,59,53,53,72,52,54,36,53,49,53,45,7,52,47,21,26,53,47,36,13,57,65,65,63,41,36,56,0,38,51,22,23,18,52,32,48,20,64,65,41,23,38,56,42,15,51,50,30,19,50,32,51,60,67,51,62,61,64,59,57,53,52,38,42,71,74,67,43,49,70,58,51,35,42,66,67,46,47,45,62,73,22,41,64,55,39,52,31,49,51,39,50,48,50,40,47,56,58,31,53,39,50,31,32,65,54,11,12,51,40,85,77,61,82,61,74,68,88,46,58,65,32,38,34,31,25,54,45,50,43,32,47,44,33,71,72,72,42,56,78,74,19,41,58,51,28,35,25,49,44,17,50,51,51,53,50,35,51,49,44,46,49,52,27,50,53,54,50,46,57,51,55,55,55,51,70,72,98,114,68,65,51,49,52,51,48,50,52,37,48,53,51,38,50,49,52,44,50,54,56,50,46,52,53,50,53,40,37,63,65,7,55,81,66,66,45,69,53,29,55,66,24,49,47,30,78,88,47,54,38,59,19,46,25,48,18,53,52,31,36,49,51,36,42,51,55,17,44,67,54,20,47,61,54,8,44,46,35,5,49,31,47,55,76,63,17,91,45,72,66,31,48,52,45,50,52,49,33,59,52,54,72,52,55,36,50,48,52,45,8,52,46,22,26,52,48,36,14,56,66,66,64,41,34,55,0,38,51,23,22,17,51,32,48,19,64,67,43,23,38,56,43,14,51,50,29,19,51,33,51,60,66,50,64,62,63,60,56,51,52,37,41,71,74,66,44,50,70,58,50,34,43,65,69,46,47,44,61,72,21,40,64,55,39,52,32,48,50,40,49,48,49,40,49,58,59,31,54,38,52,31,33,64,55,12,11,52,40,83,77,62,84,62,73,67,89,48,58,63,33,38,34,31,24,55,46,50,44,33,48,46,34,70,71,72,42,57,80,74,20,42,58,51,26,35,25,50,46,16,50,51,51,53,51,35,52,49,44,47,49,52,26,51,53,54,48,45,57,53,53,55,53,52,68,72,99